Protein AF-A0A3B8RNA6-F1 (afdb_monomer_lite)

Sequence (727 aa):
EYRLWDSLRTNNYNFDFIGSEYSGYNFFPDYQNAGFPGATTSDLLSILQTGLNTKFEPSDRITDVAYLNYYPANITLILTGTNDLSVDTSTVCQLMDYIHDNYSASWMIIGKILKSDNSDSTVYKNYNTNLEAAVRKRINLGYKILIVDMYNISGFVYTAVGDLSDEIHPDSSGYAKMANVWYPALKLLLPDGTKAPSFISPSVTSGSVGRPYNYTAQAIPSPKTYSLSVNPTGMIINQNTGKISWTPDSVGSYPVTILAQNDIGSNSQSFTIDVTNLQTWPTNLISYWRFDESGDTSRNFLDSYELNSGFSETSLDSTSGRVHKAFSLDGSTNKINVLDQPEFDFVNSSFTVEAWIKPNSSTGDRTIIGKYGRTIDESYWWLGLNNTNQATFFTSFDSKTFSFRNDKQVTSPTSLTNGSWNHIVGVKDSINNIKIYVNGGSPVTLSLGTIVDTINSSRPLNIGHWYNKNLFNGSVDEVAIYNKALSQTEITDHYQRGNIHSKGYFDNFVLVKSKIFLQGPYDSLSNSMITVLDTTGLIPLTSPYSQDPRTVDSIPSDIVDWVLVELRSSLIGGDTIGYKSAFLKNDGTIVGDDGINNNLIVDVPPGSYYIVIRHRNHVAVMSSDTLILNDNSSVPVTYDFTTGSAQFYGGSSGSKQIETGVWGMMAGDANGNGQVQNNDSENYWKPDNGTAGYKNSDFNLNGQVQNNDNENYWKPNNGRGSQVPNI

Structure (mmCIF, N/CA/C/O backbone):
data_AF-A0A3B8RNA6-F1
#
_entry.id   AF-A0A3B8RNA6-F1
#
loop_
_atom_site.group_PDB
_atom_site.id
_atom_site.type_symbol
_atom_site.label_atom_id
_atom_site.label_alt_id
_atom_site.label_comp_id
_atom_site.label_asym_id
_atom_site.label_entity_id
_atom_site.label_seq_id
_atom_site.pdbx_PDB_ins_code
_atom_site.Cartn_x
_atom_site.Cartn_y
_atom_site.Cartn_z
_atom_site.occupancy
_atom_site.B_iso_or_equiv
_atom_site.auth_seq_id
_atom_site.auth_comp_id
_atom_site.auth_asym_id
_atom_site.auth_atom_id
_atom_site.pdbx_PDB_model_num
ATOM 1 N N . GLU A 1 1 ? 42.459 -21.224 -30.115 1.00 49.59 1 GLU A N 1
ATOM 2 C CA . GLU A 1 1 ? 41.340 -20.278 -30.287 1.00 49.59 1 GLU A CA 1
ATOM 3 C C . GLU A 1 1 ? 40.060 -21.084 -30.230 1.00 49.59 1 GLU A C 1
ATOM 5 O O . GLU A 1 1 ? 39.883 -21.964 -31.061 1.00 49.59 1 GLU A O 1
ATOM 10 N N . TYR A 1 2 ? 39.250 -20.915 -29.187 1.00 54.59 2 TYR A N 1
ATOM 11 C CA . TYR A 1 2 ? 38.037 -21.717 -29.045 1.00 54.59 2 TYR A CA 1
ATOM 12 C C . TYR A 1 2 ? 36.923 -21.083 -29.873 1.00 54.59 2 TYR A C 1
ATOM 14 O O . TYR A 1 2 ? 36.459 -19.985 -29.576 1.00 54.59 2 TYR A O 1
ATOM 22 N N . ARG A 1 3 ? 36.526 -21.770 -30.944 1.00 77.50 3 ARG A N 1
ATOM 23 C CA . ARG A 1 3 ? 35.292 -21.479 -31.678 1.00 77.50 3 ARG A CA 1
ATOM 24 C C . ARG A 1 3 ? 34.109 -22.009 -30.877 1.00 77.50 3 ARG A C 1
ATOM 26 O O . ARG A 1 3 ? 34.273 -22.925 -30.075 1.00 77.50 3 ARG A O 1
ATOM 33 N N . LEU A 1 4 ? 32.914 -21.469 -31.104 1.00 87.25 4 LEU A N 1
ATOM 34 C CA . LEU A 1 4 ? 31.732 -21.841 -30.320 1.00 87.25 4 LEU A CA 1
ATOM 35 C C . LEU A 1 4 ? 31.456 -23.352 -30.372 1.00 87.25 4 LEU A C 1
ATOM 37 O O . LEU A 1 4 ? 31.252 -23.975 -29.333 1.00 87.25 4 LEU A O 1
ATOM 41 N N . TRP A 1 5 ? 31.552 -23.940 -31.568 1.00 84.50 5 TRP A N 1
ATOM 42 C CA . TRP A 1 5 ? 31.442 -25.382 -31.792 1.00 84.50 5 TRP A CA 1
ATOM 43 C C . TRP A 1 5 ? 32.454 -26.191 -30.961 1.00 84.50 5 TRP A C 1
ATOM 45 O O . TRP A 1 5 ? 32.089 -27.154 -30.287 1.00 84.50 5 TRP A O 1
ATOM 55 N N . ASP A 1 6 ? 33.725 -25.770 -30.941 1.00 80.94 6 ASP A N 1
ATOM 56 C CA . ASP A 1 6 ? 34.764 -26.435 -30.149 1.00 80.94 6 ASP A CA 1
ATOM 57 C C . ASP A 1 6 ? 34.502 -26.312 -28.651 1.00 80.94 6 ASP A C 1
ATOM 59 O O . ASP A 1 6 ? 34.671 -27.293 -27.929 1.00 80.94 6 ASP A O 1
ATOM 63 N N . SER A 1 7 ? 34.060 -25.146 -28.173 1.00 84.69 7 SER A N 1
ATOM 64 C CA . SER A 1 7 ? 33.684 -24.952 -26.769 1.00 84.69 7 SER A CA 1
ATOM 65 C C . SER A 1 7 ? 32.556 -25.897 -26.359 1.00 84.69 7 SER A C 1
ATOM 67 O O . SER A 1 7 ? 32.639 -26.522 -25.305 1.00 84.69 7 SER A O 1
ATOM 69 N N . LEU A 1 8 ? 31.533 -26.063 -27.199 1.00 84.44 8 LEU A N 1
ATOM 70 C CA . LEU A 1 8 ? 30.419 -26.966 -26.912 1.00 84.44 8 LEU A CA 1
ATOM 71 C C . LEU A 1 8 ? 30.863 -28.436 -26.920 1.00 84.44 8 LEU A C 1
ATOM 73 O O . LEU A 1 8 ? 30.609 -29.170 -25.963 1.00 84.44 8 LEU A O 1
ATOM 77 N N . ARG A 1 9 ? 31.611 -28.851 -27.948 1.00 81.50 9 ARG A N 1
ATOM 78 C CA . ARG A 1 9 ? 32.109 -30.227 -28.078 1.00 81.50 9 ARG A CA 1
ATOM 79 C C . ARG A 1 9 ? 33.083 -30.608 -26.968 1.00 81.50 9 ARG A C 1
ATOM 81 O O . ARG A 1 9 ? 32.965 -31.684 -26.397 1.00 81.50 9 ARG A O 1
ATOM 88 N N . THR A 1 10 ? 34.063 -29.756 -26.667 1.00 79.38 10 THR A N 1
ATOM 89 C CA . THR A 1 10 ? 35.078 -30.037 -25.630 1.00 79.38 10 THR A CA 1
ATOM 90 C C . THR A 1 10 ? 34.484 -30.130 -24.228 1.00 79.38 10 THR A C 1
ATOM 92 O O . THR A 1 10 ? 35.083 -30.760 -23.361 1.00 79.38 10 THR A O 1
ATOM 95 N N . ASN A 1 11 ? 33.298 -29.556 -24.017 1.00 76.69 11 ASN A N 1
ATOM 96 C CA . ASN A 1 11 ? 32.546 -29.653 -22.770 1.00 76.69 11 ASN A CA 1
ATOM 97 C C . ASN A 1 11 ? 31.451 -30.739 -22.813 1.00 76.69 11 ASN A C 1
ATOM 99 O O . ASN A 1 11 ? 30.592 -30.762 -21.938 1.00 76.69 11 ASN A O 1
ATOM 103 N N . ASN A 1 12 ? 31.509 -31.663 -23.783 1.00 77.44 12 ASN A N 1
ATOM 104 C CA . ASN A 1 12 ? 30.630 -32.834 -23.911 1.00 77.44 12 ASN A CA 1
ATOM 105 C C . ASN A 1 12 ? 29.127 -32.513 -23.978 1.00 77.44 12 ASN A C 1
ATOM 107 O O . ASN A 1 12 ? 28.302 -33.334 -23.574 1.00 77.44 12 ASN A O 1
ATOM 111 N N . TYR A 1 13 ? 28.752 -31.345 -24.500 1.00 78.81 13 TYR A N 1
ATOM 112 C CA . TYR A 1 13 ? 27.349 -31.094 -24.814 1.00 78.81 13 TYR A CA 1
ATOM 113 C C . TYR A 1 13 ? 26.937 -31.906 -26.046 1.00 78.81 13 TYR A C 1
ATOM 115 O O . TYR A 1 13 ? 27.708 -32.039 -26.996 1.00 78.81 13 TYR A O 1
ATOM 123 N N . ASN A 1 14 ? 25.711 -32.430 -26.031 1.00 80.06 14 ASN A N 1
ATOM 124 C CA . ASN A 1 14 ? 25.060 -32.955 -27.226 1.00 80.06 14 ASN A CA 1
ATOM 125 C C . ASN A 1 14 ? 24.314 -31.799 -27.896 1.00 80.06 14 ASN A C 1
ATOM 127 O O . ASN A 1 14 ? 23.363 -31.273 -27.317 1.00 80.06 14 ASN A O 1
ATOM 131 N N . PHE A 1 15 ? 24.783 -31.367 -29.060 1.00 84.50 15 PHE A N 1
ATOM 132 C CA . PHE A 1 15 ? 24.248 -30.215 -29.778 1.00 84.50 15 PHE A CA 1
ATOM 133 C C . PHE A 1 15 ? 24.284 -30.474 -31.284 1.00 84.50 15 PHE A C 1
ATOM 135 O O . PHE A 1 15 ? 25.065 -31.302 -31.750 1.00 84.50 15 PHE A O 1
ATOM 142 N N . ASP A 1 16 ? 23.439 -29.746 -32.003 1.00 83.38 16 ASP A N 1
ATOM 143 C CA . ASP A 1 16 ? 23.302 -29.787 -33.455 1.00 83.38 16 ASP A CA 1
ATOM 144 C C . ASP A 1 16 ? 23.016 -28.355 -33.920 1.00 83.38 16 ASP A C 1
ATOM 146 O O . ASP A 1 16 ? 22.048 -27.737 -33.455 1.00 83.38 16 ASP A O 1
ATOM 150 N N . PHE A 1 17 ? 23.891 -27.774 -34.739 1.00 88.19 17 PHE A N 1
ATOM 151 C CA . PHE A 1 17 ? 23.567 -26.538 -35.434 1.00 88.19 17 PHE A CA 1
ATOM 152 C C . PHE A 1 17 ? 22.650 -26.876 -36.602 1.00 88.19 17 PHE A C 1
ATOM 154 O O . PHE A 1 17 ? 22.889 -27.796 -37.370 1.00 88.19 17 PHE A O 1
ATOM 161 N N . ILE A 1 18 ? 21.575 -26.110 -36.744 1.00 87.25 18 ILE A N 1
ATOM 162 C CA . ILE A 1 18 ? 20.552 -26.377 -37.750 1.00 87.25 18 ILE A CA 1
ATOM 163 C C . ILE A 1 18 ? 20.289 -25.130 -38.583 1.00 87.25 18 ILE A C 1
ATOM 165 O O . ILE A 1 18 ? 20.377 -23.998 -38.099 1.00 87.25 18 ILE A O 1
ATOM 169 N N . GLY A 1 19 ? 19.944 -25.348 -39.846 1.00 90.69 19 GLY A N 1
ATOM 170 C CA . GLY A 1 19 ? 19.563 -24.294 -40.771 1.00 90.69 19 GLY A CA 1
ATOM 171 C C . GLY A 1 19 ? 19.774 -24.687 -42.229 1.00 90.69 19 GLY A C 1
ATOM 172 O O . GLY A 1 19 ? 20.269 -25.771 -42.549 1.00 90.69 19 GLY A O 1
ATOM 173 N N . SER A 1 20 ? 19.349 -23.786 -43.105 1.00 88.38 20 SER A N 1
ATOM 174 C CA . SER A 1 20 ? 19.380 -23.913 -44.564 1.00 88.38 20 SER A CA 1
ATOM 175 C C . SER A 1 20 ? 20.726 -23.548 -45.182 1.00 88.38 20 SER A C 1
ATOM 177 O O . SER A 1 20 ? 21.017 -23.991 -46.290 1.00 88.38 20 SER A O 1
ATOM 179 N N . GLU A 1 21 ? 21.532 -22.739 -44.496 1.00 88.31 21 GLU A N 1
ATOM 180 C CA . GLU A 1 21 ? 22.816 -22.258 -44.995 1.00 88.31 21 GLU A CA 1
ATOM 181 C C . GLU A 1 21 ? 23.950 -23.180 -44.563 1.00 88.31 21 GLU A C 1
ATOM 183 O O . GLU A 1 21 ? 23.938 -23.749 -43.471 1.00 88.31 21 GLU A O 1
ATOM 188 N N . TYR A 1 22 ? 24.961 -23.297 -45.423 1.00 82.81 22 TYR A N 1
ATOM 189 C CA . TYR A 1 22 ? 26.099 -24.188 -45.224 1.00 82.81 22 TYR A CA 1
ATOM 190 C C . TYR A 1 22 ? 27.395 -23.434 -45.517 1.00 82.81 22 TYR A C 1
ATOM 192 O O . TYR A 1 22 ? 27.764 -23.221 -46.673 1.00 82.81 22 TYR A O 1
ATOM 200 N N . SER A 1 23 ? 28.113 -23.023 -44.474 1.00 77.19 23 SER A N 1
ATOM 201 C CA . SER A 1 23 ? 29.353 -22.256 -44.627 1.00 77.19 23 SER A CA 1
ATOM 202 C C . SER A 1 23 ? 30.349 -22.562 -43.507 1.00 77.19 23 SER A C 1
ATOM 204 O O . SER A 1 23 ? 29.981 -22.742 -42.353 1.00 77.19 23 SER A O 1
ATOM 206 N N . GLY A 1 24 ? 31.640 -22.655 -43.852 1.00 73.06 24 GLY A N 1
ATOM 207 C CA . GLY A 1 24 ? 32.697 -23.001 -42.889 1.00 73.06 24 GLY A CA 1
ATOM 208 C C . GLY A 1 24 ? 33.092 -24.486 -42.830 1.00 73.06 24 GLY A C 1
ATOM 209 O O . GLY A 1 24 ? 33.782 -24.884 -41.898 1.00 73.06 24 GLY A O 1
ATOM 210 N N . TYR A 1 25 ? 32.747 -25.295 -43.839 1.00 69.69 25 TYR A N 1
ATOM 211 C CA . TYR A 1 25 ? 33.055 -26.739 -43.906 1.00 69.69 25 TYR A CA 1
ATOM 212 C C . TYR A 1 25 ? 34.546 -27.108 -43.735 1.00 69.69 25 TYR A C 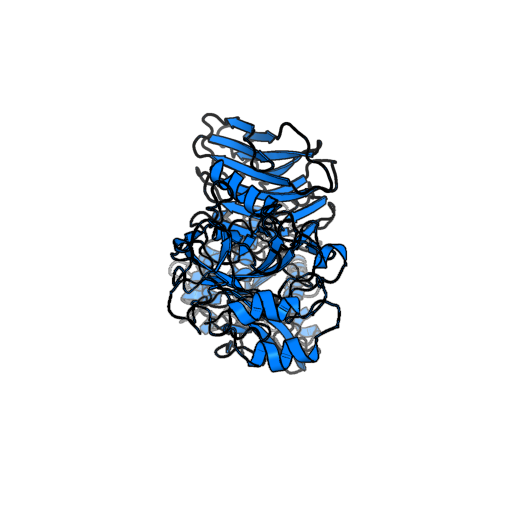1
ATOM 214 O O . TYR A 1 25 ? 34.870 -28.216 -43.317 1.00 69.69 25 TYR A O 1
ATOM 222 N N . ASN A 1 26 ? 35.471 -26.184 -44.025 1.00 69.88 26 ASN A N 1
ATOM 223 C CA . ASN A 1 26 ? 36.914 -26.375 -43.811 1.00 69.88 26 ASN A CA 1
ATOM 224 C C . ASN A 1 26 ? 37.348 -26.217 -42.340 1.00 69.88 26 ASN A C 1
ATOM 226 O O . ASN A 1 26 ? 38.520 -26.412 -42.019 1.00 69.88 26 ASN A O 1
ATOM 230 N N . PHE A 1 27 ? 36.440 -25.809 -41.451 1.00 68.50 27 PHE A N 1
ATOM 231 C CA . PHE A 1 27 ? 36.760 -25.323 -40.110 1.00 68.50 27 PHE A CA 1
ATOM 232 C C . PHE A 1 27 ? 36.118 -26.127 -38.977 1.00 68.50 27 PHE A C 1
ATOM 234 O O . PHE A 1 27 ? 36.707 -26.174 -37.897 1.00 68.50 27 PHE A O 1
ATOM 241 N N . PHE A 1 28 ? 34.951 -26.733 -39.197 1.00 72.44 28 PHE A N 1
ATOM 242 C CA . PHE A 1 28 ? 34.262 -27.611 -38.247 1.00 72.44 28 PHE A CA 1
ATOM 243 C C . PHE A 1 28 ? 33.226 -28.483 -38.989 1.00 72.44 28 PHE A C 1
ATOM 245 O O . PHE A 1 28 ? 32.773 -28.103 -40.069 1.00 72.44 28 PHE A O 1
ATOM 252 N N . PRO A 1 29 ? 32.887 -29.672 -38.456 1.00 70.00 29 PRO A N 1
ATOM 253 C CA . PRO A 1 29 ? 32.100 -30.678 -39.175 1.00 70.00 29 PRO A CA 1
ATOM 254 C C . PRO A 1 29 ? 30.599 -30.375 -39.240 1.00 70.00 29 PRO A C 1
ATOM 256 O O . PRO A 1 29 ? 29.938 -30.874 -40.143 1.00 70.00 29 PRO A O 1
ATOM 259 N N . ASP A 1 30 ? 30.082 -29.567 -38.317 1.00 75.00 30 ASP A N 1
ATOM 260 C CA . ASP A 1 30 ? 28.687 -29.130 -38.288 1.00 75.00 30 ASP A CA 1
ATOM 261 C C . ASP A 1 30 ? 28.619 -27.633 -38.618 1.00 75.00 30 ASP A C 1
ATOM 263 O O . ASP A 1 30 ? 28.883 -26.775 -37.774 1.00 75.00 30 ASP A O 1
ATOM 267 N N . TYR A 1 31 ? 28.377 -27.351 -39.899 1.00 78.75 31 TYR A N 1
ATOM 268 C CA . TYR A 1 31 ? 28.478 -26.030 -40.523 1.00 78.75 31 TYR A CA 1
ATOM 269 C C . TYR A 1 31 ? 27.132 -25.488 -41.018 1.00 78.75 31 TYR A C 1
ATOM 271 O O . TYR A 1 31 ? 27.093 -24.572 -41.849 1.00 78.75 31 TYR A O 1
ATOM 279 N N . GLN A 1 32 ? 26.034 -26.053 -40.514 1.00 84.69 32 GLN A N 1
ATOM 280 C CA . GLN A 1 32 ? 24.690 -25.571 -40.807 1.00 84.69 32 GLN A CA 1
ATOM 281 C C . GLN A 1 32 ? 24.403 -24.294 -40.022 1.00 84.69 32 GLN A C 1
ATOM 283 O O . GLN A 1 32 ? 24.839 -24.131 -38.883 1.00 84.69 32 GLN A O 1
ATOM 288 N N . ASN A 1 33 ? 23.691 -23.355 -40.633 1.00 91.12 33 ASN A N 1
ATOM 289 C CA . ASN A 1 33 ? 23.290 -22.117 -39.980 1.00 91.12 33 ASN A CA 1
ATOM 290 C C . ASN A 1 33 ? 22.116 -21.444 -40.706 1.00 91.12 33 ASN A C 1
ATOM 292 O O . ASN A 1 33 ? 21.662 -21.890 -41.757 1.00 91.12 33 ASN A O 1
ATOM 296 N N . ALA A 1 34 ? 21.633 -20.350 -40.126 1.00 93.69 34 ALA A N 1
ATOM 297 C CA . ALA A 1 34 ? 20.638 -19.456 -40.715 1.00 93.69 34 ALA A CA 1
ATOM 298 C C . ALA A 1 34 ? 21.230 -18.047 -40.926 1.00 93.69 34 ALA A C 1
ATOM 300 O O . ALA A 1 34 ? 20.597 -17.034 -40.629 1.00 93.69 34 ALA A O 1
ATOM 301 N N . GLY A 1 35 ? 22.499 -17.974 -41.338 1.00 92.25 35 GLY A N 1
ATOM 302 C CA . GLY A 1 35 ? 23.199 -16.720 -41.591 1.00 92.25 35 GLY A CA 1
ATOM 303 C C . GLY A 1 35 ? 22.993 -16.258 -43.028 1.00 92.25 35 GLY A C 1
ATOM 304 O O . GLY A 1 35 ? 23.570 -16.836 -43.939 1.00 92.25 35 GLY A O 1
ATOM 305 N N . PHE A 1 36 ? 22.230 -15.183 -43.229 1.00 93.19 36 PHE A N 1
ATOM 306 C CA . PHE A 1 36 ? 21.914 -14.643 -44.556 1.00 93.19 36 PHE A CA 1
ATOM 307 C C . PHE A 1 36 ? 22.662 -13.316 -44.795 1.00 93.19 36 PHE A C 1
ATOM 309 O O . PHE A 1 36 ? 22.214 -12.267 -44.319 1.00 93.19 36 PHE A O 1
ATOM 316 N N . PRO A 1 37 ? 23.808 -13.308 -45.512 1.00 90.31 37 PRO A N 1
ATOM 317 C CA . PRO A 1 37 ? 24.614 -12.101 -45.687 1.00 90.31 37 PRO A CA 1
ATOM 318 C C . PRO A 1 37 ? 23.812 -10.957 -46.309 1.00 90.31 37 PRO A C 1
ATOM 320 O O . PRO A 1 37 ? 23.174 -11.123 -47.349 1.00 90.31 37 PRO A O 1
ATOM 323 N N . GLY A 1 38 ? 23.855 -9.777 -45.690 1.00 89.94 38 GLY A N 1
ATOM 324 C CA . GLY A 1 38 ? 23.161 -8.575 -46.161 1.00 89.94 38 GLY A CA 1
ATOM 325 C C . GLY A 1 38 ? 21.634 -8.579 -46.004 1.00 89.94 38 GLY A C 1
ATOM 326 O O . GLY A 1 38 ? 21.003 -7.664 -46.520 1.00 89.94 38 GLY A O 1
ATOM 327 N N . ALA A 1 39 ? 21.029 -9.586 -45.365 1.00 94.75 39 ALA A N 1
ATOM 328 C CA . ALA A 1 39 ? 19.604 -9.560 -45.030 1.00 94.75 39 ALA A CA 1
ATOM 329 C C . ALA A 1 39 ? 19.333 -8.548 -43.906 1.00 94.75 39 ALA A C 1
ATOM 331 O O . ALA A 1 39 ? 20.109 -8.449 -42.949 1.00 94.75 39 ALA A O 1
ATOM 332 N N . THR A 1 40 ? 18.243 -7.795 -44.021 1.00 96.44 40 THR A N 1
ATOM 333 C CA . THR A 1 40 ? 17.750 -6.918 -42.951 1.00 96.44 40 THR A CA 1
ATOM 334 C C . THR A 1 40 ? 16.961 -7.715 -41.917 1.00 96.44 40 THR A C 1
ATOM 336 O O . THR A 1 40 ? 16.520 -8.836 -42.181 1.00 96.44 40 THR A O 1
ATOM 339 N N . THR A 1 41 ? 16.692 -7.125 -40.752 1.00 96.38 41 THR A N 1
ATOM 340 C CA . THR A 1 41 ? 15.788 -7.740 -39.766 1.00 96.38 41 THR A CA 1
ATOM 341 C C . THR A 1 41 ? 14.400 -8.029 -40.350 1.00 96.38 41 THR A C 1
ATOM 343 O O . THR A 1 41 ? 13.778 -9.023 -39.980 1.00 96.38 41 THR A O 1
ATOM 346 N N . SER A 1 42 ? 13.919 -7.203 -41.289 1.00 96.44 42 SER A N 1
ATOM 347 C CA . SER A 1 42 ? 12.624 -7.429 -41.945 1.00 96.44 42 SER A CA 1
ATOM 348 C C . SER A 1 42 ? 12.649 -8.636 -42.878 1.00 96.44 42 SER A C 1
ATOM 350 O O . SER A 1 42 ? 11.669 -9.376 -42.936 1.00 96.44 42 SER A O 1
ATOM 352 N N . ASP A 1 43 ? 13.761 -8.863 -43.578 1.00 97.31 43 ASP A N 1
ATOM 353 C CA . ASP A 1 43 ? 13.929 -10.058 -44.407 1.00 97.31 43 ASP A CA 1
ATOM 354 C C . ASP A 1 43 ? 13.952 -11.316 -43.534 1.00 97.31 43 ASP A C 1
ATOM 356 O O . ASP A 1 43 ? 13.287 -12.301 -43.849 1.00 97.31 43 ASP A O 1
ATOM 360 N N . LEU A 1 44 ? 14.647 -11.271 -42.390 1.00 97.12 44 LEU A N 1
ATOM 361 C CA . LEU A 1 44 ? 14.662 -12.379 -41.429 1.00 97.12 44 LEU A CA 1
ATOM 362 C C . LEU A 1 44 ? 13.272 -12.657 -40.843 1.00 97.12 44 LEU A C 1
ATOM 364 O O . LEU A 1 44 ? 12.895 -13.818 -40.690 1.00 97.12 44 LEU A O 1
ATOM 368 N N . LEU A 1 45 ? 12.495 -11.611 -40.544 1.00 97.62 45 LEU A N 1
ATOM 369 C CA . LEU A 1 45 ? 11.106 -11.755 -40.108 1.00 97.62 45 LEU A CA 1
ATOM 370 C C . LEU A 1 45 ? 10.254 -12.439 -41.188 1.00 97.62 45 LEU A C 1
ATOM 372 O O . LEU A 1 45 ? 9.505 -13.362 -40.871 1.00 97.62 45 LEU A O 1
ATOM 376 N N . SER A 1 46 ? 10.417 -12.050 -42.456 1.00 97.38 46 SER A N 1
ATOM 377 C CA . SER A 1 46 ? 9.727 -12.685 -43.586 1.00 97.38 46 SER A CA 1
ATOM 378 C C . SER A 1 46 ? 10.097 -14.165 -43.728 1.00 97.38 46 SER A C 1
ATOM 380 O O . SER A 1 46 ? 9.208 -15.012 -43.861 1.00 97.38 46 SER A O 1
ATOM 382 N N . ILE A 1 47 ? 11.384 -14.507 -43.598 1.00 96.62 47 ILE A N 1
ATOM 383 C CA . ILE A 1 47 ? 11.865 -15.897 -43.616 1.00 96.62 47 ILE A CA 1
ATOM 384 C C . ILE A 1 47 ? 11.234 -16.688 -42.462 1.00 96.62 47 ILE A C 1
ATOM 386 O O . ILE A 1 47 ? 10.677 -17.763 -42.682 1.00 96.62 47 ILE A O 1
ATOM 390 N N . LEU A 1 48 ? 11.243 -16.150 -41.239 1.00 96.62 48 LEU A N 1
ATOM 391 C CA . LEU A 1 48 ? 10.638 -16.799 -40.071 1.00 96.62 48 LEU A CA 1
ATOM 392 C C . LEU A 1 48 ? 9.131 -17.025 -40.232 1.00 96.62 48 LEU A C 1
ATOM 394 O O . LEU A 1 48 ? 8.623 -18.063 -39.807 1.00 96.62 48 LEU A O 1
ATOM 398 N N . GLN A 1 49 ? 8.422 -16.076 -40.841 1.00 97.12 49 GLN A N 1
ATOM 399 C CA . GLN A 1 49 ? 6.971 -16.130 -41.014 1.00 97.12 49 GLN A CA 1
ATOM 400 C C . GLN A 1 49 ? 6.533 -17.018 -42.178 1.00 97.12 49 GLN A C 1
ATOM 402 O O . GLN A 1 49 ? 5.541 -17.736 -42.070 1.00 97.12 49 GLN A O 1
ATOM 407 N N . THR A 1 50 ? 7.259 -16.971 -43.293 1.00 95.12 50 THR A N 1
ATOM 408 C CA . THR A 1 50 ? 6.771 -17.484 -44.583 1.00 95.12 50 THR A CA 1
ATOM 409 C C . THR A 1 50 ? 7.748 -18.402 -45.310 1.00 95.12 50 THR A C 1
ATOM 411 O O . THR A 1 50 ? 7.364 -19.024 -46.298 1.00 95.12 50 THR A O 1
ATOM 414 N N . GLY A 1 51 ? 9.002 -18.470 -44.861 1.00 93.62 51 GLY A N 1
ATOM 415 C CA . GLY A 1 51 ? 10.077 -19.171 -45.558 1.00 93.62 51 GLY A CA 1
ATOM 416 C C . GLY A 1 51 ? 10.645 -18.419 -46.768 1.00 93.62 51 GLY A C 1
ATOM 417 O O . GLY A 1 51 ? 11.506 -18.964 -47.458 1.00 93.62 51 GLY A O 1
ATOM 418 N N . LEU A 1 52 ? 10.195 -17.185 -47.035 1.00 95.62 52 LEU A N 1
ATOM 419 C CA . LEU A 1 52 ? 10.651 -16.350 -48.151 1.00 95.62 52 LEU A CA 1
ATOM 420 C C . LEU A 1 52 ? 11.680 -15.310 -47.713 1.00 95.62 52 LEU A C 1
ATOM 422 O O . LEU A 1 52 ? 11.442 -14.533 -46.793 1.00 95.62 52 LEU A O 1
ATOM 426 N N . ASN A 1 53 ? 12.783 -15.234 -48.448 1.00 92.81 53 ASN A N 1
ATOM 427 C CA . ASN A 1 53 ? 13.751 -14.157 -48.352 1.00 92.81 53 ASN A CA 1
ATOM 428 C C . ASN A 1 53 ? 13.396 -13.043 -49.349 1.00 92.81 53 ASN A C 1
ATOM 430 O O . ASN A 1 53 ? 13.555 -13.189 -50.563 1.00 92.81 53 ASN A O 1
ATOM 434 N N . THR A 1 54 ? 12.917 -11.921 -48.818 1.00 93.56 54 THR A N 1
ATOM 435 C CA . THR A 1 54 ? 12.456 -10.748 -49.580 1.00 93.56 54 THR A CA 1
ATOM 436 C C . THR A 1 54 ? 13.572 -9.808 -50.015 1.00 93.56 54 THR A C 1
ATOM 438 O O . THR A 1 54 ? 13.313 -8.843 -50.726 1.00 93.56 54 THR A O 1
ATOM 441 N N . LYS A 1 55 ? 14.821 -10.097 -49.641 1.00 89.56 55 LYS A N 1
ATOM 442 C CA . LYS A 1 55 ? 15.981 -9.289 -50.027 1.00 89.56 55 LYS A CA 1
ATOM 443 C C . LYS A 1 55 ? 16.171 -9.221 -51.549 1.00 89.56 55 LYS A C 1
ATOM 445 O O . LYS A 1 55 ? 16.710 -8.243 -52.067 1.00 89.56 55 LYS A O 1
ATOM 450 N N . PHE A 1 56 ? 15.799 -10.285 -52.258 1.00 79.44 56 PHE A N 1
ATOM 451 C CA . PHE A 1 56 ? 15.966 -10.413 -53.704 1.00 79.44 56 PHE A CA 1
ATOM 452 C C . PHE A 1 56 ? 14.635 -10.219 -54.431 1.00 79.44 56 PHE A C 1
ATOM 454 O O . PHE A 1 56 ? 13.578 -10.531 -53.894 1.00 79.44 56 PHE A O 1
ATOM 461 N N . GLU A 1 57 ? 14.702 -9.736 -55.673 1.00 78.00 57 GLU A N 1
ATOM 462 C CA . GLU A 1 57 ? 13.552 -9.654 -56.573 1.00 78.00 57 GLU A CA 1
ATOM 463 C C . GLU A 1 57 ? 13.842 -10.456 -57.856 1.00 78.00 57 GLU A C 1
ATOM 465 O O . GLU A 1 57 ? 14.765 -10.094 -58.596 1.00 78.00 57 GLU A O 1
ATOM 470 N N . PRO A 1 58 ? 13.095 -11.545 -58.140 1.00 82.75 58 PRO A N 1
ATOM 471 C CA . PRO A 1 58 ? 11.988 -12.082 -57.336 1.00 82.75 58 PRO A CA 1
ATOM 472 C C . PRO A 1 58 ? 12.461 -12.655 -55.988 1.00 82.75 58 PRO A C 1
ATOM 474 O O . PRO A 1 58 ? 13.604 -13.102 -55.879 1.00 82.75 58 PRO A O 1
ATOM 477 N N . SER A 1 59 ? 11.580 -12.660 -54.980 1.00 87.88 59 SER A N 1
ATOM 478 C CA . SER A 1 59 ? 11.890 -13.206 -53.650 1.00 87.88 59 SER A CA 1
ATOM 479 C C . SER A 1 59 ? 12.331 -14.667 -53.723 1.00 87.88 59 SER A C 1
ATOM 481 O O . SER A 1 59 ? 11.733 -15.473 -54.441 1.00 87.88 59 SER A O 1
ATOM 483 N N . ASP A 1 60 ? 13.355 -15.009 -52.944 1.00 88.69 60 ASP A N 1
ATOM 484 C CA . ASP A 1 60 ? 13.936 -16.349 -52.920 1.00 88.69 60 ASP A CA 1
ATOM 485 C C . ASP A 1 60 ? 13.234 -17.224 -51.874 1.00 88.69 60 ASP A C 1
ATOM 487 O O . ASP A 1 60 ? 12.980 -16.787 -50.749 1.00 88.69 60 ASP A O 1
ATOM 491 N N . ARG A 1 61 ? 12.878 -18.460 -52.233 1.00 92.69 61 ARG A N 1
ATOM 492 C CA . ARG A 1 61 ? 12.155 -19.372 -51.336 1.00 92.69 61 ARG A CA 1
ATOM 493 C C . ARG A 1 61 ? 13.144 -20.286 -50.637 1.00 92.69 61 ARG A C 1
ATOM 495 O O . ARG A 1 61 ? 13.630 -21.242 -51.228 1.00 92.69 61 ARG A O 1
ATOM 502 N N . ILE A 1 62 ? 13.385 -20.004 -49.361 1.00 93.56 62 ILE A N 1
ATOM 503 C CA . ILE A 1 62 ? 14.316 -20.764 -48.525 1.00 93.56 62 ILE A CA 1
ATOM 504 C C . ILE A 1 62 ? 13.655 -22.043 -48.001 1.00 93.56 62 ILE A C 1
ATOM 506 O O . ILE A 1 62 ? 14.276 -23.101 -47.963 1.00 93.56 62 ILE A O 1
ATOM 510 N N . THR A 1 63 ? 12.382 -21.957 -47.607 1.00 92.94 63 THR A N 1
ATOM 511 C CA . THR A 1 63 ? 11.575 -23.095 -47.135 1.00 92.94 63 THR A CA 1
ATOM 512 C C . THR A 1 63 ? 10.123 -22.946 -47.601 1.00 92.94 63 THR A C 1
ATOM 514 O O . THR A 1 63 ? 9.666 -21.839 -47.887 1.00 92.94 63 THR A O 1
ATOM 517 N N . ASP A 1 64 ? 9.385 -24.056 -47.687 1.00 91.25 64 ASP A N 1
ATOM 518 C CA . ASP A 1 64 ? 7.978 -24.058 -48.131 1.00 91.25 64 ASP A CA 1
ATOM 519 C C . ASP A 1 64 ? 6.979 -23.649 -47.029 1.00 91.25 64 ASP A C 1
ATOM 521 O O . ASP A 1 64 ? 5.791 -23.464 -47.293 1.00 91.25 64 ASP A O 1
ATOM 525 N N . VAL A 1 65 ? 7.457 -23.512 -45.791 1.00 92.19 65 VAL A N 1
ATOM 526 C CA . VAL A 1 65 ? 6.691 -23.143 -44.591 1.00 92.19 65 VAL A CA 1
ATOM 527 C C . VAL A 1 65 ? 7.491 -22.143 -43.748 1.00 92.19 65 VAL A C 1
ATOM 529 O O . VAL A 1 65 ? 8.625 -21.825 -44.083 1.00 92.19 65 VAL A O 1
ATOM 532 N N . ALA A 1 66 ? 6.930 -21.662 -42.634 1.00 93.25 66 ALA A N 1
ATOM 533 C CA . ALA A 1 66 ? 7.672 -20.873 -41.646 1.00 93.25 66 ALA A CA 1
ATOM 534 C C . ALA A 1 66 ? 8.997 -21.559 -41.251 1.00 93.25 66 ALA A C 1
ATOM 536 O O . ALA A 1 66 ? 9.007 -22.750 -40.932 1.00 93.25 66 ALA A O 1
ATOM 537 N N . TYR A 1 67 ? 10.105 -20.813 -41.243 1.00 95.88 67 TYR A N 1
ATOM 538 C CA . TYR A 1 67 ? 11.455 -21.388 -41.180 1.00 95.88 67 TYR A CA 1
ATOM 539 C C . TYR A 1 67 ? 11.684 -22.337 -39.994 1.00 95.88 67 TYR A C 1
ATOM 541 O O . TYR A 1 67 ? 12.212 -23.431 -40.174 1.00 95.88 67 TYR A O 1
ATOM 549 N N . LEU A 1 68 ? 11.231 -21.966 -38.789 1.00 95.25 68 LEU A N 1
ATOM 550 C CA . LEU A 1 68 ? 11.402 -22.785 -37.578 1.00 95.25 68 LEU A CA 1
ATOM 551 C C . LEU A 1 68 ? 10.468 -24.006 -37.513 1.00 95.25 68 LEU A C 1
ATOM 553 O O . LEU A 1 68 ? 10.699 -24.895 -36.699 1.00 95.25 68 LEU A O 1
ATOM 557 N N . ASN A 1 69 ? 9.457 -24.107 -38.383 1.00 93.25 69 ASN A N 1
ATOM 558 C CA . ASN A 1 69 ? 8.722 -25.363 -38.571 1.00 93.25 69 ASN A CA 1
ATOM 559 C C . ASN A 1 69 ? 9.530 -26.368 -39.402 1.00 93.25 69 ASN A C 1
ATOM 561 O O . ASN A 1 69 ? 9.371 -27.573 -39.223 1.00 93.25 69 ASN A O 1
ATOM 565 N N . TYR A 1 70 ? 10.376 -25.879 -40.313 1.00 92.75 70 TYR A N 1
ATOM 566 C CA . TYR A 1 70 ? 11.249 -26.720 -41.131 1.00 92.75 70 TYR A CA 1
ATOM 567 C C . TYR A 1 70 ? 12.558 -27.060 -40.396 1.00 92.75 70 TYR A C 1
ATOM 569 O O . TYR A 1 70 ? 13.005 -28.204 -40.426 1.00 92.75 70 TYR A O 1
ATOM 577 N N . TYR A 1 71 ? 13.136 -26.084 -39.688 1.00 91.31 71 TYR A N 1
ATOM 578 C CA . TYR A 1 71 ? 14.352 -26.206 -38.875 1.00 91.31 71 TYR A CA 1
ATOM 579 C C . TYR A 1 71 ? 14.054 -25.886 -37.395 1.00 91.31 71 TYR A C 1
ATOM 581 O O . TYR A 1 71 ? 14.309 -24.768 -36.941 1.00 91.31 71 TYR A O 1
ATOM 589 N N . PRO A 1 72 ? 13.489 -26.835 -36.625 1.00 91.12 72 PRO A N 1
ATOM 590 C CA . PRO A 1 72 ? 13.050 -26.587 -35.252 1.00 91.12 72 PRO A CA 1
ATOM 591 C C . PRO A 1 72 ? 14.223 -26.441 -34.278 1.00 91.12 72 PRO A C 1
ATOM 593 O O . PRO A 1 72 ? 14.922 -27.408 -33.982 1.00 91.12 72 PRO A O 1
ATOM 596 N N . ALA A 1 73 ? 14.407 -25.239 -33.729 1.00 91.56 73 ALA A N 1
ATOM 597 C CA . ALA A 1 73 ? 15.482 -24.932 -32.785 1.00 91.56 73 ALA A CA 1
ATOM 598 C C . ALA A 1 73 ? 15.001 -24.948 -31.324 1.00 91.56 73 ALA A C 1
ATOM 600 O O . ALA A 1 73 ? 13.929 -24.437 -31.004 1.00 91.56 73 ALA A O 1
ATOM 601 N N . ASN A 1 74 ? 15.823 -25.477 -30.408 1.00 90.12 74 ASN A N 1
ATOM 602 C CA . ASN A 1 74 ? 15.608 -25.308 -28.961 1.00 90.12 74 ASN A CA 1
ATOM 603 C C . ASN A 1 74 ? 16.170 -23.980 -28.434 1.00 90.12 74 ASN A C 1
ATOM 605 O O . ASN A 1 74 ? 15.685 -23.450 -27.433 1.00 90.12 74 ASN A O 1
ATOM 609 N N . ILE A 1 75 ? 17.221 -23.473 -29.081 1.00 94.06 75 ILE A N 1
ATOM 610 C CA . ILE A 1 75 ? 17.878 -22.206 -28.768 1.00 94.06 75 ILE A CA 1
ATOM 611 C C . ILE A 1 75 ? 18.188 -21.519 -30.097 1.00 94.06 75 ILE A C 1
ATOM 613 O O . ILE A 1 75 ? 18.849 -22.104 -30.951 1.00 94.06 75 ILE A O 1
ATOM 617 N N . THR A 1 76 ? 17.746 -20.274 -30.262 1.00 95.81 76 THR A N 1
ATOM 618 C CA . THR A 1 76 ? 18.050 -19.449 -31.438 1.00 95.81 76 THR A CA 1
ATOM 619 C C . THR A 1 76 ? 19.024 -18.341 -31.045 1.00 95.81 76 THR A C 1
ATOM 621 O O . THR A 1 76 ? 18.711 -17.511 -30.190 1.00 95.81 76 THR A O 1
ATOM 624 N N . LEU A 1 77 ? 20.207 -18.317 -31.660 1.00 96.62 77 LEU A N 1
ATOM 625 C CA . LEU A 1 77 ? 21.167 -17.218 -31.526 1.00 96.62 77 LEU A CA 1
ATOM 626 C C . LEU A 1 77 ? 20.833 -16.152 -32.573 1.00 96.62 77 LEU A C 1
ATOM 628 O O . LEU A 1 77 ? 20.904 -16.428 -33.768 1.00 96.62 77 LEU A O 1
ATOM 632 N N . ILE A 1 78 ? 20.455 -14.951 -32.141 1.00 97.06 78 ILE A N 1
ATOM 633 C CA . ILE A 1 78 ? 19.963 -13.894 -33.031 1.00 97.06 78 ILE A CA 1
ATOM 634 C C . ILE A 1 78 ? 20.922 -12.708 -32.970 1.00 97.06 78 ILE A C 1
ATOM 636 O O . ILE A 1 78 ? 21.087 -12.084 -31.923 1.00 97.06 78 ILE A O 1
ATOM 640 N N . LEU A 1 79 ? 21.529 -12.380 -34.109 1.00 95.88 79 LEU A N 1
ATOM 641 C CA . LEU A 1 79 ? 22.363 -11.195 -34.302 1.00 95.88 79 LEU A CA 1
ATOM 642 C C . LEU A 1 79 ? 21.929 -10.508 -35.603 1.00 95.88 79 LEU A C 1
ATOM 644 O O . LEU A 1 79 ? 22.269 -10.967 -36.688 1.00 95.88 79 LEU A O 1
ATOM 648 N N . THR A 1 80 ? 21.138 -9.440 -35.485 1.00 94.62 80 THR A N 1
ATOM 649 C CA . THR A 1 80 ? 20.544 -8.702 -36.615 1.00 94.62 80 THR A CA 1
ATOM 650 C C . THR A 1 80 ? 20.430 -7.208 -36.307 1.00 94.62 80 THR A C 1
ATOM 652 O O . THR A 1 80 ? 20.493 -6.800 -35.144 1.00 94.62 80 THR A O 1
ATOM 655 N N . GLY A 1 81 ? 20.246 -6.394 -37.349 1.00 90.88 81 GLY A N 1
ATOM 656 C CA . GLY A 1 81 ? 20.059 -4.943 -37.259 1.00 90.88 81 GLY A CA 1
ATOM 657 C C . GLY A 1 81 ? 21.180 -4.118 -37.886 1.00 90.88 81 GLY A C 1
ATOM 658 O O . GLY A 1 81 ? 21.052 -2.907 -38.001 1.00 90.88 81 GLY A O 1
ATOM 659 N N . THR A 1 82 ? 22.285 -4.742 -38.309 1.00 89.12 82 THR A N 1
ATOM 660 C CA . THR A 1 82 ? 23.400 -4.017 -38.946 1.00 89.12 82 THR A CA 1
ATOM 661 C C . THR A 1 82 ? 23.062 -3.554 -40.370 1.00 89.12 82 THR A C 1
ATOM 663 O O . THR A 1 82 ? 23.512 -2.489 -40.777 1.00 89.12 82 THR A O 1
ATOM 666 N N . ASN A 1 83 ? 22.255 -4.312 -41.124 1.00 89.06 83 ASN A N 1
ATOM 667 C CA . ASN A 1 83 ? 21.906 -3.985 -42.520 1.00 89.06 83 ASN A CA 1
ATOM 668 C C . ASN A 1 83 ? 20.725 -3.005 -42.640 1.00 89.06 83 ASN A C 1
ATOM 670 O O . ASN A 1 83 ? 20.553 -2.358 -43.668 1.00 89.06 83 ASN A O 1
ATOM 674 N N . ASP A 1 84 ? 19.933 -2.881 -41.581 1.00 88.62 84 ASP A N 1
ATOM 675 C CA . ASP A 1 84 ? 18.820 -1.947 -41.396 1.00 88.62 84 ASP A CA 1
ATOM 676 C C . ASP A 1 84 ? 19.120 -0.939 -40.272 1.00 88.62 84 ASP A C 1
ATOM 678 O O . ASP A 1 84 ? 18.221 -0.485 -39.562 1.00 88.62 84 ASP A O 1
ATOM 682 N N . LEU A 1 85 ? 20.408 -0.598 -40.107 1.00 86.06 85 LEU A N 1
ATOM 683 C CA . LEU A 1 85 ? 20.920 0.200 -38.996 1.00 86.06 85 LEU A CA 1
ATOM 684 C C . LEU A 1 85 ? 20.180 1.532 -38.858 1.00 86.06 85 LEU A C 1
ATOM 686 O O . LEU A 1 85 ? 20.348 2.473 -39.635 1.00 86.06 85 LEU A O 1
ATOM 690 N N . SER A 1 86 ? 19.399 1.616 -37.793 1.00 87.50 86 SER A N 1
ATOM 691 C CA . SER A 1 86 ? 18.684 2.805 -37.352 1.00 87.50 86 SER A CA 1
ATOM 692 C C . SER A 1 86 ? 18.610 2.789 -35.826 1.00 87.50 86 SER A C 1
ATOM 694 O O . SER A 1 86 ? 19.145 1.888 -35.195 1.00 87.50 86 SER A O 1
ATOM 696 N N . VAL A 1 87 ? 17.963 3.772 -35.200 1.00 81.00 87 VAL A N 1
ATOM 697 C CA . VAL A 1 87 ? 17.657 3.688 -33.757 1.00 81.00 87 VAL A CA 1
ATOM 698 C C . VAL A 1 87 ? 16.377 2.894 -33.471 1.00 81.00 87 VAL A C 1
ATOM 700 O O . VAL A 1 87 ? 16.080 2.629 -32.306 1.00 81.00 87 VAL A O 1
ATOM 703 N N . ASP A 1 88 ? 15.610 2.539 -34.506 1.00 86.31 88 ASP A N 1
ATOM 704 C CA . ASP A 1 88 ? 14.357 1.804 -34.374 1.00 86.31 88 ASP A CA 1
ATOM 705 C C . ASP A 1 88 ? 14.624 0.311 -34.142 1.00 86.31 88 ASP A C 1
ATOM 707 O O . ASP A 1 88 ? 15.496 -0.297 -34.756 1.00 86.31 88 ASP A O 1
ATOM 711 N N . THR A 1 89 ? 13.854 -0.277 -33.232 1.00 92.56 89 THR A N 1
ATOM 712 C CA . THR A 1 89 ? 13.917 -1.698 -32.868 1.00 92.56 89 THR A CA 1
ATOM 713 C C . THR A 1 89 ? 12.581 -2.408 -33.083 1.00 92.56 89 THR A C 1
ATOM 715 O O . THR A 1 89 ? 12.422 -3.557 -32.677 1.00 92.56 89 THR A O 1
ATOM 718 N N . SER A 1 90 ? 11.612 -1.756 -33.727 1.00 91.44 90 SER A N 1
ATOM 719 C CA . SER A 1 90 ? 10.269 -2.281 -33.987 1.00 91.44 90 SER A CA 1
ATOM 720 C C . SER A 1 90 ? 10.282 -3.622 -34.732 1.00 91.44 90 SER A C 1
ATOM 722 O O . SER A 1 90 ? 9.582 -4.554 -34.340 1.00 91.44 90 SER A O 1
ATOM 724 N N . THR A 1 91 ? 11.137 -3.779 -35.740 1.00 95.06 91 THR A N 1
ATOM 725 C CA . THR A 1 91 ? 11.202 -5.017 -36.529 1.00 95.06 91 THR A CA 1
ATOM 726 C C . THR A 1 91 ? 11.823 -6.177 -35.748 1.00 95.06 91 THR A C 1
ATOM 728 O O . THR A 1 91 ? 11.304 -7.291 -35.772 1.00 95.06 91 THR A O 1
ATOM 731 N N . VAL A 1 92 ? 12.903 -5.938 -34.991 1.00 96.12 92 VAL A N 1
ATOM 732 C CA . VAL A 1 92 ? 13.502 -6.984 -34.133 1.00 96.12 92 VAL A CA 1
ATOM 733 C C . VAL A 1 92 ? 12.579 -7.331 -32.961 1.00 96.12 92 VAL A C 1
ATOM 735 O O . VAL A 1 92 ? 12.517 -8.480 -32.534 1.00 96.12 92 VAL A O 1
ATOM 738 N N . CYS A 1 93 ? 11.793 -6.361 -32.491 1.00 94.56 93 CYS A N 1
ATOM 739 C CA . CYS A 1 93 ? 10.682 -6.567 -31.570 1.00 94.56 93 CYS A CA 1
ATOM 740 C C . CYS A 1 93 ? 9.648 -7.548 -32.141 1.00 94.56 93 CYS A C 1
ATOM 742 O O . CYS A 1 93 ? 9.381 -8.566 -31.510 1.00 94.56 93 CYS A O 1
ATOM 744 N N . GLN A 1 94 ? 9.138 -7.289 -33.349 1.00 97.00 94 GLN A N 1
ATOM 745 C CA . GLN A 1 94 ? 8.191 -8.172 -34.042 1.00 97.00 94 GLN A CA 1
ATOM 746 C C . GLN A 1 94 ? 8.763 -9.574 -34.271 1.00 97.00 94 GLN A C 1
ATOM 748 O O . GLN A 1 94 ? 8.043 -10.560 -34.145 1.00 97.00 94 GLN A O 1
ATOM 753 N N . LEU A 1 95 ? 10.060 -9.673 -34.567 1.00 97.56 95 LEU A N 1
ATOM 754 C CA . LEU A 1 95 ? 10.760 -10.948 -34.696 1.00 97.56 95 LEU A CA 1
ATOM 755 C C . LEU A 1 95 ? 10.756 -11.737 -33.383 1.00 97.56 95 LEU A C 1
ATOM 757 O O . LEU A 1 95 ? 10.403 -12.916 -33.385 1.00 97.56 95 LEU A O 1
ATOM 761 N N . MET A 1 96 ? 11.101 -11.099 -32.261 1.00 96.69 96 MET A N 1
ATOM 762 C CA . MET A 1 96 ? 11.061 -11.744 -30.943 1.00 96.69 96 MET A CA 1
ATOM 763 C C . MET A 1 96 ? 9.640 -12.137 -30.528 1.00 96.69 96 MET A C 1
ATOM 765 O O . MET A 1 96 ? 9.453 -13.225 -29.985 1.00 96.69 96 MET A O 1
ATOM 769 N N . ASP A 1 97 ? 8.655 -11.277 -30.796 1.00 95.88 97 ASP A N 1
ATOM 770 C CA . ASP A 1 97 ? 7.240 -11.531 -30.495 1.00 95.88 97 ASP A CA 1
ATOM 771 C C . ASP A 1 97 ? 6.730 -12.725 -31.305 1.00 95.88 97 ASP A C 1
ATOM 773 O O . ASP A 1 97 ? 6.180 -13.670 -30.747 1.00 95.88 97 ASP A O 1
ATOM 777 N N . TYR A 1 98 ? 7.041 -12.769 -32.602 1.00 97.44 98 TYR A N 1
ATOM 778 C CA . TYR A 1 98 ? 6.683 -13.895 -33.455 1.00 97.44 98 TYR A CA 1
ATOM 779 C C . TYR A 1 98 ? 7.295 -15.216 -32.967 1.00 97.44 98 TYR A C 1
ATOM 781 O O . TYR A 1 98 ? 6.599 -16.236 -32.939 1.00 97.44 98 TYR A O 1
ATOM 789 N N . ILE A 1 99 ? 8.572 -15.215 -32.557 1.00 96.25 99 ILE A N 1
ATOM 790 C CA . ILE A 1 99 ? 9.210 -16.419 -32.007 1.00 96.25 99 ILE A CA 1
ATOM 791 C C . ILE A 1 99 ? 8.546 -16.833 -30.689 1.00 96.25 99 ILE A C 1
ATOM 793 O O . ILE A 1 99 ? 8.273 -18.016 -30.494 1.00 96.25 99 ILE A O 1
ATOM 797 N N . HIS A 1 100 ? 8.257 -15.884 -29.798 1.00 91.81 100 HIS A N 1
ATOM 798 C CA . HIS A 1 100 ? 7.584 -16.159 -28.531 1.00 91.81 100 HIS A CA 1
ATOM 799 C C . HIS A 1 100 ? 6.192 -16.771 -28.732 1.00 91.81 100 HIS A C 1
ATOM 801 O O . HIS A 1 100 ? 5.896 -17.814 -28.146 1.00 91.81 100 HIS A O 1
ATOM 807 N N . ASP A 1 101 ? 5.376 -16.161 -29.589 1.00 91.56 101 ASP A N 1
ATOM 808 C CA . ASP A 1 101 ? 3.975 -16.535 -29.790 1.00 91.56 101 ASP A CA 1
ATOM 809 C C . ASP A 1 101 ? 3.828 -17.912 -30.447 1.00 91.56 101 ASP A C 1
ATOM 811 O O . ASP A 1 101 ? 2.911 -18.667 -30.121 1.00 91.56 101 ASP A O 1
ATOM 815 N N . ASN A 1 102 ? 4.747 -18.268 -31.350 1.00 92.75 102 ASN A N 1
ATOM 816 C CA . ASN A 1 102 ? 4.642 -19.490 -32.154 1.00 92.75 102 ASN A CA 1
ATOM 817 C C . ASN A 1 102 ? 5.570 -20.617 -31.676 1.00 92.75 102 ASN A C 1
ATOM 819 O O . ASN A 1 102 ? 5.287 -21.789 -31.917 1.00 92.75 102 ASN A O 1
ATOM 823 N N . TYR A 1 103 ? 6.651 -20.289 -30.961 1.00 91.88 103 TYR A N 1
ATOM 824 C CA . TYR A 1 103 ? 7.696 -21.233 -30.547 1.00 91.88 103 TYR A CA 1
ATOM 825 C C . TYR A 1 103 ? 8.106 -21.023 -29.079 1.00 91.88 103 TYR A C 1
ATOM 827 O O . TYR A 1 103 ? 9.281 -21.118 -28.733 1.00 91.88 103 TYR A O 1
ATOM 835 N N . SER A 1 104 ? 7.132 -20.792 -28.190 1.00 78.44 104 SER A N 1
ATOM 836 C CA . SER A 1 104 ? 7.311 -20.486 -26.751 1.00 78.44 104 SER A CA 1
ATOM 837 C C . SER A 1 104 ? 8.179 -21.471 -25.939 1.00 78.44 104 SER A C 1
ATOM 839 O O . SER A 1 104 ? 8.630 -21.170 -24.826 1.00 78.44 104 SER A O 1
ATOM 841 N N . ALA A 1 105 ? 8.436 -22.672 -26.465 1.00 75.00 105 ALA A N 1
ATOM 842 C CA . ALA A 1 105 ? 9.374 -23.622 -25.875 1.00 75.00 105 ALA A CA 1
ATOM 843 C C . ALA A 1 105 ? 10.849 -23.227 -26.094 1.00 75.00 105 ALA A C 1
ATOM 845 O O . ALA A 1 105 ? 11.662 -23.499 -25.206 1.00 75.00 105 ALA A O 1
ATOM 846 N N . SER A 1 106 ? 11.169 -22.576 -27.219 1.00 85.50 106 SER A N 1
ATOM 847 C CA . SER A 1 106 ? 12.522 -22.196 -27.635 1.00 85.50 106 SER A CA 1
ATOM 848 C C . SER A 1 106 ? 13.053 -21.006 -26.842 1.00 85.50 106 SER A C 1
ATOM 850 O O . SER A 1 106 ? 12.338 -20.042 -26.569 1.00 85.50 106 SER A O 1
ATOM 852 N N . TRP A 1 107 ? 14.340 -21.049 -26.514 1.00 92.12 107 TRP A N 1
ATOM 853 C CA . TRP A 1 107 ? 15.073 -19.889 -26.022 1.00 92.12 107 TRP A CA 1
ATOM 854 C C . TRP A 1 107 ? 15.580 -19.026 -27.176 1.00 92.12 107 TRP A C 1
ATOM 856 O O . TRP A 1 107 ? 15.919 -19.530 -28.246 1.00 92.12 107 TRP A O 1
ATOM 866 N N . MET A 1 108 ? 15.688 -17.725 -26.936 1.00 96.62 108 MET A N 1
ATOM 867 C CA . MET A 1 108 ? 16.409 -16.786 -27.789 1.00 96.62 108 MET A CA 1
ATOM 868 C C . MET A 1 108 ? 17.628 -16.260 -27.033 1.00 96.62 108 MET A C 1
ATOM 870 O O . MET A 1 108 ? 17.536 -15.936 -25.849 1.00 96.62 108 MET A O 1
ATOM 874 N N . ILE A 1 109 ? 18.767 -16.128 -27.706 1.00 96.94 109 ILE A N 1
ATOM 875 C CA . ILE A 1 109 ? 19.888 -15.333 -27.203 1.00 96.94 109 ILE A CA 1
ATOM 876 C C . ILE A 1 109 ? 20.116 -14.194 -28.191 1.00 96.94 109 ILE A C 1
ATOM 878 O O . ILE A 1 109 ? 20.537 -14.423 -29.323 1.00 96.94 109 ILE A O 1
ATOM 882 N N . ILE A 1 110 ? 19.806 -12.972 -27.766 1.00 97.69 110 ILE A N 1
ATOM 883 C CA . ILE A 1 110 ? 19.893 -11.770 -28.594 1.00 97.69 110 ILE A CA 1
ATOM 884 C C . ILE A 1 110 ? 21.267 -11.133 -28.411 1.00 97.69 110 ILE A C 1
ATOM 886 O O . ILE A 1 110 ? 21.662 -10.789 -27.297 1.00 97.69 110 ILE A O 1
ATOM 890 N N . GLY A 1 111 ? 22.004 -10.961 -29.501 1.00 96.88 111 GLY A N 1
ATOM 891 C CA . GLY A 1 111 ? 23.258 -10.224 -29.515 1.00 96.88 111 GLY A CA 1
ATOM 892 C C . GLY A 1 111 ? 23.028 -8.754 -29.831 1.00 96.88 111 GLY A C 1
ATOM 893 O O . GLY A 1 111 ? 22.379 -8.423 -30.822 1.00 96.88 111 GLY A O 1
ATOM 894 N N . LYS A 1 112 ? 23.611 -7.863 -29.023 1.00 94.88 112 LYS A N 1
ATOM 895 C CA . LYS A 1 112 ? 23.866 -6.479 -29.458 1.00 94.88 112 LYS A CA 1
ATOM 896 C C . LYS A 1 112 ? 24.677 -6.496 -30.761 1.00 94.88 112 LYS A C 1
ATOM 898 O O . LYS A 1 112 ? 25.475 -7.401 -30.949 1.00 94.88 112 LYS A O 1
ATOM 903 N N . ILE A 1 113 ? 24.513 -5.529 -31.656 1.00 92.56 113 ILE A N 1
ATOM 904 C CA . ILE A 1 113 ? 25.322 -5.454 -32.885 1.00 92.56 113 ILE A CA 1
ATOM 905 C C . ILE A 1 113 ? 26.730 -4.927 -32.589 1.00 92.56 113 ILE A C 1
ATOM 907 O O . ILE A 1 113 ? 26.915 -4.150 -31.651 1.00 92.56 113 ILE A O 1
ATOM 911 N N . LEU A 1 114 ? 27.717 -5.344 -33.386 1.00 89.62 114 LEU A N 1
ATOM 912 C CA . LEU A 1 114 ? 29.106 -4.882 -33.284 1.00 89.62 114 LEU A CA 1
ATOM 913 C C . LEU A 1 114 ? 29.254 -3.423 -33.756 1.00 89.62 114 LEU A C 1
ATOM 915 O O . LEU A 1 114 ? 28.387 -2.890 -34.445 1.00 89.62 114 LEU A O 1
ATOM 919 N N . LYS A 1 115 ? 30.378 -2.791 -33.398 1.00 83.56 115 LYS A N 1
ATOM 920 C CA . LYS A 1 115 ? 30.825 -1.507 -33.970 1.00 83.56 115 LYS A CA 1
ATOM 921 C C . LYS A 1 115 ? 31.436 -1.736 -35.357 1.00 83.56 115 LYS A C 1
ATOM 923 O O . LYS A 1 115 ? 32.095 -2.757 -35.551 1.00 83.56 115 LYS A O 1
ATOM 928 N N . SER A 1 116 ? 31.313 -0.769 -36.264 1.00 74.44 116 SER A N 1
ATOM 929 C CA . SER A 1 116 ? 32.239 -0.644 -37.400 1.00 74.44 116 SER A CA 1
ATOM 930 C C . SER A 1 116 ? 33.498 0.120 -36.961 1.00 74.44 116 SER A C 1
ATOM 932 O O . SER A 1 116 ? 33.419 0.925 -36.033 1.00 74.44 116 SER A O 1
ATOM 934 N N . ASP A 1 117 ? 34.656 -0.160 -37.575 1.00 64.06 117 ASP A N 1
ATOM 935 C CA . ASP A 1 117 ? 35.826 0.743 -37.698 1.00 64.06 117 ASP A CA 1
ATOM 936 C C . ASP A 1 117 ? 36.315 1.550 -36.464 1.00 64.06 117 ASP A C 1
ATOM 938 O O . ASP A 1 117 ? 36.925 2.611 -36.589 1.00 64.06 117 ASP A O 1
ATOM 942 N N . ASN A 1 118 ? 36.096 1.037 -35.248 1.00 61.19 118 ASN A N 1
ATOM 943 C CA . ASN A 1 118 ? 36.405 1.686 -33.963 1.00 61.19 118 ASN A CA 1
ATOM 944 C C . ASN A 1 118 ? 35.629 2.997 -33.708 1.00 61.19 118 ASN A C 1
ATOM 946 O O . ASN A 1 118 ? 35.895 3.691 -32.720 1.00 61.19 118 ASN A O 1
ATOM 950 N N . SER A 1 119 ? 34.651 3.334 -34.554 1.00 58.53 119 SER A N 1
ATOM 951 C CA . SER A 1 119 ? 33.784 4.486 -34.354 1.00 58.53 119 SER A CA 1
ATOM 952 C C . SER A 1 119 ? 32.679 4.131 -33.343 1.00 58.53 119 SER A C 1
ATOM 954 O O . SER A 1 119 ? 31.835 3.268 -33.574 1.00 58.53 119 SER A O 1
ATOM 956 N N . ASP A 1 120 ? 32.652 4.796 -32.176 1.00 64.31 120 ASP A N 1
ATOM 957 C CA . ASP A 1 120 ? 31.512 4.744 -31.228 1.00 64.31 120 ASP A CA 1
ATOM 958 C C . ASP A 1 120 ? 30.357 5.595 -31.789 1.00 64.31 120 ASP A C 1
ATOM 960 O O . ASP A 1 120 ? 29.879 6.534 -31.148 1.00 64.31 120 ASP A O 1
ATOM 964 N N . SER A 1 121 ? 29.971 5.332 -33.043 1.00 76.06 121 SER A N 1
ATOM 965 C CA . SER A 1 121 ? 28.942 6.092 -33.736 1.00 76.06 121 SER A CA 1
ATOM 966 C C . SER A 1 121 ? 27.634 6.004 -32.956 1.00 76.06 121 SER A C 1
ATOM 968 O O . SER A 1 121 ? 27.194 4.935 -32.517 1.00 76.06 121 SER A O 1
ATOM 970 N N . THR A 1 122 ? 27.011 7.166 -32.758 1.00 79.00 122 THR A N 1
ATOM 971 C CA . THR A 1 122 ? 25.839 7.329 -31.896 1.00 79.00 122 THR A CA 1
ATOM 972 C C . THR A 1 122 ? 24.684 6.415 -32.311 1.00 79.00 122 THR A C 1
ATOM 974 O O . THR A 1 122 ? 23.939 5.965 -31.444 1.00 79.00 122 THR A O 1
ATOM 977 N N . VAL A 1 123 ? 24.569 6.064 -33.599 1.00 86.19 123 VAL A N 1
ATOM 978 C CA . VAL A 1 123 ? 23.508 5.174 -34.093 1.00 86.19 123 VAL A CA 1
ATOM 979 C C . VAL A 1 123 ? 23.646 3.739 -33.571 1.00 86.19 123 VAL A C 1
ATOM 981 O O . VAL A 1 123 ? 22.666 3.213 -33.055 1.00 86.19 123 VAL A O 1
ATOM 984 N N . TYR A 1 124 ? 24.842 3.132 -33.580 1.00 87.69 124 TYR A N 1
ATOM 985 C CA . TYR A 1 124 ? 25.050 1.770 -33.059 1.00 87.69 124 TYR A CA 1
ATOM 986 C C . TYR A 1 124 ? 24.785 1.707 -31.556 1.00 87.69 124 TYR A C 1
ATOM 988 O O . TYR A 1 124 ? 24.145 0.784 -31.054 1.00 87.69 124 TYR A O 1
ATOM 996 N N . LYS A 1 125 ? 25.254 2.724 -30.829 1.00 84.31 125 LYS A N 1
ATOM 997 C CA . LYS A 1 125 ? 25.061 2.850 -29.384 1.00 84.31 125 LYS A CA 1
ATOM 998 C C . LYS A 1 125 ? 23.591 3.009 -29.014 1.00 84.31 125 LYS A C 1
ATOM 1000 O O . LYS A 1 125 ? 23.125 2.351 -28.082 1.00 84.31 125 LYS A O 1
ATOM 1005 N N . ASN A 1 126 ? 22.869 3.863 -29.735 1.00 83.62 126 ASN A N 1
ATOM 1006 C CA . ASN A 1 126 ? 21.449 4.102 -29.502 1.00 83.62 126 ASN A CA 1
ATOM 1007 C C . ASN A 1 126 ? 20.616 2.885 -29.901 1.00 83.62 126 ASN A C 1
ATOM 1009 O O . ASN A 1 126 ? 19.790 2.459 -29.102 1.00 83.62 126 ASN A O 1
ATOM 1013 N N . TYR A 1 127 ? 20.897 2.259 -31.048 1.00 88.31 127 TYR A N 1
ATOM 1014 C CA . TYR A 1 127 ? 20.265 0.998 -31.433 1.00 88.31 127 TYR A CA 1
ATOM 1015 C C . TYR A 1 127 ? 20.469 -0.078 -30.367 1.00 88.31 127 TYR A C 1
ATOM 1017 O O . TYR A 1 127 ? 19.500 -0.633 -29.871 1.00 88.31 127 TYR A O 1
ATOM 1025 N N . ASN A 1 128 ? 21.710 -0.328 -29.934 1.00 91.44 128 ASN A N 1
ATOM 1026 C CA . ASN A 1 128 ? 22.002 -1.345 -28.920 1.00 91.44 128 ASN A CA 1
ATOM 1027 C C . ASN A 1 128 ? 21.392 -1.032 -27.549 1.00 91.44 128 ASN A C 1
ATOM 1029 O O . ASN A 1 128 ? 21.035 -1.953 -26.816 1.00 91.44 128 ASN A O 1
ATOM 1033 N N . THR A 1 129 ? 21.265 0.252 -27.200 1.00 83.25 129 THR A N 1
ATOM 1034 C CA . THR A 1 129 ? 20.555 0.689 -25.988 1.00 83.25 129 THR A CA 1
ATOM 1035 C C . THR A 1 129 ? 19.059 0.397 -26.107 1.00 83.25 129 THR A C 1
ATOM 1037 O O . THR A 1 129 ? 18.477 -0.185 -25.193 1.00 83.25 129 THR A O 1
ATOM 1040 N N . ASN A 1 130 ? 18.451 0.742 -27.244 1.00 80.94 130 ASN A N 1
ATOM 1041 C CA . ASN A 1 130 ? 17.035 0.505 -27.513 1.00 80.94 130 ASN A CA 1
ATOM 1042 C C . ASN A 1 130 ? 16.729 -0.994 -27.621 1.00 80.94 130 ASN A C 1
ATOM 1044 O O . ASN A 1 130 ? 15.716 -1.452 -27.102 1.00 80.94 130 ASN A O 1
ATOM 1048 N N . LEU A 1 131 ? 17.632 -1.775 -28.218 1.00 90.00 131 LEU A N 1
ATOM 1049 C CA . LEU A 1 131 ? 17.521 -3.224 -28.346 1.00 90.00 131 LEU A CA 1
ATOM 1050 C C . LEU A 1 131 ? 17.560 -3.879 -26.970 1.00 90.00 131 LEU A C 1
ATOM 1052 O O . LEU A 1 131 ? 16.719 -4.715 -26.661 1.00 90.00 131 LEU A O 1
ATOM 1056 N N . GLU A 1 132 ? 18.498 -3.476 -26.112 1.00 80.94 132 GLU A N 1
ATOM 1057 C CA . GLU A 1 132 ? 18.551 -3.975 -24.742 1.00 80.94 132 GLU A CA 1
ATOM 1058 C C . GLU A 1 132 ? 17.282 -3.625 -23.956 1.00 80.94 132 GLU A C 1
ATOM 1060 O O . GLU A 1 132 ? 16.754 -4.490 -23.258 1.00 80.94 132 GLU A O 1
ATOM 1065 N N . ALA A 1 133 ? 16.749 -2.410 -24.103 1.00 62.94 133 ALA A N 1
ATOM 1066 C CA . ALA A 1 133 ? 15.480 -2.029 -23.483 1.00 62.94 133 ALA A CA 1
ATOM 1067 C C . ALA A 1 133 ? 14.311 -2.893 -23.995 1.00 62.94 133 ALA A C 1
ATOM 1069 O O . ALA A 1 133 ? 13.548 -3.447 -23.201 1.00 62.94 133 ALA A O 1
ATOM 1070 N N . ALA A 1 134 ? 14.214 -3.082 -25.313 1.00 73.75 134 ALA A N 1
ATOM 1071 C CA . ALA A 1 134 ? 13.204 -3.913 -25.960 1.00 73.75 134 ALA A CA 1
ATOM 1072 C C . ALA A 1 134 ? 13.278 -5.391 -25.541 1.00 73.75 134 ALA A C 1
ATOM 1074 O O . ALA A 1 134 ? 12.242 -6.030 -25.333 1.00 73.75 134 ALA A O 1
ATOM 1075 N N . VAL A 1 135 ? 14.487 -5.938 -25.404 1.00 74.88 135 VAL A N 1
ATOM 1076 C CA . VAL A 1 135 ? 14.717 -7.307 -24.927 1.00 74.88 135 VAL A CA 1
ATOM 1077 C C . VAL A 1 135 ? 14.348 -7.426 -23.451 1.00 74.88 135 VAL A C 1
ATOM 1079 O O . VAL A 1 135 ? 13.621 -8.343 -23.077 1.00 74.88 135 VAL A O 1
ATOM 1082 N N . ARG A 1 136 ? 14.777 -6.481 -22.606 1.00 65.25 136 ARG A N 1
ATOM 1083 C CA . ARG A 1 136 ? 14.450 -6.490 -21.172 1.00 65.25 136 ARG A CA 1
ATOM 1084 C C . ARG A 1 136 ? 12.947 -6.400 -20.933 1.00 65.25 136 ARG A C 1
ATOM 1086 O O . ARG A 1 136 ? 12.436 -7.179 -20.137 1.00 65.25 136 ARG A O 1
ATOM 1093 N N . LYS A 1 137 ? 12.225 -5.554 -21.681 1.00 64.19 137 LYS A N 1
ATOM 1094 C CA . LYS A 1 137 ? 10.753 -5.494 -21.643 1.00 64.19 137 LYS A CA 1
ATOM 1095 C C . LYS A 1 137 ? 10.125 -6.877 -21.846 1.00 64.19 137 LYS A C 1
ATOM 1097 O O . LYS A 1 137 ? 9.249 -7.266 -21.086 1.00 64.19 137 LYS A O 1
ATOM 1102 N N . ARG A 1 138 ? 10.607 -7.638 -22.828 1.00 83.75 138 ARG A N 1
ATOM 1103 C CA . ARG A 1 138 ? 10.121 -8.994 -23.131 1.00 83.75 138 ARG A CA 1
ATOM 1104 C C . ARG A 1 138 ? 10.498 -10.022 -22.075 1.00 83.75 138 ARG A C 1
ATOM 1106 O O . ARG A 1 138 ? 9.661 -10.842 -21.711 1.00 83.75 138 ARG A O 1
ATOM 1113 N N . ILE A 1 139 ? 11.716 -9.954 -21.537 1.00 64.69 139 ILE A N 1
ATOM 1114 C CA . ILE A 1 139 ? 12.130 -10.797 -20.404 1.00 64.69 139 ILE A CA 1
ATOM 1115 C C . ILE A 1 139 ? 11.163 -10.605 -19.225 1.00 64.69 139 ILE A C 1
ATOM 1117 O O . ILE A 1 139 ? 10.703 -11.589 -18.652 1.00 64.69 139 ILE A O 1
ATOM 1121 N N . ASN A 1 140 ? 10.774 -9.361 -18.927 1.00 54.12 140 ASN A N 1
ATOM 1122 C CA . ASN A 1 140 ? 9.819 -9.055 -17.853 1.00 54.12 140 ASN A CA 1
ATOM 1123 C C . ASN A 1 140 ? 8.394 -9.548 -18.147 1.00 54.12 140 ASN A C 1
ATOM 1125 O O . ASN A 1 140 ? 7.650 -9.860 -17.225 1.00 54.12 140 ASN A O 1
ATOM 1129 N N . LEU A 1 141 ? 8.029 -9.674 -19.425 1.00 58.41 141 LEU A N 1
ATOM 1130 C CA . LEU A 1 141 ? 6.785 -10.316 -19.867 1.00 58.41 141 LEU A CA 1
ATOM 1131 C C . LEU A 1 141 ? 6.871 -11.857 -19.859 1.00 58.41 141 LEU A C 1
ATOM 1133 O O . LEU A 1 141 ? 5.938 -12.529 -20.292 1.00 58.41 141 LEU A O 1
ATOM 1137 N N . GLY A 1 142 ? 7.976 -12.433 -19.372 1.00 60.91 142 GLY A N 1
ATOM 1138 C CA . GLY A 1 142 ? 8.176 -13.878 -19.251 1.00 60.91 142 GLY A CA 1
ATOM 1139 C C . GLY A 1 142 ? 8.744 -14.551 -20.501 1.00 60.91 142 GLY A C 1
ATOM 1140 O O . GLY A 1 142 ? 8.686 -15.777 -20.614 1.00 60.91 142 GLY A O 1
ATOM 1141 N N . TYR A 1 143 ? 9.290 -13.790 -21.454 1.00 81.38 143 TYR A N 1
ATOM 1142 C CA . TYR A 1 143 ? 9.880 -14.366 -22.660 1.00 81.38 143 TYR A CA 1
ATOM 1143 C C . TYR A 1 143 ? 11.197 -15.074 -22.308 1.00 81.38 143 TYR A C 1
ATOM 1145 O O . TYR A 1 143 ? 11.999 -14.578 -21.516 1.00 81.38 143 TYR A O 1
ATOM 1153 N N . LYS A 1 144 ? 11.459 -16.220 -22.947 1.00 85.81 144 LYS A N 1
ATOM 1154 C CA . LYS A 1 144 ? 12.702 -16.994 -22.797 1.00 85.81 144 LYS A CA 1
ATOM 1155 C C . LYS A 1 144 ? 13.847 -16.361 -23.583 1.00 85.81 144 LYS A C 1
ATOM 1157 O O . LYS A 1 144 ? 14.209 -16.836 -24.660 1.00 85.81 144 LYS A O 1
ATOM 1162 N N . ILE A 1 145 ? 14.392 -15.263 -23.066 1.00 89.31 145 ILE A N 1
ATOM 1163 C CA . ILE A 1 145 ? 15.442 -14.497 -23.740 1.00 89.31 145 ILE A CA 1
ATOM 1164 C C . ILE A 1 145 ? 16.649 -14.300 -22.824 1.00 89.31 145 ILE A C 1
ATOM 1166 O O . ILE A 1 145 ? 16.514 -13.881 -21.678 1.00 89.31 145 ILE A O 1
ATOM 1170 N N . LEU A 1 146 ? 17.843 -14.545 -23.359 1.00 87.12 146 LEU A N 1
ATOM 1171 C CA . LEU A 1 146 ? 19.096 -14.003 -22.842 1.00 87.12 146 LEU A CA 1
ATOM 1172 C C . LEU A 1 146 ? 19.591 -12.901 -23.783 1.00 87.12 146 LEU A C 1
ATOM 1174 O O . LEU A 1 146 ? 19.346 -12.948 -24.986 1.00 87.12 146 LEU A O 1
ATOM 1178 N N . ILE A 1 147 ? 20.310 -11.915 -23.253 1.00 91.00 147 ILE A N 1
ATOM 1179 C CA . ILE A 1 147 ? 20.981 -10.890 -24.059 1.00 91.00 147 ILE A CA 1
ATOM 1180 C C . ILE A 1 147 ? 22.484 -10.949 -23.824 1.00 91.00 147 ILE A C 1
ATOM 1182 O O . ILE A 1 147 ? 22.933 -11.137 -22.693 1.00 91.00 147 ILE A O 1
ATOM 1186 N N . VAL A 1 148 ? 23.260 -10.776 -24.890 1.00 92.50 148 VAL A N 1
ATOM 1187 C CA . VAL A 1 148 ? 24.721 -10.765 -24.837 1.00 92.50 148 VAL A CA 1
ATOM 1188 C C . VAL A 1 148 ? 25.298 -9.488 -25.435 1.00 92.50 148 VAL A C 1
ATOM 1190 O O . VAL A 1 148 ? 24.807 -8.953 -26.432 1.00 92.50 148 VAL A O 1
ATOM 1193 N N . ASP A 1 149 ? 26.364 -8.988 -24.813 1.00 90.56 149 ASP A N 1
ATOM 1194 C CA . ASP A 1 149 ? 27.025 -7.756 -25.232 1.00 90.56 149 ASP A CA 1
ATOM 1195 C C . ASP A 1 149 ? 28.131 -8.037 -26.260 1.00 90.56 149 ASP A C 1
ATOM 1197 O O . ASP A 1 149 ? 29.307 -8.145 -25.914 1.00 90.56 149 ASP A O 1
ATOM 1201 N N . MET A 1 150 ? 27.758 -8.139 -27.540 1.00 92.94 150 MET A N 1
ATOM 1202 C CA . MET A 1 150 ? 28.743 -8.168 -28.636 1.00 92.94 150 MET A CA 1
ATOM 1203 C C . MET A 1 150 ? 29.268 -6.771 -28.999 1.00 92.94 150 MET A C 1
ATOM 1205 O O . MET A 1 150 ? 30.145 -6.652 -29.847 1.00 92.94 150 MET A O 1
ATOM 1209 N N . TYR A 1 151 ? 28.760 -5.704 -28.377 1.00 90.12 151 TYR A N 1
ATOM 1210 C CA . TYR A 1 151 ? 29.215 -4.335 -28.630 1.00 90.12 151 TYR A CA 1
ATOM 1211 C C . TYR A 1 151 ? 30.508 -4.013 -27.864 1.00 90.12 151 TYR A C 1
ATOM 1213 O O . TYR A 1 151 ? 31.358 -3.251 -28.337 1.00 90.12 151 TYR A O 1
ATOM 1221 N N . ASN A 1 152 ? 30.685 -4.608 -26.680 1.00 87.69 152 ASN A N 1
ATOM 1222 C CA . ASN A 1 152 ? 31.843 -4.405 -25.803 1.00 87.69 152 ASN A CA 1
ATOM 1223 C C . ASN A 1 152 ? 32.597 -5.709 -25.513 1.00 87.69 152 ASN A C 1
ATOM 1225 O O . ASN A 1 152 ? 32.822 -6.079 -24.360 1.00 87.69 152 ASN A O 1
ATOM 1229 N N . ILE A 1 153 ? 33.018 -6.402 -26.568 1.00 89.75 153 ILE A N 1
ATOM 1230 C CA . ILE A 1 153 ? 33.795 -7.635 -26.438 1.00 89.75 153 ILE A CA 1
ATOM 1231 C C . ILE A 1 153 ? 35.188 -7.321 -25.871 1.00 89.75 153 ILE A C 1
ATOM 1233 O O . ILE A 1 153 ? 35.933 -6.502 -26.415 1.00 89.75 153 ILE A O 1
ATOM 1237 N N . SER A 1 154 ? 35.546 -7.984 -24.769 1.00 85.19 154 SER A N 1
ATOM 1238 C CA . SER A 1 154 ? 36.841 -7.793 -24.110 1.00 85.19 154 SER A CA 1
ATOM 1239 C C . SER A 1 154 ? 38.002 -8.129 -25.050 1.00 85.19 154 SER A C 1
ATOM 1241 O O . SER A 1 154 ? 38.057 -9.217 -25.626 1.00 85.19 154 SER A O 1
ATOM 1243 N N . GLY A 1 155 ? 38.936 -7.185 -25.198 1.00 87.38 155 GLY A N 1
ATOM 1244 C CA . GLY A 1 155 ? 40.130 -7.349 -26.027 1.00 87.38 155 GLY A CA 1
ATOM 1245 C C . GLY A 1 155 ? 39.875 -7.362 -27.538 1.00 87.38 155 GLY A C 1
ATOM 1246 O O . GLY A 1 155 ? 40.767 -7.777 -28.277 1.00 87.38 155 GLY A O 1
ATOM 1247 N N . PHE A 1 156 ? 38.692 -6.949 -28.001 1.00 90.38 156 PHE A N 1
ATOM 1248 C CA . PHE A 1 156 ? 38.378 -6.839 -29.428 1.00 90.38 156 PHE A CA 1
ATOM 1249 C C . PHE A 1 156 ? 38.977 -5.558 -30.033 1.00 90.38 156 PHE A C 1
ATOM 1251 O O . PHE A 1 156 ? 38.826 -4.468 -29.479 1.00 90.38 156 PHE A O 1
ATOM 1258 N N . VAL A 1 157 ? 39.659 -5.688 -31.168 1.00 89.44 157 VAL A N 1
ATOM 1259 C CA . VAL A 1 157 ? 40.410 -4.644 -31.871 1.00 89.44 157 VAL A CA 1
ATOM 1260 C C . VAL A 1 157 ? 39.710 -4.333 -33.194 1.00 89.44 157 VAL A C 1
ATOM 1262 O O . VAL A 1 157 ? 39.834 -5.070 -34.166 1.00 89.44 157 VAL A O 1
ATOM 1265 N N . TYR A 1 158 ? 38.978 -3.219 -33.238 1.00 86.50 158 TYR A N 1
ATOM 1266 C CA . TYR A 1 158 ? 38.125 -2.830 -34.368 1.00 86.50 158 TYR A CA 1
ATOM 1267 C C . TYR A 1 158 ? 38.905 -2.184 -35.531 1.00 86.50 158 TYR A C 1
ATOM 1269 O O . TYR A 1 158 ? 38.660 -1.035 -35.889 1.00 86.50 158 TYR A O 1
ATOM 1277 N N . THR A 1 159 ? 39.877 -2.894 -36.106 1.00 82.88 159 THR A N 1
ATOM 1278 C CA . THR A 1 159 ? 40.664 -2.435 -37.268 1.00 82.88 159 THR A CA 1
ATOM 1279 C C . THR A 1 159 ? 40.941 -3.585 -38.239 1.00 82.88 159 THR A C 1
ATOM 1281 O O . THR A 1 159 ? 40.963 -4.741 -37.820 1.00 82.88 159 THR A O 1
ATOM 1284 N N . ALA A 1 160 ? 41.212 -3.277 -39.517 1.00 77.75 160 ALA A N 1
ATOM 1285 C CA . ALA A 1 160 ? 41.547 -4.273 -40.552 1.00 77.75 160 ALA A CA 1
ATOM 1286 C C . ALA A 1 160 ? 42.845 -5.070 -40.293 1.00 77.75 160 ALA A C 1
ATOM 1288 O O . ALA A 1 160 ? 43.084 -6.108 -40.901 1.00 77.75 160 ALA A O 1
ATOM 1289 N N . VAL A 1 161 ? 43.722 -4.558 -39.422 1.00 83.00 161 VAL A N 1
ATOM 1290 C CA . VAL A 1 161 ? 44.951 -5.240 -38.966 1.00 83.00 161 VAL A CA 1
ATOM 1291 C C . VAL A 1 161 ? 44.784 -5.870 -37.575 1.00 83.00 161 VAL A C 1
ATOM 1293 O O . VAL A 1 161 ? 45.752 -6.374 -37.008 1.00 83.00 161 VAL A O 1
ATOM 1296 N N . GLY A 1 162 ? 43.582 -5.758 -37.002 1.00 87.94 162 GLY A N 1
ATOM 1297 C CA . GLY A 1 162 ? 43.183 -6.262 -35.694 1.00 87.94 162 GLY A CA 1
ATOM 1298 C C . GLY A 1 162 ? 42.287 -7.488 -35.830 1.00 87.94 162 GLY A C 1
ATOM 1299 O O . GLY A 1 162 ? 42.741 -8.520 -36.299 1.00 87.94 162 GLY A O 1
ATOM 1300 N N . ASP A 1 163 ? 41.033 -7.374 -35.389 1.00 91.94 163 ASP A N 1
ATOM 1301 C CA . ASP A 1 163 ? 40.039 -8.457 -35.403 1.00 91.94 163 ASP A CA 1
ATOM 1302 C C . ASP A 1 163 ? 38.990 -8.313 -36.522 1.00 91.94 163 ASP A C 1
ATOM 1304 O O . ASP A 1 163 ? 37.981 -9.021 -36.508 1.00 91.94 163 ASP A O 1
ATOM 1308 N N . LEU A 1 164 ? 39.176 -7.379 -37.462 1.00 90.12 164 LEU A N 1
ATOM 1309 C CA . LEU A 1 164 ? 38.297 -7.186 -38.620 1.00 90.12 164 LEU A CA 1
ATOM 1310 C C . LEU A 1 164 ? 39.058 -7.504 -39.913 1.00 90.12 164 LEU A C 1
ATOM 1312 O O . LEU A 1 164 ? 40.218 -7.134 -40.045 1.00 90.12 164 LEU A O 1
ATOM 1316 N N . SER A 1 165 ? 38.412 -8.145 -40.887 1.00 88.75 165 SER A N 1
ATOM 1317 C CA . SER A 1 165 ? 39.008 -8.472 -42.191 1.00 88.75 165 SER A CA 1
ATOM 1318 C C . SER A 1 165 ? 38.938 -7.329 -43.207 1.00 88.75 165 SER A C 1
ATOM 1320 O O . SER A 1 165 ? 39.760 -7.259 -44.116 1.00 88.75 165 SER A O 1
ATOM 1322 N N . ASP A 1 166 ? 37.946 -6.450 -43.079 1.00 86.06 166 ASP A N 1
ATOM 1323 C CA . ASP A 1 166 ? 37.645 -5.367 -44.026 1.00 86.06 166 ASP A CA 1
ATOM 1324 C C . ASP A 1 166 ? 37.059 -4.131 -43.316 1.00 86.06 166 ASP A C 1
ATOM 1326 O O . ASP A 1 166 ? 36.205 -3.436 -43.856 1.00 86.06 166 ASP A O 1
ATOM 1330 N N . GLU A 1 167 ? 37.501 -3.884 -42.076 1.00 80.88 167 GLU A N 1
ATOM 1331 C CA . GLU A 1 167 ? 37.026 -2.800 -41.185 1.00 80.88 167 GLU A CA 1
ATOM 1332 C C . GLU A 1 167 ? 35.558 -2.920 -40.731 1.00 80.88 167 GLU A C 1
ATOM 1334 O O . GLU A 1 167 ? 35.104 -2.130 -39.896 1.00 80.88 167 GLU A O 1
ATOM 1339 N N . ILE A 1 168 ? 34.835 -3.939 -41.210 1.00 80.94 168 ILE A N 1
ATOM 1340 C CA . ILE A 1 168 ? 33.413 -4.162 -40.927 1.00 80.94 168 ILE A CA 1
ATOM 1341 C C . ILE A 1 168 ? 33.174 -5.582 -40.401 1.00 80.94 168 ILE A C 1
ATOM 1343 O O . ILE A 1 168 ? 32.532 -5.762 -39.366 1.00 80.94 168 ILE A O 1
ATOM 1347 N N . HIS A 1 169 ? 33.695 -6.597 -41.083 1.00 89.06 169 HIS A N 1
ATOM 1348 C CA . HIS A 1 169 ? 33.465 -8.000 -40.760 1.00 89.06 169 HIS A CA 1
ATOM 1349 C C . HIS A 1 169 ? 34.579 -8.551 -39.870 1.00 89.06 169 HIS A C 1
ATOM 1351 O O . HIS A 1 169 ? 35.751 -8.307 -40.156 1.00 89.06 169 HIS A O 1
ATOM 1357 N N . PRO A 1 170 ? 34.251 -9.319 -38.815 1.00 91.62 170 PRO A N 1
ATOM 1358 C CA . PRO A 1 170 ? 35.253 -10.006 -38.014 1.00 91.62 170 PRO A CA 1
ATOM 1359 C C . PRO A 1 170 ? 36.102 -10.973 -38.841 1.00 91.62 170 PRO A C 1
ATOM 1361 O O . PRO A 1 170 ? 35.597 -11.659 -39.730 1.00 91.62 170 PRO A O 1
ATOM 1364 N N . ASP A 1 171 ? 37.386 -11.067 -38.513 1.00 89.94 171 ASP A N 1
ATOM 1365 C CA . ASP A 1 171 ? 38.261 -12.126 -39.010 1.00 89.94 171 ASP A CA 1
ATOM 1366 C C . ASP A 1 171 ? 38.187 -13.377 -38.105 1.00 89.94 171 ASP A C 1
ATOM 1368 O O . ASP A 1 171 ? 37.341 -13.484 -37.210 1.00 89.94 171 ASP A O 1
ATOM 1372 N N . SER A 1 172 ? 39.068 -14.362 -38.308 1.00 88.06 172 SER A N 1
ATOM 1373 C CA . SER A 1 172 ? 39.075 -15.573 -37.475 1.00 88.06 172 SER A CA 1
ATOM 1374 C C . SER A 1 172 ? 39.319 -15.301 -35.984 1.00 88.06 172 SER A C 1
ATOM 1376 O O . SER A 1 172 ? 38.742 -16.003 -35.149 1.00 88.06 172 SER A O 1
ATOM 1378 N N . SER A 1 173 ? 40.140 -14.300 -35.647 1.00 90.75 173 SER A N 1
ATOM 1379 C CA . SER A 1 173 ? 40.401 -13.889 -34.262 1.00 90.75 173 SER A CA 1
ATOM 1380 C C . SER A 1 173 ? 39.172 -13.195 -33.669 1.00 90.75 173 SER A C 1
ATOM 1382 O O . SER A 1 173 ? 38.720 -13.551 -32.574 1.00 90.75 173 SER A O 1
ATOM 1384 N N . GLY A 1 174 ? 38.557 -12.281 -34.422 1.00 92.06 174 GLY A N 1
ATOM 1385 C CA . GLY A 1 174 ? 37.324 -11.601 -34.033 1.00 92.06 174 GLY A CA 1
ATOM 1386 C C . GLY A 1 174 ? 36.173 -12.570 -33.767 1.00 92.06 174 GLY A C 1
ATOM 1387 O O . GLY A 1 174 ? 35.560 -12.529 -32.694 1.00 92.06 174 GLY A O 1
ATOM 1388 N N . TYR A 1 175 ? 35.926 -13.521 -34.673 1.00 91.31 175 TYR A N 1
ATOM 1389 C CA . TYR A 1 175 ? 34.899 -14.549 -34.471 1.00 91.31 175 TYR A CA 1
ATOM 1390 C C . TYR A 1 175 ? 35.177 -15.444 -33.253 1.00 91.31 175 TYR A C 1
ATOM 1392 O O . TYR A 1 175 ?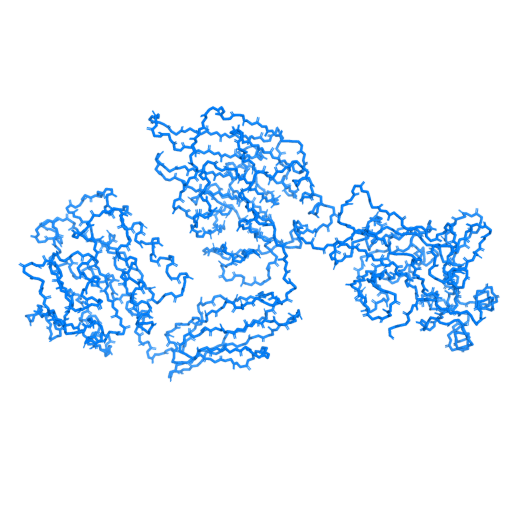 34.240 -15.825 -32.547 1.00 91.31 175 TYR A O 1
ATOM 1400 N N . ALA A 1 176 ? 36.442 -15.752 -32.944 1.00 89.38 176 ALA A N 1
ATOM 1401 C CA . ALA A 1 176 ? 36.788 -16.495 -31.730 1.00 89.38 176 ALA A CA 1
ATOM 1402 C C . ALA A 1 176 ? 36.464 -15.698 -30.451 1.00 89.38 176 ALA A C 1
ATOM 1404 O O . ALA A 1 176 ? 35.988 -16.262 -29.464 1.00 89.38 176 ALA A O 1
ATOM 1405 N N . LYS A 1 177 ? 36.651 -14.373 -30.459 1.00 92.19 177 LYS A N 1
ATOM 1406 C CA . LYS A 1 177 ? 36.265 -13.507 -29.332 1.00 92.19 177 LYS A CA 1
ATOM 1407 C C . LYS A 1 177 ? 34.747 -13.411 -29.181 1.00 92.19 177 LYS A C 1
ATOM 1409 O O . LYS A 1 177 ? 34.257 -13.491 -28.058 1.00 92.19 177 LYS A O 1
ATOM 1414 N N . MET A 1 178 ? 33.998 -13.339 -30.282 1.00 93.88 178 MET A N 1
ATOM 1415 C CA . MET A 1 178 ? 32.529 -13.419 -30.254 1.00 93.88 178 MET A CA 1
ATOM 1416 C C . MET A 1 178 ? 32.033 -14.749 -29.674 1.00 93.88 178 MET A C 1
ATOM 1418 O O . MET A 1 178 ? 31.096 -14.769 -28.875 1.00 93.88 178 MET A O 1
ATOM 1422 N N . ALA A 1 179 ? 32.686 -15.867 -30.006 1.00 92.31 179 ALA A N 1
ATOM 1423 C CA . ALA A 1 179 ? 32.348 -17.171 -29.436 1.00 92.31 179 ALA A CA 1
ATOM 1424 C C . ALA A 1 179 ? 32.469 -17.195 -27.899 1.00 92.31 179 ALA A C 1
ATOM 1426 O O . ALA A 1 179 ? 31.631 -17.803 -27.231 1.00 92.31 179 ALA A O 1
ATOM 1427 N N . ASN A 1 180 ? 33.446 -16.481 -27.328 1.00 89.19 180 ASN A N 1
ATOM 1428 C CA . ASN A 1 180 ? 33.610 -16.349 -25.874 1.00 89.19 180 ASN A CA 1
ATOM 1429 C C . ASN A 1 180 ? 32.502 -15.529 -25.197 1.00 89.19 180 ASN A C 1
ATOM 1431 O O . ASN A 1 180 ? 32.354 -15.606 -23.979 1.00 89.19 180 ASN A O 1
ATOM 1435 N N . VAL A 1 181 ? 31.719 -14.768 -25.963 1.00 92.44 181 VAL A N 1
ATOM 1436 C CA . VAL A 1 181 ? 30.542 -14.050 -25.462 1.00 92.44 181 VAL A CA 1
ATOM 1437 C C . VAL A 1 181 ? 29.291 -14.929 -25.559 1.00 92.44 181 VAL A C 1
ATOM 1439 O O . VAL A 1 181 ? 28.504 -14.982 -24.615 1.00 92.44 181 VAL A O 1
ATOM 1442 N N . TRP A 1 182 ? 29.123 -15.674 -26.656 1.00 94.06 182 TRP A N 1
ATOM 1443 C CA . TRP A 1 182 ? 27.999 -16.605 -26.819 1.00 94.06 182 TRP A CA 1
ATOM 1444 C C . TRP A 1 182 ? 28.038 -17.776 -25.829 1.00 94.06 182 TRP A C 1
ATOM 1446 O O . TRP A 1 182 ? 27.008 -18.151 -25.267 1.00 94.06 182 TRP A O 1
ATOM 1456 N N . TYR A 1 183 ? 29.216 -18.363 -25.606 1.00 89.38 183 TYR A N 1
ATOM 1457 C CA . TYR A 1 183 ? 29.349 -19.614 -24.857 1.00 89.38 183 TYR A CA 1
ATOM 1458 C C . TYR A 1 183 ? 28.856 -19.539 -23.395 1.00 89.38 183 TYR A C 1
ATOM 1460 O O . TYR A 1 183 ? 28.084 -20.415 -22.996 1.00 89.38 183 TYR A O 1
ATOM 1468 N N . PRO A 1 184 ? 29.206 -18.517 -22.586 1.00 84.12 184 PRO A N 1
ATOM 1469 C CA . PRO A 1 184 ? 28.687 -18.397 -21.223 1.00 84.12 184 PRO A CA 1
ATOM 1470 C C . PRO A 1 184 ? 27.161 -18.279 -21.154 1.00 84.12 184 PRO A C 1
ATOM 1472 O O . PRO A 1 184 ? 26.559 -18.857 -20.254 1.00 84.12 184 PRO A O 1
ATOM 1475 N N . ALA A 1 185 ? 26.534 -17.577 -22.104 1.00 85.19 185 ALA A N 1
ATOM 1476 C CA . ALA A 1 185 ? 25.079 -17.452 -22.157 1.00 85.19 185 ALA A CA 1
ATOM 1477 C C . ALA A 1 185 ? 24.414 -18.791 -22.500 1.00 85.19 185 ALA A C 1
ATOM 1479 O O . ALA A 1 185 ? 23.478 -19.205 -21.823 1.00 85.19 185 ALA A O 1
ATOM 1480 N N . LEU A 1 186 ? 24.950 -19.515 -23.487 1.00 88.88 186 LEU A N 1
ATOM 1481 C CA . LEU A 1 186 ? 24.484 -20.864 -23.819 1.00 88.88 186 LEU A CA 1
ATOM 1482 C C . LEU A 1 186 ? 24.610 -21.822 -22.635 1.00 88.88 186 LEU A C 1
ATOM 1484 O O . LEU A 1 186 ? 23.679 -22.571 -22.358 1.00 88.88 186 LEU A O 1
ATOM 1488 N N . LYS A 1 187 ? 25.713 -21.763 -21.883 1.00 82.12 187 LYS A N 1
ATOM 1489 C CA . LYS A 1 187 ? 25.932 -22.616 -20.706 1.00 82.12 187 LYS A CA 1
ATOM 1490 C C . LYS A 1 187 ? 24.836 -22.482 -19.639 1.00 82.12 187 LYS A C 1
ATOM 1492 O O . LYS A 1 187 ? 24.597 -23.440 -18.916 1.00 82.12 187 LYS A O 1
ATOM 1497 N N . LEU A 1 188 ? 24.166 -21.332 -19.537 1.00 75.12 188 LEU A N 1
ATOM 1498 C CA . LEU A 1 188 ? 23.036 -21.155 -18.613 1.00 75.12 188 LEU A CA 1
ATOM 1499 C C . LEU A 1 188 ? 21.794 -21.955 -19.031 1.00 75.12 188 LEU A C 1
ATOM 1501 O O . LEU A 1 188 ? 20.956 -22.269 -18.188 1.00 75.12 188 LEU A O 1
ATOM 1505 N N . LEU A 1 189 ? 21.667 -22.250 -20.326 1.00 80.44 189 LEU A N 1
ATOM 1506 C CA . LEU A 1 189 ? 20.509 -22.913 -20.924 1.00 80.44 189 LEU A CA 1
ATOM 1507 C C . LEU A 1 189 ? 20.745 -24.402 -21.168 1.00 80.44 189 LEU A C 1
ATOM 1509 O O . LEU A 1 189 ? 19.799 -25.188 -21.178 1.00 80.44 189 LEU A O 1
ATOM 1513 N N . LEU A 1 190 ? 22.000 -24.785 -21.389 1.00 78.88 190 LEU A N 1
ATOM 1514 C CA . LEU A 1 190 ? 22.373 -26.168 -21.628 1.00 78.88 190 LEU A CA 1
ATOM 1515 C C . LEU A 1 190 ? 22.242 -26.986 -20.330 1.00 78.88 190 LEU A C 1
ATOM 1517 O O . LEU A 1 190 ? 22.541 -26.470 -19.250 1.00 78.88 190 LEU A O 1
ATOM 1521 N N . PRO A 1 191 ? 21.810 -28.259 -20.403 1.00 63.44 191 PRO A N 1
ATOM 1522 C CA . PRO A 1 191 ? 21.696 -29.112 -19.227 1.00 63.44 191 PRO A CA 1
ATOM 1523 C C . PRO A 1 191 ? 23.037 -29.220 -18.484 1.00 63.44 191 PRO A C 1
ATOM 1525 O O . PRO A 1 191 ? 23.993 -29.801 -18.996 1.00 63.44 191 PRO A O 1
ATOM 1528 N N . ASP A 1 192 ? 23.107 -28.692 -17.259 1.00 54.53 192 ASP A N 1
ATOM 1529 C CA . ASP A 1 192 ? 24.173 -29.037 -16.317 1.00 54.53 192 ASP A CA 1
ATOM 1530 C C . ASP A 1 192 ? 23.766 -30.350 -15.642 1.00 54.53 192 ASP A C 1
ATOM 1532 O O . ASP A 1 192 ? 23.005 -30.364 -14.673 1.00 54.53 192 ASP A O 1
ATOM 1536 N N . GLY A 1 193 ? 24.238 -31.473 -16.192 1.00 57.50 193 GLY A N 1
ATOM 1537 C CA . GLY A 1 193 ? 23.929 -32.832 -15.729 1.00 57.50 193 GLY A CA 1
ATOM 1538 C C . GLY A 1 193 ? 24.414 -33.169 -14.311 1.00 57.50 193 GLY A C 1
ATOM 1539 O O . GLY A 1 193 ? 24.511 -34.343 -13.969 1.00 57.50 193 GLY A O 1
ATOM 1540 N N . THR A 1 194 ? 24.756 -32.171 -13.492 1.00 62.16 194 THR A N 1
ATOM 1541 C CA . THR A 1 194 ? 25.269 -32.345 -12.130 1.00 62.16 194 THR A CA 1
ATOM 1542 C C . THR A 1 194 ? 24.423 -31.672 -11.045 1.00 62.16 194 THR A C 1
ATOM 1544 O O . THR A 1 194 ? 24.731 -31.845 -9.865 1.00 62.16 194 THR A O 1
ATOM 1547 N N . LYS A 1 195 ? 23.364 -30.915 -11.386 1.00 70.50 195 LYS A N 1
ATOM 1548 C CA . LYS A 1 195 ? 22.608 -30.110 -10.403 1.00 70.50 195 LYS A CA 1
ATOM 1549 C C . LYS A 1 195 ? 21.088 -30.173 -10.568 1.00 70.50 195 LYS A C 1
ATOM 1551 O O . LYS A 1 195 ? 20.559 -30.117 -11.677 1.00 70.50 195 LYS A O 1
ATOM 1556 N N . ALA A 1 196 ? 20.386 -30.235 -9.436 1.00 78.94 196 ALA A N 1
ATOM 1557 C CA . ALA A 1 196 ? 18.941 -30.016 -9.362 1.00 78.94 196 ALA A CA 1
ATOM 1558 C C . ALA A 1 196 ? 18.594 -28.531 -9.622 1.00 78.94 196 ALA A C 1
ATOM 1560 O O . ALA A 1 196 ? 19.465 -27.676 -9.429 1.00 78.94 196 ALA A O 1
ATOM 1561 N N . PRO A 1 197 ? 17.355 -28.199 -10.036 1.00 83.38 197 PRO A N 1
ATOM 1562 C CA . PRO A 1 197 ? 16.965 -26.817 -10.290 1.00 83.38 197 PRO A CA 1
ATOM 1563 C C . PRO A 1 197 ? 16.949 -25.977 -9.010 1.00 83.38 197 PRO A C 1
ATOM 1565 O O . PRO A 1 197 ? 16.566 -26.459 -7.950 1.00 83.38 197 PRO A O 1
ATOM 1568 N N . SER A 1 198 ? 17.291 -24.700 -9.115 1.00 80.44 198 SER A N 1
ATOM 1569 C CA . SER A 1 198 ? 17.162 -23.704 -8.049 1.00 80.44 198 SER A CA 1
ATOM 1570 C C . SER A 1 198 ? 16.319 -22.541 -8.542 1.00 80.44 198 SER A C 1
ATOM 1572 O O . SER A 1 198 ? 16.597 -22.001 -9.613 1.00 80.44 198 SER A O 1
ATOM 1574 N N . PHE A 1 199 ? 15.291 -22.162 -7.779 1.00 74.62 199 PHE A N 1
ATOM 1575 C CA . PHE A 1 199 ? 14.414 -21.048 -8.136 1.00 74.62 199 PHE A CA 1
ATOM 1576 C C . PHE A 1 199 ? 15.192 -19.730 -8.202 1.00 74.62 199 PHE A C 1
ATOM 1578 O O . PHE A 1 199 ? 16.021 -19.437 -7.344 1.00 74.62 199 PHE A O 1
ATOM 1585 N N . ILE A 1 200 ? 14.897 -18.946 -9.232 1.00 63.12 200 ILE A N 1
ATOM 1586 C CA . ILE A 1 200 ? 15.396 -17.583 -9.451 1.00 63.12 200 ILE A CA 1
ATOM 1587 C C . ILE A 1 200 ? 14.254 -16.566 -9.526 1.00 63.12 200 ILE A C 1
ATOM 1589 O O . ILE A 1 200 ? 14.502 -15.369 -9.425 1.00 63.12 200 ILE A O 1
ATOM 1593 N N . SER A 1 201 ? 13.010 -17.030 -9.690 1.00 59.38 201 SER A N 1
ATOM 1594 C CA . SER A 1 201 ? 11.823 -16.182 -9.615 1.00 59.38 201 SER A CA 1
ATOM 1595 C C . SER A 1 201 ? 11.530 -15.779 -8.163 1.00 59.38 201 SER A C 1
ATOM 1597 O O . SER A 1 201 ? 11.470 -16.660 -7.299 1.00 59.38 201 SER A O 1
ATOM 1599 N N . PRO A 1 202 ? 11.287 -14.492 -7.877 1.00 57.03 202 PRO A N 1
ATOM 1600 C CA . PRO A 1 202 ? 10.837 -14.031 -6.565 1.00 57.03 202 PRO A CA 1
ATOM 1601 C C . PRO A 1 202 ? 9.384 -14.449 -6.307 1.00 57.03 202 PRO A C 1
ATOM 1603 O O . PRO A 1 202 ? 8.552 -14.345 -7.204 1.00 57.03 202 PRO A O 1
ATOM 1606 N N . SER A 1 203 ? 9.061 -14.902 -5.094 1.00 71.31 203 SER A N 1
ATOM 1607 C CA . SER A 1 203 ? 7.680 -15.218 -4.695 1.00 71.31 203 SER A CA 1
ATOM 1608 C C . SER A 1 203 ? 6.791 -13.968 -4.713 1.00 71.31 203 SER A C 1
ATOM 1610 O O . SER A 1 203 ? 7.211 -12.919 -4.231 1.00 71.31 203 SER A O 1
ATOM 1612 N N . VAL A 1 204 ? 5.550 -14.083 -5.197 1.00 67.62 204 VAL A N 1
ATOM 1613 C CA . VAL A 1 204 ? 4.542 -13.008 -5.109 1.00 67.62 204 VAL A CA 1
ATOM 1614 C C . VAL A 1 204 ? 3.600 -13.327 -3.948 1.00 67.62 204 VAL A C 1
ATOM 1616 O O . VAL A 1 204 ? 2.846 -14.293 -4.009 1.00 67.62 204 VAL A O 1
ATOM 1619 N N . THR A 1 205 ? 3.663 -12.559 -2.863 1.00 79.38 205 THR A N 1
ATOM 1620 C CA . THR A 1 205 ? 2.987 -12.882 -1.589 1.00 79.38 205 THR A CA 1
ATOM 1621 C C . THR A 1 205 ? 1.684 -12.123 -1.360 1.00 79.38 205 THR A C 1
ATOM 1623 O O . THR A 1 205 ? 1.140 -12.164 -0.263 1.00 79.38 205 THR A O 1
ATOM 1626 N N . SER A 1 206 ? 1.162 -11.435 -2.371 1.00 70.19 206 SER A N 1
ATOM 1627 C CA . SER A 1 206 ? -0.096 -10.691 -2.295 1.00 70.19 206 SER A CA 1
ATOM 1628 C C . SER A 1 206 ? -1.044 -11.079 -3.428 1.00 70.19 206 SER A C 1
ATOM 1630 O O . SER A 1 206 ? -0.625 -11.546 -4.490 1.00 70.19 206 SER A O 1
ATOM 1632 N N . GLY A 1 207 ? -2.342 -10.909 -3.189 1.00 73.12 207 GLY A N 1
ATOM 1633 C CA . GLY A 1 207 ? -3.382 -11.043 -4.202 1.00 73.12 207 GLY A CA 1
ATOM 1634 C C . GLY A 1 207 ? -4.633 -10.256 -3.828 1.00 73.12 207 GLY A C 1
ATOM 1635 O O . GLY A 1 207 ? -4.772 -9.764 -2.709 1.00 73.12 207 GLY A O 1
ATOM 1636 N N . SER A 1 208 ? -5.579 -10.152 -4.755 1.00 78.31 208 SER A N 1
ATOM 1637 C CA . SER A 1 208 ? -6.867 -9.507 -4.494 1.00 78.31 208 SER A CA 1
ATOM 1638 C C . SER A 1 208 ? -8.018 -10.374 -4.961 1.00 78.31 208 SER A C 1
ATOM 1640 O O . SER A 1 208 ? -7.950 -10.971 -6.039 1.00 78.31 208 SER A O 1
ATOM 1642 N N . VAL A 1 209 ? -9.090 -10.411 -4.166 1.00 76.94 209 VAL A N 1
ATOM 1643 C CA . VAL A 1 209 ? -10.326 -11.119 -4.518 1.00 76.94 209 VAL A CA 1
ATOM 1644 C C . VAL A 1 209 ? -10.792 -10.697 -5.913 1.00 76.94 209 VAL A C 1
ATOM 1646 O O . VAL A 1 209 ? -10.890 -9.509 -6.222 1.00 76.94 209 VAL A O 1
ATOM 1649 N N . GLY A 1 210 ? -11.064 -11.680 -6.770 1.00 67.25 210 GLY A N 1
ATOM 1650 C CA . GLY A 1 210 ? -11.543 -11.482 -8.135 1.00 67.25 210 GLY A CA 1
ATOM 1651 C C . GLY A 1 210 ? -10.469 -11.102 -9.160 1.00 67.25 210 GLY A C 1
ATOM 1652 O O . GLY A 1 210 ? -10.808 -10.961 -10.336 1.00 67.25 210 GLY A O 1
ATOM 1653 N N . ARG A 1 211 ? -9.190 -10.965 -8.774 1.00 62.66 211 ARG A N 1
ATOM 1654 C CA . ARG A 1 211 ? -8.085 -10.736 -9.722 1.00 62.66 211 ARG A CA 1
ATOM 1655 C C . ARG A 1 211 ? -7.295 -12.006 -10.023 1.00 62.66 211 ARG A C 1
ATOM 1657 O O . ARG A 1 211 ? -6.935 -12.730 -9.098 1.00 62.66 211 ARG A O 1
ATOM 1664 N N . PRO A 1 212 ? -6.960 -12.274 -11.298 1.00 68.00 212 PRO A N 1
ATOM 1665 C CA . PRO A 1 212 ? -6.009 -13.321 -11.631 1.00 68.00 212 PRO A CA 1
ATOM 1666 C C . PRO A 1 212 ? -4.670 -13.093 -10.923 1.00 68.00 212 PRO A C 1
ATOM 1668 O O . PRO A 1 212 ? -4.047 -12.046 -11.078 1.00 68.00 212 PRO A O 1
ATOM 1671 N N . TYR A 1 213 ? -4.226 -14.088 -10.165 1.00 75.50 213 TYR A N 1
ATOM 1672 C CA . TYR A 1 213 ? -2.922 -14.096 -9.523 1.00 75.50 213 TYR A CA 1
ATOM 1673 C C . TYR A 1 213 ? -1.841 -14.382 -10.570 1.00 75.50 213 TYR A C 1
ATOM 1675 O O . TYR A 1 213 ? -1.793 -15.465 -11.164 1.00 75.50 213 TYR A O 1
ATOM 1683 N N . ASN A 1 214 ? -0.987 -13.387 -10.814 1.00 65.00 214 ASN A N 1
ATOM 1684 C CA . ASN A 1 214 ? 0.028 -13.422 -11.860 1.00 65.00 214 ASN A CA 1
ATOM 1685 C C . ASN A 1 214 ? 1.387 -13.815 -11.279 1.00 65.00 214 ASN A C 1
ATOM 1687 O O . ASN A 1 214 ? 2.099 -12.991 -10.714 1.00 65.00 214 ASN A O 1
ATOM 1691 N N . TYR A 1 215 ? 1.769 -15.077 -11.458 1.00 68.62 215 TYR A N 1
ATOM 1692 C CA . TYR A 1 215 ? 3.080 -15.571 -11.051 1.00 68.62 215 TYR A CA 1
ATOM 1693 C C . TYR A 1 215 ? 3.552 -16.695 -11.982 1.00 68.62 215 TYR A C 1
ATOM 1695 O O . TYR A 1 215 ? 2.776 -17.571 -12.370 1.00 68.62 215 TYR A O 1
ATOM 1703 N N . THR A 1 216 ? 4.836 -16.681 -12.348 1.00 74.75 216 THR A N 1
ATOM 1704 C CA . THR A 1 216 ? 5.482 -17.751 -13.122 1.00 74.75 216 THR A CA 1
ATOM 1705 C C . THR A 1 216 ? 6.786 -18.150 -12.448 1.00 74.75 216 THR A C 1
ATOM 1707 O O . THR A 1 216 ? 7.723 -17.357 -12.382 1.00 74.75 216 THR A O 1
ATOM 1710 N N . ALA A 1 217 ? 6.845 -19.392 -11.974 1.00 70.50 217 ALA A N 1
ATOM 1711 C CA . ALA A 1 217 ? 8.045 -19.966 -11.393 1.00 70.50 217 ALA A CA 1
ATOM 1712 C C . ALA A 1 217 ? 9.149 -20.119 -12.445 1.00 70.50 217 ALA A C 1
ATOM 1714 O O . ALA A 1 217 ? 8.921 -20.641 -13.537 1.00 70.50 217 ALA A O 1
ATOM 1715 N N . GLN A 1 218 ? 10.365 -19.721 -12.083 1.00 70.00 218 GLN A N 1
ATOM 1716 C CA . GLN A 1 218 ? 11.566 -19.907 -12.888 1.00 70.00 218 GLN A CA 1
ATOM 1717 C C . GLN A 1 218 ? 12.674 -20.506 -12.031 1.00 70.00 218 GLN A C 1
ATOM 1719 O O . GLN A 1 218 ? 12.939 -20.026 -10.929 1.00 70.00 218 GLN A O 1
ATOM 1724 N N . ALA A 1 219 ? 13.353 -21.526 -12.552 1.00 65.88 219 ALA A N 1
ATOM 1725 C CA . ALA A 1 219 ? 14.489 -22.163 -11.906 1.00 65.88 219 ALA A CA 1
ATOM 1726 C C . ALA A 1 219 ? 15.600 -22.503 -12.910 1.00 65.88 219 ALA A C 1
ATOM 1728 O O . ALA A 1 219 ? 15.342 -22.697 -14.100 1.00 65.88 219 ALA A O 1
ATOM 1729 N N . ILE A 1 220 ? 16.836 -22.576 -12.412 1.00 61.44 220 ILE A N 1
ATOM 1730 C CA . ILE A 1 220 ? 18.033 -22.943 -13.180 1.00 61.44 220 ILE A CA 1
ATOM 1731 C C . ILE A 1 220 ? 18.834 -24.053 -12.472 1.00 61.44 220 ILE A C 1
ATOM 1733 O O . ILE A 1 220 ? 18.965 -24.003 -11.248 1.00 61.44 220 ILE A O 1
ATOM 1737 N N . PRO A 1 221 ? 19.407 -25.033 -13.199 1.00 63.78 221 PRO A N 1
ATOM 1738 C CA . PRO A 1 221 ? 19.188 -25.310 -14.626 1.00 63.78 221 PRO A CA 1
ATOM 1739 C C . PRO A 1 221 ? 17.711 -25.622 -14.924 1.00 63.78 221 PRO A C 1
ATOM 1741 O O . PRO A 1 221 ? 16.945 -25.913 -14.005 1.00 63.78 221 PRO A O 1
ATOM 1744 N N . SER A 1 222 ? 17.301 -25.501 -16.193 1.00 67.69 222 SER A N 1
ATOM 1745 C CA . SER A 1 222 ? 15.882 -25.569 -16.575 1.00 67.69 222 SER A CA 1
ATOM 1746 C C . SER A 1 222 ? 15.215 -26.850 -16.040 1.00 67.69 222 SER A C 1
ATOM 1748 O O . SER A 1 222 ? 15.736 -27.947 -16.270 1.00 67.69 222 SER A O 1
ATOM 1750 N N . PRO A 1 223 ? 14.087 -26.743 -15.310 1.00 78.38 223 PRO A N 1
ATOM 1751 C CA . PRO A 1 223 ? 13.364 -27.911 -14.833 1.00 78.38 223 PRO A CA 1
ATOM 1752 C C . PRO A 1 223 ? 12.738 -28.681 -15.985 1.00 78.38 223 PRO A C 1
ATOM 1754 O O . PRO A 1 223 ? 12.303 -28.108 -16.981 1.00 78.38 223 PRO A O 1
ATOM 1757 N N . LYS A 1 224 ? 12.612 -29.988 -15.786 1.00 83.56 224 LYS A N 1
ATOM 1758 C CA . LYS A 1 224 ? 11.780 -30.858 -16.611 1.00 83.56 224 LYS A CA 1
ATOM 1759 C C . LYS A 1 224 ? 10.299 -30.683 -16.280 1.00 83.56 224 LYS A C 1
ATOM 1761 O O . LYS A 1 224 ? 9.472 -30.747 -17.181 1.00 83.56 224 LYS A O 1
ATOM 1766 N N . THR A 1 225 ? 9.977 -30.466 -15.002 1.00 86.06 225 THR A N 1
ATOM 1767 C CA . THR A 1 225 ? 8.601 -30.276 -14.529 1.00 86.06 225 THR A CA 1
ATOM 1768 C C . THR A 1 225 ? 8.511 -29.275 -13.380 1.00 86.06 225 THR A C 1
ATOM 1770 O O . THR A 1 225 ? 9.374 -29.248 -12.498 1.00 86.06 225 THR A O 1
ATOM 1773 N N . TYR A 1 226 ? 7.406 -28.532 -13.350 1.00 86.19 226 TYR A N 1
ATOM 1774 C CA . TYR A 1 226 ? 6.905 -27.791 -12.196 1.00 86.19 226 TYR A CA 1
ATOM 1775 C C . TYR A 1 226 ? 5.638 -28.447 -11.632 1.00 86.19 226 TYR A C 1
ATOM 1777 O O . TYR A 1 226 ? 4.802 -28.946 -12.386 1.00 86.19 226 TYR A O 1
ATOM 1785 N N . SER A 1 227 ? 5.459 -28.412 -10.314 1.00 96.69 227 SER A N 1
ATOM 1786 C CA . SER A 1 227 ? 4.247 -28.908 -9.643 1.00 96.69 227 SER A CA 1
ATOM 1787 C C . SER A 1 227 ? 3.946 -28.129 -8.363 1.00 96.69 227 SER A C 1
ATOM 1789 O O . SER A 1 227 ? 4.847 -27.528 -7.785 1.00 96.69 227 SER A O 1
ATOM 1791 N N . LEU A 1 228 ? 2.698 -28.167 -7.894 1.00 97.06 228 LEU A N 1
ATOM 1792 C CA . LEU A 1 228 ? 2.293 -27.626 -6.591 1.00 97.06 228 LEU A CA 1
ATOM 1793 C C . LEU A 1 228 ? 2.190 -28.769 -5.576 1.00 97.06 228 LEU A C 1
ATOM 1795 O O . LEU A 1 228 ? 1.575 -29.791 -5.877 1.00 97.06 228 LEU A O 1
ATOM 1799 N N . SER A 1 229 ? 2.792 -28.614 -4.395 1.00 96.56 229 SER A N 1
ATOM 1800 C CA . SER A 1 229 ? 2.614 -29.547 -3.266 1.00 96.56 229 SER A CA 1
ATOM 1801 C C . SER A 1 229 ? 1.736 -28.982 -2.152 1.00 96.56 229 SER A C 1
ATOM 1803 O O . SER A 1 229 ? 1.128 -29.750 -1.410 1.00 96.56 229 SER A O 1
ATOM 1805 N N . VAL A 1 230 ? 1.653 -27.655 -2.046 1.00 97.31 230 VAL A N 1
ATOM 1806 C CA . VAL A 1 230 ? 0.720 -26.924 -1.183 1.00 97.31 230 VAL A CA 1
ATOM 1807 C C . VAL A 1 230 ? 0.143 -25.794 -2.025 1.00 97.31 230 VAL A C 1
ATOM 1809 O O . VAL A 1 230 ? 0.905 -25.077 -2.673 1.00 97.31 230 VAL A O 1
ATOM 1812 N N . ASN A 1 231 ? -1.178 -25.650 -2.065 1.00 96.62 231 ASN A N 1
ATOM 1813 C CA . ASN A 1 231 ? -1.839 -24.584 -2.812 1.00 96.62 231 ASN A CA 1
ATOM 1814 C C . ASN A 1 231 ? -3.291 -24.387 -2.346 1.00 96.62 231 ASN A C 1
ATOM 1816 O O . ASN A 1 231 ? -3.914 -25.340 -1.869 1.00 96.62 231 ASN A O 1
ATOM 1820 N N . PRO A 1 232 ? -3.865 -23.187 -2.532 1.00 95.69 232 PRO A N 1
ATOM 1821 C CA . PRO A 1 232 ? -5.292 -22.960 -2.353 1.00 95.69 232 PRO A CA 1
ATOM 1822 C C . PRO A 1 232 ? -6.129 -23.717 -3.391 1.00 95.69 232 PRO A C 1
ATOM 1824 O O . PRO A 1 232 ? -5.660 -24.058 -4.485 1.00 95.69 232 PRO A O 1
ATOM 1827 N N . THR A 1 233 ? -7.399 -23.950 -3.056 1.00 93.56 233 THR A N 1
ATOM 1828 C CA . THR A 1 233 ? -8.382 -24.555 -3.963 1.00 93.56 233 THR A CA 1
ATOM 1829 C C . THR A 1 233 ? -8.449 -23.778 -5.282 1.00 93.56 233 THR A C 1
ATOM 1831 O O . THR A 1 233 ? -8.490 -22.550 -5.297 1.00 93.56 233 THR A O 1
ATOM 1834 N N . GLY A 1 234 ? -8.442 -24.502 -6.405 1.00 90.75 234 GLY A N 1
ATOM 1835 C CA . GLY A 1 234 ? -8.546 -23.925 -7.750 1.00 90.75 234 GLY A CA 1
ATOM 1836 C C . GLY A 1 234 ? -7.240 -23.383 -8.341 1.00 90.75 234 GLY A C 1
ATOM 1837 O O . GLY A 1 234 ? -7.219 -23.053 -9.524 1.00 90.75 234 GLY A O 1
ATOM 1838 N N . MET A 1 235 ? -6.146 -23.316 -7.574 1.00 95.88 235 MET A N 1
ATOM 1839 C CA . MET A 1 235 ? -4.835 -22.946 -8.113 1.00 95.88 235 MET A CA 1
ATOM 1840 C C . MET A 1 235 ? -4.221 -24.101 -8.908 1.00 95.88 235 MET A C 1
ATOM 1842 O O . MET A 1 235 ? -4.155 -25.233 -8.431 1.00 95.88 235 MET A O 1
ATOM 1846 N N . ILE A 1 236 ? -3.724 -23.799 -10.107 1.00 90.56 236 ILE A N 1
ATOM 1847 C CA . ILE A 1 236 ? -3.010 -24.749 -10.970 1.00 90.56 236 ILE A CA 1
ATOM 1848 C C . ILE A 1 236 ? -1.669 -24.168 -11.422 1.00 90.56 236 ILE A C 1
ATOM 1850 O O . ILE A 1 236 ? -1.534 -22.953 -11.553 1.00 90.56 236 ILE A O 1
ATOM 1854 N N . ILE A 1 237 ? -0.689 -25.033 -11.700 1.00 88.38 237 ILE A N 1
ATOM 1855 C CA . ILE A 1 237 ? 0.587 -24.658 -12.325 1.00 88.38 237 ILE A CA 1
ATOM 1856 C C . ILE A 1 237 ? 0.770 -25.408 -13.640 1.00 88.38 237 ILE A C 1
ATOM 1858 O O . ILE A 1 237 ? 0.510 -26.608 -13.736 1.00 88.38 237 ILE A O 1
ATOM 1862 N N . ASN A 1 238 ? 1.238 -24.711 -14.669 1.00 81.44 238 ASN A N 1
ATOM 1863 C CA . ASN A 1 238 ? 1.644 -25.356 -15.904 1.00 81.44 238 ASN A CA 1
ATOM 1864 C C . ASN A 1 238 ? 2.978 -26.086 -15.695 1.00 81.44 238 ASN A C 1
ATOM 1866 O O . ASN A 1 238 ? 4.004 -25.459 -15.430 1.00 81.44 238 ASN A O 1
ATOM 1870 N N . GLN A 1 239 ? 2.967 -27.405 -15.878 1.00 75.69 239 GLN A N 1
ATOM 1871 C CA . GLN A 1 239 ? 4.123 -28.266 -15.623 1.00 75.69 239 GLN A CA 1
ATOM 1872 C C . GLN A 1 239 ? 5.376 -27.928 -16.444 1.00 75.69 239 GLN A C 1
ATOM 1874 O O . GLN A 1 239 ? 6.481 -28.171 -15.976 1.00 75.69 239 GLN A O 1
ATOM 1879 N N . ASN A 1 240 ? 5.232 -27.350 -17.639 1.00 64.81 240 ASN A N 1
ATOM 1880 C CA . ASN A 1 240 ? 6.362 -27.065 -18.529 1.00 64.81 240 ASN A CA 1
ATOM 1881 C C . ASN A 1 240 ? 6.860 -25.624 -18.391 1.00 64.81 240 ASN A C 1
ATOM 1883 O O . ASN A 1 240 ? 8.022 -25.339 -18.671 1.00 64.81 240 ASN A O 1
ATOM 1887 N N . THR A 1 241 ? 5.972 -24.700 -18.012 1.00 61.16 241 THR A N 1
ATOM 1888 C CA . THR A 1 241 ? 6.280 -23.264 -18.007 1.00 61.16 241 THR A CA 1
ATOM 1889 C C . THR A 1 241 ? 6.403 -22.663 -16.614 1.00 61.16 241 THR A C 1
ATOM 1891 O O . THR A 1 241 ? 6.925 -21.563 -16.498 1.00 61.16 241 THR A O 1
ATOM 1894 N N . GLY A 1 242 ? 5.915 -23.338 -15.569 1.00 68.50 242 GLY A N 1
ATOM 1895 C CA . GLY A 1 242 ? 5.895 -22.806 -14.204 1.00 68.50 242 GLY A CA 1
ATOM 1896 C C . GLY A 1 242 ? 4.834 -21.724 -13.970 1.00 68.50 242 GLY A C 1
ATOM 1897 O O . GLY A 1 242 ? 4.765 -21.170 -12.874 1.00 68.50 242 GLY A O 1
ATOM 1898 N N . LYS A 1 243 ? 3.993 -21.409 -14.968 1.00 70.44 243 LYS A N 1
ATOM 1899 C CA . LYS A 1 243 ? 2.941 -20.387 -14.855 1.00 70.44 243 LYS A CA 1
ATOM 1900 C C . LYS A 1 243 ? 1.820 -20.864 -13.937 1.00 70.44 243 LYS A C 1
ATOM 1902 O O . LYS A 1 243 ? 1.201 -21.891 -14.222 1.00 70.44 243 LYS A O 1
ATOM 1907 N N . ILE A 1 244 ? 1.536 -20.100 -12.887 1.00 78.25 244 ILE A N 1
ATOM 1908 C CA . ILE A 1 244 ? 0.375 -20.307 -12.024 1.00 78.25 244 ILE A CA 1
ATOM 1909 C C . ILE A 1 244 ? -0.861 -19.665 -12.663 1.00 78.25 244 ILE A C 1
ATOM 1911 O O . ILE A 1 244 ? -0.788 -18.631 -13.326 1.00 78.25 244 ILE A O 1
ATOM 1915 N N . SER A 1 245 ? -2.013 -20.307 -12.504 1.00 77.69 245 SER A N 1
ATOM 1916 C CA . SER A 1 245 ? -3.324 -19.735 -12.803 1.00 77.69 245 SER A CA 1
ATOM 1917 C C . SER A 1 245 ? -4.227 -19.938 -11.599 1.00 77.69 245 SER A C 1
ATOM 1919 O O . SER A 1 245 ? -4.474 -21.067 -11.176 1.00 77.69 245 SER A O 1
ATOM 1921 N N . TRP A 1 246 ? -4.673 -18.826 -11.023 1.00 91.69 246 TRP A N 1
ATOM 1922 C CA . TRP A 1 246 ? -5.553 -18.790 -9.864 1.00 91.69 246 TRP A CA 1
ATOM 1923 C C . TRP A 1 246 ? -6.262 -17.437 -9.807 1.00 91.69 246 TRP A C 1
ATOM 1925 O O . TRP A 1 246 ? -5.734 -16.438 -10.285 1.00 91.69 246 TRP A O 1
ATOM 1935 N N . THR A 1 247 ? -7.465 -17.393 -9.253 1.00 84.19 247 THR A N 1
ATOM 1936 C CA . THR A 1 247 ? -8.192 -16.154 -8.957 1.00 84.19 247 THR A CA 1
ATOM 1937 C C . THR A 1 247 ? -8.849 -16.373 -7.603 1.00 84.19 247 THR A C 1
ATOM 1939 O O . THR A 1 247 ? -9.755 -17.204 -7.531 1.00 84.19 247 THR A O 1
ATOM 1942 N N . PRO A 1 248 ? -8.371 -15.729 -6.527 1.00 86.25 248 PRO A N 1
ATOM 1943 C CA . PRO A 1 248 ? -8.981 -15.898 -5.221 1.00 86.25 248 PRO A CA 1
ATOM 1944 C C . PRO A 1 248 ? -10.400 -15.334 -5.213 1.00 86.25 248 PRO A C 1
ATOM 1946 O O . PRO A 1 248 ? -10.679 -14.294 -5.809 1.00 86.25 248 PRO A O 1
ATOM 1949 N N . ASP A 1 249 ? -11.287 -16.011 -4.502 1.00 88.69 249 ASP A N 1
ATOM 1950 C CA . ASP A 1 249 ? -12.696 -15.666 -4.319 1.00 88.69 249 ASP A CA 1
ATOM 1951 C C . ASP A 1 249 ? -13.000 -15.114 -2.917 1.00 88.69 249 ASP A C 1
ATOM 1953 O O . ASP A 1 249 ? -14.024 -14.461 -2.724 1.00 88.69 249 ASP A O 1
ATOM 1957 N N . SER A 1 250 ? -12.091 -15.304 -1.958 1.00 82.19 250 SER A N 1
ATOM 1958 C CA . SER A 1 250 ? -12.190 -14.755 -0.605 1.00 82.19 250 SER A CA 1
ATOM 1959 C C . SER A 1 250 ? -10.870 -14.192 -0.088 1.00 82.19 250 SER A C 1
ATOM 1961 O O . SER A 1 250 ? -9.783 -14.630 -0.472 1.00 82.19 250 SER A O 1
ATOM 1963 N N . VAL A 1 251 ? -10.967 -13.230 0.830 1.00 81.06 251 VAL A N 1
ATOM 1964 C CA . VAL A 1 251 ? -9.817 -12.735 1.598 1.00 81.06 251 VAL A CA 1
ATOM 1965 C C . VAL A 1 251 ? -9.236 -13.838 2.484 1.00 81.06 251 VAL A C 1
ATOM 1967 O O . VAL A 1 251 ? -9.954 -14.749 2.895 1.00 81.06 251 VAL A O 1
ATOM 1970 N N . GLY A 1 252 ? -7.944 -13.758 2.790 1.00 85.19 252 GLY A N 1
ATOM 1971 C CA . GLY A 1 252 ? -7.272 -14.712 3.673 1.00 85.19 252 GLY A CA 1
ATOM 1972 C C . GLY A 1 252 ? -5.809 -14.940 3.314 1.00 85.19 252 GLY A C 1
ATOM 1973 O O . GLY A 1 252 ? -5.312 -14.407 2.327 1.00 85.19 252 GLY A O 1
ATOM 1974 N N . SER A 1 253 ? -5.131 -15.758 4.116 1.00 86.19 253 SER A N 1
ATOM 1975 C CA . SER A 1 253 ? -3.736 -16.147 3.892 1.00 86.19 253 SER A CA 1
ATOM 1976 C C . SER A 1 253 ? -3.671 -17.560 3.321 1.00 86.19 253 SER A C 1
ATOM 1978 O O . SER A 1 253 ? -4.138 -18.518 3.941 1.00 86.19 253 SER A O 1
ATOM 1980 N N . TYR A 1 254 ? -3.071 -17.701 2.142 1.00 93.00 254 TYR A N 1
ATOM 1981 C CA . TYR A 1 254 ? -3.047 -18.948 1.382 1.00 93.00 254 TYR A CA 1
ATOM 1982 C C . TYR A 1 254 ? -1.607 -19.437 1.192 1.00 93.00 254 TYR A C 1
ATOM 1984 O O . TYR A 1 254 ? -0.851 -18.824 0.435 1.00 93.00 254 TYR A O 1
ATOM 1992 N N . PRO A 1 255 ? -1.189 -20.529 1.856 1.00 94.31 255 PRO A N 1
ATOM 1993 C CA . PRO A 1 255 ? 0.149 -21.074 1.669 1.00 94.31 255 PRO A CA 1
ATOM 1994 C C . PRO A 1 255 ? 0.288 -21.724 0.287 1.00 94.31 255 PRO A C 1
ATOM 1996 O O . PRO A 1 255 ? -0.609 -22.429 -0.184 1.00 94.31 255 PRO A O 1
ATOM 1999 N N . VAL A 1 256 ? 1.441 -21.513 -0.345 1.00 94.75 256 VAL A N 1
ATOM 2000 C CA . VAL A 1 256 ? 1.817 -22.091 -1.636 1.00 94.75 256 VAL A CA 1
ATOM 2001 C C . VAL A 1 256 ? 3.221 -22.681 -1.548 1.00 94.75 256 VAL A C 1
ATOM 2003 O O . VAL A 1 256 ? 4.155 -22.038 -1.071 1.00 94.75 256 VAL A O 1
ATOM 2006 N N . THR A 1 257 ? 3.385 -23.901 -2.055 1.00 97.00 257 THR A N 1
ATOM 2007 C CA . THR A 1 257 ? 4.683 -24.550 -2.245 1.00 97.00 257 THR A CA 1
ATOM 2008 C C . THR A 1 257 ? 4.779 -25.100 -3.660 1.00 97.00 257 THR A C 1
ATOM 2010 O O . THR A 1 257 ? 3.995 -25.961 -4.066 1.00 97.00 257 THR A O 1
ATOM 2013 N N . ILE A 1 258 ? 5.778 -24.620 -4.396 1.00 94.62 258 ILE A N 1
ATOM 2014 C CA . ILE A 1 258 ? 6.082 -25.015 -5.771 1.00 94.62 258 ILE A CA 1
ATOM 2015 C C . ILE A 1 258 ? 7.308 -25.919 -5.757 1.00 94.62 258 ILE A C 1
ATOM 2017 O O . ILE A 1 258 ? 8.300 -25.584 -5.116 1.00 94.62 258 ILE A O 1
ATOM 2021 N N . LEU A 1 259 ? 7.276 -27.029 -6.492 1.00 96.88 259 LEU A N 1
ATOM 2022 C CA . LEU A 1 259 ? 8.443 -27.861 -6.780 1.00 96.88 259 LEU A CA 1
ATOM 2023 C C . LEU A 1 259 ? 8.899 -27.662 -8.223 1.00 96.88 259 LEU A C 1
ATOM 2025 O O . LEU A 1 259 ? 8.081 -27.648 -9.141 1.00 96.88 259 LEU A O 1
ATOM 2029 N N . ALA A 1 260 ? 10.212 -27.578 -8.408 1.00 88.62 260 ALA A N 1
ATOM 2030 C CA . ALA A 1 260 ? 10.885 -27.643 -9.697 1.00 88.62 260 ALA A CA 1
ATOM 2031 C C . ALA A 1 260 ? 11.781 -28.887 -9.716 1.00 88.62 260 ALA A C 1
ATOM 2033 O O . ALA A 1 260 ? 12.617 -29.051 -8.827 1.00 88.62 260 ALA A O 1
ATOM 2034 N N . GLN A 1 261 ? 11.615 -29.760 -10.710 1.00 92.62 261 GLN A N 1
ATOM 2035 C CA . GLN A 1 261 ? 12.314 -31.045 -10.793 1.00 92.62 261 GLN A CA 1
ATOM 2036 C C . GLN A 1 261 ? 12.990 -31.241 -12.151 1.00 92.62 261 GLN A C 1
ATOM 2038 O O . GLN A 1 261 ? 12.430 -30.905 -13.193 1.00 92.62 261 GLN A O 1
ATOM 2043 N N . ASN A 1 262 ? 14.186 -31.826 -12.142 1.00 83.75 262 ASN A N 1
ATOM 2044 C CA . ASN A 1 262 ? 14.849 -32.400 -13.313 1.00 83.75 262 ASN A CA 1
ATOM 2045 C C . ASN A 1 262 ? 15.315 -33.840 -13.008 1.00 83.75 262 ASN A C 1
ATOM 2047 O O . ASN A 1 262 ? 14.969 -34.402 -11.969 1.00 83.75 262 ASN A O 1
ATOM 2051 N N . ASP A 1 263 ? 16.093 -34.445 -13.909 1.00 80.06 263 ASP A N 1
ATOM 2052 C CA . ASP A 1 263 ? 16.559 -35.832 -13.758 1.00 80.06 263 ASP A CA 1
ATOM 2053 C C . ASP A 1 263 ? 17.590 -36.028 -12.619 1.00 80.06 263 ASP A C 1
ATOM 2055 O O . ASP A 1 263 ? 17.880 -37.162 -12.248 1.00 80.06 263 ASP A O 1
ATOM 2059 N N . ILE A 1 264 ? 18.125 -34.944 -12.038 1.00 84.12 264 ILE A N 1
ATOM 2060 C CA . ILE A 1 264 ? 19.074 -34.977 -10.911 1.00 84.12 264 ILE A CA 1
ATOM 2061 C C . ILE A 1 264 ? 18.353 -34.865 -9.566 1.00 84.12 264 ILE A C 1
ATOM 2063 O O . ILE A 1 264 ? 18.745 -35.504 -8.591 1.00 84.12 264 ILE A O 1
ATOM 2067 N N . GLY A 1 265 ? 17.303 -34.050 -9.489 1.00 86.38 265 GLY A N 1
ATOM 2068 C CA . GLY A 1 265 ? 16.545 -33.867 -8.260 1.00 86.38 265 GLY A CA 1
ATOM 2069 C C . GLY A 1 265 ? 15.520 -32.748 -8.349 1.00 86.38 265 GLY A C 1
ATOM 2070 O O . GLY A 1 265 ? 15.258 -32.189 -9.415 1.00 86.38 265 GLY A O 1
ATOM 2071 N N . SER A 1 266 ? 14.942 -32.421 -7.199 1.00 91.88 266 SER A N 1
ATOM 2072 C CA . SER A 1 266 ? 13.941 -31.369 -7.053 1.00 91.88 266 SER A CA 1
ATOM 2073 C C . SER A 1 266 ? 14.343 -30.353 -5.996 1.00 91.88 266 SER A C 1
ATOM 2075 O O . SER A 1 266 ? 15.001 -30.697 -5.016 1.00 91.88 266 SER A O 1
ATOM 2077 N N . ASN A 1 267 ? 13.865 -29.128 -6.155 1.00 92.25 267 ASN A N 1
ATOM 2078 C CA . ASN A 1 267 ? 13.917 -28.089 -5.134 1.00 92.25 267 ASN A CA 1
ATOM 2079 C C . ASN A 1 267 ? 12.529 -27.453 -4.990 1.00 92.25 267 ASN A C 1
ATOM 2081 O O . ASN A 1 267 ? 11.689 -27.609 -5.880 1.00 92.25 267 ASN A O 1
ATOM 2085 N N . SER A 1 268 ? 12.282 -26.756 -3.882 1.00 93.00 268 SER A N 1
ATOM 2086 C CA . SER A 1 268 ? 10.984 -26.151 -3.573 1.00 93.00 268 SER A CA 1
ATOM 2087 C C . SER A 1 268 ? 11.087 -24.669 -3.223 1.00 93.00 268 SER A C 1
ATOM 2089 O O . SER A 1 268 ? 12.028 -24.262 -2.545 1.00 93.00 268 SER A O 1
ATOM 2091 N N . GLN A 1 269 ? 10.076 -23.891 -3.603 1.00 88.56 269 GLN A N 1
ATOM 2092 C CA . GLN A 1 269 ? 9.859 -22.517 -3.149 1.00 88.56 269 GLN A CA 1
ATOM 2093 C C . GLN A 1 269 ? 8.523 -22.445 -2.401 1.00 88.56 269 GLN A C 1
ATOM 2095 O O . GLN A 1 269 ? 7.488 -22.793 -2.968 1.00 88.56 269 GLN A O 1
ATOM 2100 N N . SER A 1 270 ? 8.556 -22.006 -1.139 1.00 91.12 270 SER A N 1
ATOM 2101 C CA . SER A 1 270 ? 7.374 -21.867 -0.277 1.00 91.12 270 SER A CA 1
ATOM 2102 C C . SER A 1 270 ? 7.143 -20.412 0.106 1.00 91.12 270 SER A C 1
ATOM 2104 O O . SER A 1 270 ? 8.094 -19.707 0.442 1.00 91.12 270 SER A O 1
ATOM 2106 N N . PHE A 1 271 ? 5.889 -19.974 0.076 1.00 84.19 271 PHE A N 1
ATOM 2107 C CA . PHE A 1 271 ? 5.465 -18.633 0.474 1.00 84.19 271 PHE A CA 1
ATOM 2108 C C . PHE A 1 271 ? 3.967 -18.611 0.816 1.00 84.19 271 PHE A C 1
ATOM 2110 O O . PHE A 1 271 ? 3.249 -19.567 0.531 1.00 84.19 271 PHE A O 1
ATOM 2117 N N . THR A 1 272 ? 3.492 -17.526 1.425 1.00 84.44 272 THR A N 1
ATOM 2118 C CA . THR A 1 272 ? 2.067 -17.301 1.711 1.00 84.44 272 THR A CA 1
ATOM 2119 C C . THR A 1 272 ? 1.571 -16.140 0.862 1.00 84.44 272 THR A C 1
ATOM 2121 O O . THR A 1 272 ? 2.278 -15.145 0.729 1.00 84.44 272 THR A O 1
ATOM 2124 N N . ILE A 1 273 ? 0.386 -16.280 0.268 1.00 81.25 273 ILE A N 1
ATOM 2125 C CA . ILE A 1 273 ? -0.306 -15.201 -0.436 1.00 81.25 273 ILE A CA 1
ATOM 2126 C C . ILE A 1 273 ? -1.350 -14.608 0.504 1.00 81.25 273 ILE A C 1
ATOM 2128 O O . ILE A 1 273 ? -2.313 -15.293 0.850 1.00 81.25 273 ILE A O 1
ATOM 2132 N N . ASP A 1 274 ? -1.182 -13.348 0.878 1.00 77.69 274 ASP A N 1
ATOM 2133 C CA . ASP A 1 274 ? -2.190 -12.585 1.606 1.00 77.69 274 ASP A CA 1
ATOM 2134 C C . ASP A 1 274 ? -3.152 -11.938 0.603 1.00 77.69 274 ASP A C 1
ATOM 2136 O O . ASP A 1 274 ? -2.782 -11.056 -0.176 1.00 77.69 274 ASP A O 1
ATOM 2140 N N . VAL A 1 275 ? -4.394 -12.423 0.582 1.00 80.12 275 VAL A N 1
ATOM 2141 C CA . VAL A 1 275 ? -5.456 -11.916 -0.288 1.00 80.12 275 VAL A CA 1
ATOM 2142 C C . VAL A 1 275 ? -6.321 -10.928 0.470 1.00 80.12 275 VAL A C 1
ATOM 2144 O O . VAL A 1 275 ? -6.922 -11.259 1.495 1.00 80.12 275 VAL A O 1
ATOM 2147 N N . THR A 1 276 ? -6.465 -9.742 -0.104 1.00 76.81 276 THR A N 1
ATOM 2148 C CA . THR A 1 276 ? -7.332 -8.675 0.398 1.00 76.81 276 THR A CA 1
ATOM 2149 C C . THR A 1 276 ? -8.493 -8.404 -0.562 1.00 76.81 276 THR A C 1
ATOM 2151 O O . THR A 1 276 ? -8.556 -8.932 -1.677 1.00 76.81 276 THR A O 1
ATOM 2154 N N . ASN A 1 277 ? -9.476 -7.617 -0.117 1.00 73.19 277 ASN A N 1
ATOM 2155 C CA . ASN A 1 277 ? -10.535 -7.146 -1.006 1.00 73.19 277 ASN A CA 1
ATOM 2156 C C . ASN A 1 277 ? -9.939 -6.278 -2.117 1.00 73.19 277 ASN A C 1
ATOM 2158 O O . ASN A 1 277 ? -8.956 -5.573 -1.896 1.00 73.19 277 ASN A O 1
ATOM 2162 N N . LEU A 1 278 ? -10.571 -6.293 -3.292 1.00 65.25 278 LEU A N 1
ATOM 2163 C CA . LEU A 1 278 ? -10.172 -5.428 -4.395 1.00 65.25 278 LEU A CA 1
ATOM 2164 C C . LEU A 1 278 ? -10.302 -3.955 -3.979 1.00 65.25 278 LEU A C 1
ATOM 2166 O O . LEU A 1 278 ? -11.407 -3.418 -3.885 1.00 65.25 278 LEU A O 1
ATOM 2170 N N . GLN A 1 279 ? -9.167 -3.305 -3.744 1.00 68.19 279 GLN A N 1
ATOM 2171 C CA . GLN A 1 279 ? -9.106 -1.877 -3.473 1.00 68.19 279 GLN A CA 1
ATOM 2172 C C . GLN A 1 279 ? -9.394 -1.102 -4.764 1.00 68.19 279 GLN A C 1
ATOM 2174 O O . GLN A 1 279 ? -8.814 -1.371 -5.818 1.00 68.19 279 GLN A O 1
ATOM 2179 N N . THR A 1 280 ? -10.323 -0.149 -4.702 1.00 68.31 280 THR A N 1
ATOM 2180 C CA . THR A 1 280 ? -10.596 0.759 -5.819 1.00 68.31 280 THR A CA 1
ATOM 2181 C C . THR A 1 280 ? -9.622 1.921 -5.762 1.00 68.31 280 THR A C 1
ATOM 2183 O O . THR A 1 280 ? -9.731 2.792 -4.900 1.00 68.31 280 THR A O 1
ATOM 2186 N N . TRP A 1 281 ? -8.674 1.935 -6.687 1.00 77.19 281 TRP A N 1
ATOM 2187 C CA . TRP A 1 281 ? -7.697 3.009 -6.807 1.00 77.19 281 TRP A CA 1
ATOM 2188 C C . TRP A 1 281 ? -8.253 4.179 -7.633 1.00 77.19 281 TRP A C 1
ATOM 2190 O O . TRP A 1 281 ? -9.073 3.956 -8.533 1.00 77.19 281 TRP A O 1
ATOM 2200 N N . PRO A 1 282 ? -7.805 5.423 -7.387 1.00 82.25 282 PRO A N 1
ATOM 2201 C CA . PRO A 1 282 ? -8.119 6.540 -8.270 1.00 82.25 282 PRO A CA 1
ATOM 2202 C C . PRO A 1 282 ? -7.646 6.258 -9.700 1.00 82.25 282 PRO A C 1
ATOM 2204 O O . PRO A 1 282 ? -6.534 5.783 -9.910 1.00 82.25 282 PRO A O 1
ATOM 2207 N N . THR A 1 283 ? -8.448 6.616 -10.705 1.00 81.44 283 THR A N 1
ATOM 2208 C CA . THR A 1 283 ? -8.127 6.369 -12.128 1.00 81.44 283 THR A CA 1
ATOM 2209 C C . THR A 1 283 ? -6.877 7.104 -12.623 1.00 81.44 283 THR A C 1
ATOM 2211 O O . THR A 1 283 ? -6.400 6.853 -13.725 1.00 81.44 283 THR A O 1
ATOM 2214 N N . ASN A 1 284 ? -6.398 8.070 -11.845 1.00 87.88 284 ASN A N 1
ATOM 2215 C CA . ASN A 1 284 ? -5.233 8.898 -12.120 1.00 87.88 284 ASN A CA 1
ATOM 2216 C C . ASN A 1 284 ? -3.972 8.462 -11.354 1.00 87.88 284 ASN A C 1
ATOM 2218 O O . ASN A 1 284 ? -2.945 9.134 -11.464 1.00 87.88 284 ASN A O 1
ATOM 2222 N N . LEU A 1 285 ? -4.048 7.391 -10.558 1.00 91.81 285 LEU A N 1
ATOM 2223 C CA . LEU A 1 285 ? -2.883 6.762 -9.943 1.00 91.81 285 LEU A CA 1
ATOM 2224 C C . LEU A 1 285 ? -2.106 5.980 -11.013 1.00 91.81 285 LEU A C 1
ATOM 2226 O O . LEU A 1 285 ? -2.705 5.257 -11.807 1.00 91.81 285 LEU A O 1
ATOM 2230 N N . ILE A 1 286 ? -0.785 6.153 -11.044 1.00 89.12 286 ILE A N 1
ATOM 2231 C CA . ILE A 1 286 ? 0.128 5.406 -11.924 1.00 89.12 286 ILE A CA 1
ATOM 2232 C C . ILE A 1 286 ? 0.841 4.304 -11.139 1.00 89.12 286 ILE A C 1
ATOM 2234 O O . ILE A 1 286 ? 0.947 3.176 -11.605 1.00 89.12 286 ILE A O 1
ATOM 2238 N N . SER A 1 287 ? 1.357 4.620 -9.954 1.00 90.81 287 SER A N 1
ATOM 2239 C CA . SER A 1 287 ? 2.079 3.654 -9.119 1.00 90.81 287 SER A CA 1
ATOM 2240 C C . SER A 1 287 ? 1.981 4.043 -7.654 1.00 90.81 287 SER A C 1
ATOM 2242 O O . SER A 1 287 ? 1.910 5.235 -7.342 1.00 90.81 287 SER A O 1
ATOM 2244 N N . TYR A 1 288 ? 2.022 3.050 -6.770 1.00 93.19 288 TYR A N 1
ATOM 2245 C CA . TYR A 1 288 ? 2.011 3.230 -5.324 1.00 93.19 288 TYR A CA 1
ATOM 2246 C C . TYR A 1 288 ? 2.810 2.130 -4.614 1.00 93.19 288 TYR A C 1
ATOM 2248 O O . TYR A 1 288 ? 2.343 1.005 -4.435 1.00 93.19 288 TYR A O 1
ATOM 2256 N N . TRP A 1 289 ? 4.021 2.465 -4.180 1.00 92.44 289 TRP A N 1
ATOM 2257 C CA . TRP A 1 289 ? 4.877 1.592 -3.383 1.00 92.44 289 TRP A CA 1
ATOM 2258 C C . TRP A 1 289 ? 4.697 1.908 -1.898 1.00 92.44 289 TRP A C 1
ATOM 2260 O O . TRP A 1 289 ? 5.247 2.888 -1.393 1.00 92.44 289 TRP A O 1
ATOM 2270 N N . ARG A 1 290 ? 3.925 1.061 -1.212 1.00 90.69 290 ARG A N 1
ATOM 2271 C CA . ARG A 1 290 ? 3.662 1.162 0.234 1.00 90.69 290 ARG A CA 1
ATOM 2272 C C . ARG A 1 290 ? 4.860 0.792 1.097 1.00 90.69 290 ARG A C 1
ATOM 2274 O O . ARG A 1 290 ? 4.964 1.255 2.211 1.00 90.69 290 ARG A O 1
ATOM 2281 N N . PHE A 1 291 ? 5.746 -0.071 0.597 1.00 89.69 291 PHE A N 1
ATOM 2282 C CA . PHE A 1 291 ? 6.892 -0.583 1.360 1.00 89.69 291 PHE A CA 1
ATOM 2283 C C . PHE A 1 291 ? 6.526 -1.323 2.666 1.00 89.69 291 PHE A C 1
ATOM 2285 O O . PHE A 1 291 ? 7.325 -1.403 3.603 1.00 89.69 291 PHE A O 1
ATOM 2292 N N . ASP A 1 292 ? 5.334 -1.931 2.680 1.00 84.50 292 ASP A N 1
ATOM 2293 C CA . ASP A 1 292 ? 4.774 -2.707 3.792 1.00 84.50 292 ASP A CA 1
ATOM 2294 C C . ASP A 1 292 ? 5.249 -4.182 3.825 1.00 84.50 292 ASP A C 1
ATOM 2296 O O . ASP A 1 292 ? 4.896 -4.947 4.733 1.00 84.50 292 ASP A O 1
ATOM 2300 N N . GLU A 1 293 ? 6.055 -4.626 2.852 1.00 73.44 293 GLU A N 1
ATOM 2301 C CA . GLU A 1 293 ? 6.438 -6.032 2.702 1.00 73.44 293 GLU A CA 1
ATOM 2302 C C . GLU A 1 293 ? 7.282 -6.569 3.881 1.00 73.44 293 GLU A C 1
ATOM 2304 O O . GLU A 1 293 ? 7.943 -5.847 4.632 1.00 73.44 293 GLU A O 1
ATOM 2309 N N . SER A 1 294 ? 7.247 -7.890 4.093 1.00 57.81 294 SER A N 1
ATOM 2310 C CA . SER A 1 294 ? 7.985 -8.571 5.167 1.00 57.81 294 SER A CA 1
ATOM 2311 C C . SER A 1 294 ? 8.950 -9.628 4.629 1.00 57.81 294 SER A C 1
ATOM 2313 O O . SER A 1 294 ? 8.610 -10.342 3.690 1.00 57.81 294 SER A O 1
ATOM 2315 N N . GLY A 1 295 ? 10.122 -9.761 5.260 1.00 51.66 295 GLY A N 1
ATOM 2316 C CA . GLY A 1 295 ? 11.101 -10.817 4.968 1.00 51.66 295 GLY A CA 1
ATOM 2317 C C . GLY A 1 295 ? 12.240 -10.389 4.039 1.00 51.66 295 GLY A C 1
ATOM 2318 O O . GLY A 1 295 ? 12.387 -9.209 3.735 1.00 51.66 295 GLY A O 1
ATOM 2319 N N . ASP A 1 296 ? 13.061 -11.365 3.627 1.00 44.72 296 ASP A N 1
ATOM 2320 C CA . ASP A 1 296 ? 14.073 -11.225 2.567 1.00 44.72 296 ASP A CA 1
ATOM 2321 C C . ASP A 1 296 ? 13.342 -10.904 1.256 1.00 44.72 296 ASP A C 1
ATOM 2323 O O . ASP A 1 296 ? 12.963 -11.792 0.483 1.00 44.72 296 ASP A O 1
ATOM 2327 N N . THR A 1 297 ? 13.036 -9.619 1.055 1.00 48.97 297 THR A N 1
ATOM 2328 C CA . THR A 1 297 ? 12.586 -9.111 -0.230 1.00 48.97 297 THR A CA 1
ATOM 2329 C C . THR A 1 297 ? 13.734 -9.393 -1.170 1.00 48.97 297 THR A C 1
ATOM 2331 O O . THR A 1 297 ? 14.777 -8.747 -1.123 1.00 48.97 297 THR A O 1
ATOM 2334 N N . SER A 1 298 ? 13.557 -10.427 -1.988 1.00 50.53 298 SER A N 1
ATOM 2335 C CA . SER A 1 298 ? 14.485 -10.903 -3.015 1.00 50.53 298 SER A CA 1
ATOM 2336 C C . SER A 1 298 ? 14.683 -9.857 -4.112 1.00 50.53 298 SER A C 1
ATOM 2338 O O . SER A 1 298 ? 14.474 -10.113 -5.295 1.00 50.53 298 SER A O 1
ATOM 2340 N N . ARG A 1 299 ? 15.094 -8.654 -3.708 1.00 61.59 299 ARG A N 1
ATOM 2341 C CA . ARG A 1 299 ? 15.327 -7.476 -4.512 1.00 61.59 299 ARG A CA 1
ATOM 2342 C C . ARG A 1 299 ? 14.093 -6.923 -5.217 1.00 61.59 299 ARG A C 1
ATOM 2344 O O . ARG A 1 299 ? 14.308 -6.190 -6.162 1.00 61.59 299 ARG A O 1
ATOM 2351 N N . ASN A 1 300 ? 12.857 -7.212 -4.802 1.00 70.38 300 ASN A N 1
ATOM 2352 C CA . ASN A 1 300 ? 11.644 -6.686 -5.452 1.00 70.38 300 ASN A CA 1
ATOM 2353 C C . ASN A 1 300 ? 10.766 -5.893 -4.480 1.00 70.38 300 ASN A C 1
ATOM 2355 O O . ASN A 1 300 ? 10.624 -6.286 -3.326 1.00 70.38 300 ASN A O 1
ATOM 2359 N N . PHE A 1 301 ? 10.180 -4.805 -4.977 1.00 78.25 301 PHE A N 1
ATOM 2360 C CA . PHE A 1 301 ? 9.382 -3.837 -4.225 1.00 78.25 301 PHE A CA 1
ATOM 2361 C C . PHE A 1 301 ? 8.058 -3.640 -4.950 1.00 78.25 301 PHE A C 1
ATOM 2363 O O . PHE A 1 301 ? 8.047 -3.171 -6.090 1.00 78.25 301 PHE A O 1
ATOM 2370 N N . LEU A 1 302 ? 6.958 -4.056 -4.336 1.00 76.75 302 LEU A N 1
ATOM 2371 C CA . LEU A 1 302 ? 5.677 -4.178 -5.011 1.00 76.75 302 LEU A CA 1
ATOM 2372 C C . LEU A 1 302 ? 5.048 -2.805 -5.222 1.00 76.75 302 LEU A C 1
ATOM 2374 O O . LEU A 1 302 ? 4.900 -2.002 -4.302 1.00 76.75 302 LEU A O 1
ATOM 2378 N N . ASP A 1 303 ? 4.647 -2.557 -6.463 1.00 80.50 303 ASP A N 1
ATOM 2379 C CA . ASP A 1 303 ? 3.652 -1.536 -6.747 1.00 80.50 303 ASP A CA 1
ATOM 2380 C C . ASP A 1 303 ? 2.282 -2.109 -6.367 1.00 80.50 303 ASP A C 1
ATOM 2382 O O . ASP A 1 303 ? 1.850 -3.112 -6.934 1.00 80.50 303 ASP A O 1
ATOM 2386 N N . SER A 1 304 ? 1.594 -1.491 -5.408 1.00 76.81 304 SER A N 1
ATOM 2387 C CA . SER A 1 304 ? 0.251 -1.894 -4.963 1.00 76.81 304 SER A CA 1
ATOM 2388 C C . SER A 1 304 ? -0.820 -1.647 -6.031 1.00 76.81 304 SER A C 1
ATOM 2390 O O . SER A 1 304 ? -1.909 -2.211 -5.955 1.00 76.81 304 SER A O 1
ATOM 2392 N N . TYR A 1 305 ? -0.503 -0.839 -7.049 1.00 68.19 305 TYR A N 1
ATOM 2393 C CA . TYR A 1 305 ? -1.293 -0.716 -8.274 1.00 68.19 305 TYR A CA 1
ATOM 2394 C C . TYR A 1 305 ? -0.984 -1.833 -9.301 1.00 68.19 305 TYR A C 1
ATOM 2396 O O . TYR A 1 305 ? -1.656 -1.938 -10.324 1.00 68.19 305 TYR A O 1
ATOM 2404 N N . GLU A 1 306 ? -0.022 -2.711 -8.983 1.00 63.66 306 GLU A N 1
ATOM 2405 C CA . GLU A 1 306 ? 0.371 -3.953 -9.672 1.00 63.66 306 GLU A CA 1
ATOM 2406 C C . GLU A 1 306 ? 0.980 -3.794 -11.076 1.00 63.66 306 GLU A C 1
ATOM 2408 O O . GLU A 1 306 ? 1.064 -4.771 -11.823 1.00 63.66 306 GLU A O 1
ATOM 2413 N N . LEU A 1 307 ? 1.438 -2.596 -11.454 1.00 60.84 307 LEU A N 1
ATOM 2414 C CA . LEU A 1 307 ? 1.965 -2.342 -12.802 1.00 60.84 307 LEU A CA 1
ATOM 2415 C C . LEU A 1 307 ? 3.480 -2.100 -12.833 1.00 60.84 307 LEU A C 1
ATOM 2417 O O . LEU A 1 307 ? 4.140 -2.473 -13.805 1.00 60.84 307 LEU A O 1
ATOM 2421 N N . ASN A 1 308 ? 4.048 -1.527 -11.769 1.00 69.88 308 ASN A N 1
ATOM 2422 C CA . ASN A 1 308 ? 5.390 -0.941 -11.799 1.00 69.88 308 ASN A CA 1
ATOM 2423 C C . ASN A 1 308 ? 6.291 -1.372 -10.636 1.00 69.88 308 ASN A C 1
ATOM 2425 O O . ASN A 1 308 ? 7.014 -0.557 -10.064 1.00 69.88 308 ASN A O 1
ATOM 2429 N N . SER A 1 309 ? 6.271 -2.647 -10.250 1.00 77.69 309 SER A N 1
ATOM 2430 C CA . SER A 1 309 ? 7.139 -3.126 -9.166 1.00 77.69 309 SER A CA 1
ATOM 2431 C C . SER A 1 309 ? 8.618 -2.790 -9.425 1.00 77.69 309 SER A C 1
ATOM 2433 O O . SER A 1 309 ? 9.141 -2.959 -10.530 1.00 77.69 309 SER A O 1
ATOM 2435 N N . GLY A 1 310 ? 9.286 -2.273 -8.397 1.00 73.31 310 GLY A N 1
ATOM 2436 C CA . GLY A 1 310 ? 10.699 -1.918 -8.424 1.00 73.31 310 GLY A CA 1
ATOM 2437 C C . GLY A 1 310 ? 11.599 -3.097 -8.081 1.00 73.31 310 GLY A C 1
ATOM 2438 O O . GLY A 1 310 ? 11.153 -4.099 -7.524 1.00 73.31 310 GLY A O 1
ATOM 2439 N N . PHE A 1 311 ? 12.890 -2.956 -8.371 1.00 73.25 311 PHE A N 1
ATOM 2440 C CA . PHE A 1 311 ? 13.913 -3.918 -7.998 1.00 73.25 311 PHE A CA 1
ATOM 2441 C C . PHE A 1 311 ? 15.206 -3.269 -7.484 1.00 73.25 311 PHE A C 1
ATOM 2443 O O . PHE A 1 311 ? 15.546 -2.149 -7.855 1.00 73.25 311 PHE A O 1
ATOM 2450 N N . SER A 1 312 ? 15.972 -3.982 -6.658 1.00 74.25 312 SER A N 1
ATOM 2451 C CA . SER A 1 312 ? 17.280 -3.546 -6.143 1.00 74.25 312 SER A CA 1
ATOM 2452 C C . SER A 1 312 ? 18.404 -4.500 -6.562 1.00 74.25 312 SER A C 1
ATOM 2454 O O . SER A 1 312 ? 18.198 -5.668 -6.859 1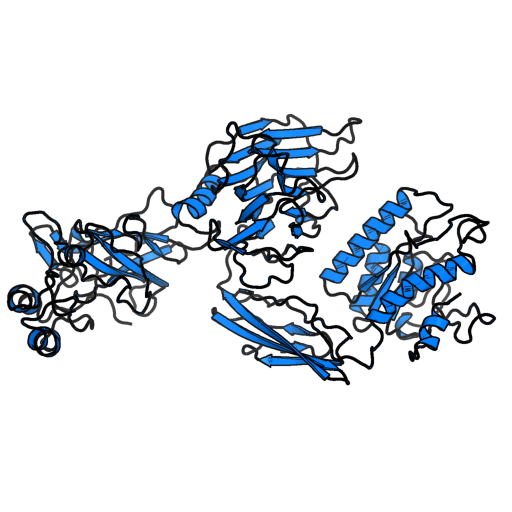.00 74.25 312 SER A O 1
ATOM 2456 N N . GLU A 1 313 ? 19.644 -4.030 -6.595 1.00 66.81 313 GLU A N 1
ATOM 2457 C CA . GLU A 1 313 ? 20.815 -4.910 -6.743 1.00 66.81 313 GLU A CA 1
ATOM 2458 C C . GLU A 1 313 ? 21.407 -5.319 -5.388 1.00 66.81 313 GLU A C 1
ATOM 2460 O O . GLU A 1 313 ? 22.320 -6.140 -5.333 1.00 66.81 313 GLU A O 1
ATOM 2465 N N . THR A 1 314 ? 20.903 -4.755 -4.294 1.00 71.81 314 THR A N 1
ATOM 2466 C CA . THR A 1 314 ? 21.299 -5.051 -2.915 1.00 71.81 314 THR A CA 1
ATOM 2467 C C . THR A 1 314 ? 20.069 -5.406 -2.084 1.00 71.81 314 THR A C 1
ATOM 2469 O O . THR A 1 314 ? 18.947 -5.029 -2.422 1.00 71.81 314 THR A O 1
ATOM 2472 N N . SER A 1 315 ? 20.267 -6.159 -1.004 1.00 76.31 315 SER A N 1
ATOM 2473 C CA . SER A 1 315 ? 19.205 -6.352 -0.011 1.00 76.31 315 SER A CA 1
ATOM 2474 C C . SER A 1 315 ? 18.964 -5.034 0.720 1.00 76.31 315 SER A C 1
ATOM 2476 O O . SER A 1 315 ? 19.934 -4.357 1.065 1.00 76.31 315 SER A O 1
ATOM 2478 N N . LEU A 1 316 ? 17.700 -4.675 0.947 1.00 83.38 316 LEU A N 1
ATOM 2479 C CA . LEU A 1 316 ? 17.326 -3.484 1.711 1.00 83.38 316 LEU A CA 1
ATOM 2480 C C . LEU A 1 316 ? 16.722 -3.893 3.052 1.00 83.38 316 LEU A C 1
ATOM 2482 O O . LEU A 1 316 ? 15.948 -4.845 3.117 1.00 83.38 316 LEU A O 1
ATOM 2486 N N . ASP A 1 317 ? 17.050 -3.151 4.107 1.00 85.56 317 ASP A N 1
ATOM 2487 C CA . ASP A 1 317 ? 16.515 -3.414 5.441 1.00 85.56 317 ASP A CA 1
ATOM 2488 C C . ASP A 1 317 ? 15.123 -2.791 5.593 1.00 85.56 317 ASP A C 1
ATOM 2490 O O . ASP A 1 317 ? 14.943 -1.586 5.378 1.00 85.56 317 ASP A O 1
ATOM 2494 N N . SER A 1 318 ? 14.145 -3.598 6.008 1.00 86.31 318 SER A N 1
ATOM 2495 C CA . SER A 1 318 ? 12.838 -3.099 6.442 1.00 86.31 318 SER A CA 1
ATOM 2496 C C . SER A 1 318 ? 12.936 -2.468 7.834 1.00 86.31 318 SER A C 1
ATOM 2498 O O . SER A 1 318 ? 13.621 -2.995 8.712 1.00 86.31 318 SER A O 1
ATOM 2500 N N . THR A 1 319 ? 12.200 -1.390 8.071 1.00 90.06 319 THR A N 1
ATOM 2501 C CA . THR A 1 319 ? 12.101 -0.691 9.360 1.00 90.06 319 THR A CA 1
ATOM 2502 C C . THR A 1 319 ? 10.650 -0.296 9.643 1.00 90.06 319 THR A C 1
ATOM 2504 O O . THR A 1 319 ? 9.783 -0.473 8.791 1.00 90.06 319 THR A O 1
ATOM 2507 N N . SER A 1 320 ? 10.362 0.240 10.831 1.00 90.75 320 SER A N 1
ATOM 2508 C CA . SER A 1 320 ? 9.053 0.838 11.118 1.00 90.75 320 SER A CA 1
ATOM 2509 C C . SER A 1 320 ? 8.836 2.087 10.261 1.00 90.75 320 SER A C 1
ATOM 2511 O O . SER A 1 320 ? 9.654 3.016 10.282 1.00 90.75 320 SER A O 1
ATOM 2513 N N . GLY A 1 321 ? 7.734 2.086 9.516 1.00 93.00 321 GLY A N 1
ATOM 2514 C CA . GLY A 1 321 ? 7.348 3.143 8.592 1.00 93.00 321 GLY A CA 1
ATOM 2515 C C . GLY A 1 321 ? 6.672 4.323 9.266 1.00 93.00 321 GLY A C 1
ATOM 2516 O O . GLY A 1 321 ? 6.574 4.406 10.496 1.00 93.00 321 GLY A O 1
ATOM 2517 N N . ARG A 1 322 ? 6.208 5.260 8.441 1.00 94.44 322 ARG A N 1
ATOM 2518 C CA . ARG A 1 322 ? 5.141 6.177 8.835 1.00 94.44 322 ARG A CA 1
ATOM 2519 C C . ARG A 1 322 ? 3.815 5.426 8.876 1.00 94.44 322 ARG A C 1
ATOM 2521 O O . ARG A 1 322 ? 3.048 5.621 9.815 1.00 94.44 322 ARG A O 1
ATOM 2528 N N . VAL A 1 323 ? 3.572 4.593 7.875 1.00 91.06 323 VAL A N 1
ATOM 2529 C CA . VAL A 1 323 ? 2.450 3.662 7.785 1.00 91.06 323 VAL A CA 1
ATOM 2530 C C . VAL A 1 323 ? 3.067 2.273 7.837 1.00 91.06 323 VAL A C 1
ATOM 2532 O O . VAL A 1 323 ? 3.987 2.005 7.096 1.00 91.06 323 VAL A O 1
ATOM 2535 N N . HIS A 1 324 ? 2.656 1.444 8.796 1.00 87.81 324 HIS A N 1
ATOM 2536 C CA . HIS A 1 324 ? 3.251 0.135 9.122 1.00 87.81 324 HIS A CA 1
ATOM 2537 C C . HIS A 1 324 ? 4.790 0.017 8.960 1.00 87.81 324 HIS A C 1
ATOM 2539 O O . HIS A 1 324 ? 5.510 0.164 9.958 1.00 87.81 324 HIS A O 1
ATOM 2545 N N . LYS A 1 325 ? 5.316 -0.287 7.763 1.00 90.25 325 LYS A N 1
ATOM 2546 C CA . LYS A 1 325 ? 6.755 -0.464 7.499 1.00 90.25 325 LYS A CA 1
ATOM 2547 C C . LYS A 1 325 ? 7.295 0.510 6.454 1.00 90.25 325 LYS A C 1
ATOM 2549 O O . LYS A 1 325 ? 6.583 1.278 5.850 1.00 90.25 325 LYS A O 1
ATOM 2554 N N . ALA A 1 326 ? 8.613 0.516 6.317 1.00 92.25 326 ALA A N 1
ATOM 2555 C CA . ALA A 1 326 ? 9.340 1.288 5.324 1.00 92.25 326 ALA A CA 1
ATOM 2556 C C . ALA A 1 326 ? 10.645 0.574 4.970 1.00 92.25 326 ALA A C 1
ATOM 2558 O O . ALA A 1 326 ? 11.097 -0.308 5.709 1.00 92.25 326 ALA A O 1
ATOM 2559 N N . PHE A 1 327 ? 11.330 1.029 3.920 1.00 90.62 327 PHE A N 1
ATOM 2560 C CA . PHE A 1 327 ? 12.704 0.600 3.639 1.00 90.62 327 PHE A CA 1
ATOM 2561 C C . PHE A 1 327 ? 13.734 1.657 4.020 1.00 90.62 327 PHE A C 1
ATOM 2563 O O . PHE A 1 327 ? 13.520 2.862 3.864 1.00 90.62 327 PHE A O 1
ATOM 2570 N N . SER A 1 328 ? 14.878 1.187 4.517 1.00 92.12 328 SER A N 1
ATOM 2571 C CA . SER A 1 328 ? 16.034 2.005 4.875 1.00 92.12 328 SER A CA 1
ATOM 2572 C C . SER A 1 328 ? 17.089 2.004 3.764 1.00 92.12 328 SER A C 1
ATOM 2574 O O . SER A 1 328 ? 17.522 0.957 3.277 1.00 92.12 328 SER A O 1
ATOM 2576 N N . LEU A 1 329 ? 17.539 3.197 3.385 1.00 92.94 329 LEU A N 1
ATOM 2577 C CA . LEU A 1 329 ? 18.588 3.439 2.401 1.00 92.94 329 LEU A CA 1
ATOM 2578 C C . LEU A 1 329 ? 19.834 3.998 3.099 1.00 92.94 329 LEU A C 1
ATOM 2580 O O . LEU A 1 329 ? 19.749 4.877 3.957 1.00 92.94 329 LEU A O 1
ATOM 2584 N N . ASP A 1 330 ? 21.004 3.483 2.726 1.00 91.75 330 ASP A N 1
ATOM 2585 C CA . ASP A 1 330 ? 22.287 3.736 3.396 1.00 91.75 330 ASP A CA 1
ATOM 2586 C C . ASP A 1 330 ? 23.018 4.994 2.886 1.00 91.75 330 ASP A C 1
ATOM 2588 O O . ASP A 1 330 ? 24.026 5.415 3.456 1.00 91.75 330 ASP A O 1
ATOM 2592 N N . GLY A 1 331 ? 22.531 5.608 1.804 1.00 91.88 331 GLY A N 1
ATOM 2593 C CA . GLY A 1 331 ? 23.192 6.717 1.117 1.00 91.88 331 GLY A CA 1
ATOM 2594 C C . GLY A 1 331 ? 24.461 6.337 0.357 1.00 91.88 331 GLY A C 1
ATOM 2595 O O . GLY A 1 331 ? 25.237 7.230 0.019 1.00 91.88 331 GLY A O 1
ATOM 2596 N N . SER A 1 332 ? 24.705 5.047 0.107 1.00 90.00 332 SER A N 1
ATOM 2597 C CA . SER A 1 332 ? 25.938 4.577 -0.531 1.00 90.00 332 SER A CA 1
ATOM 2598 C C . SER A 1 332 ? 25.705 3.528 -1.618 1.00 90.00 332 SER A C 1
ATOM 2600 O O . SER A 1 332 ? 26.130 3.730 -2.757 1.00 90.00 332 SER A O 1
ATOM 2602 N N . THR A 1 333 ? 24.978 2.452 -1.319 1.00 84.94 333 THR A N 1
ATOM 2603 C CA . THR A 1 333 ? 24.776 1.323 -2.239 1.00 84.94 333 THR A CA 1
ATOM 2604 C C . THR A 1 333 ? 23.310 0.988 -2.467 1.00 84.94 333 THR A C 1
ATOM 2606 O O . THR A 1 333 ? 22.963 0.571 -3.580 1.00 84.94 333 THR A O 1
ATOM 2609 N N . ASN A 1 334 ? 22.470 1.222 -1.458 1.00 88.69 334 ASN A N 1
ATOM 2610 C CA . ASN A 1 334 ? 21.056 0.884 -1.448 1.00 88.69 334 ASN A CA 1
ATOM 2611 C C . ASN A 1 334 ? 20.265 1.815 -2.363 1.00 88.69 334 ASN A C 1
ATOM 2613 O O . ASN A 1 334 ? 20.336 3.039 -2.246 1.00 88.69 334 ASN A O 1
ATOM 2617 N N . LYS A 1 335 ? 19.520 1.215 -3.291 1.00 86.75 335 LYS A N 1
ATOM 2618 C CA . LYS A 1 335 ? 18.741 1.919 -4.311 1.00 86.75 335 LYS A CA 1
ATOM 2619 C C . LYS A 1 335 ? 17.716 0.987 -4.943 1.00 86.75 335 LYS A C 1
ATOM 2621 O O . LYS A 1 335 ? 17.968 -0.208 -5.061 1.00 86.75 335 LYS A O 1
ATOM 2626 N N . ILE A 1 336 ? 16.611 1.548 -5.412 1.00 87.75 336 ILE A N 1
ATOM 2627 C CA . ILE A 1 336 ? 15.564 0.811 -6.117 1.00 87.75 336 ILE A CA 1
ATOM 2628 C C . ILE A 1 336 ? 15.434 1.396 -7.524 1.00 87.75 336 ILE A C 1
ATOM 2630 O O . ILE A 1 336 ? 15.358 2.610 -7.708 1.00 87.75 336 ILE A O 1
ATOM 2634 N N . ASN A 1 337 ? 15.398 0.527 -8.526 1.00 81.88 337 ASN A N 1
ATOM 2635 C CA . ASN A 1 337 ? 15.118 0.870 -9.910 1.00 81.88 337 ASN A CA 1
ATOM 2636 C C . ASN A 1 337 ? 13.737 0.341 -10.279 1.00 81.88 337 ASN A C 1
ATOM 2638 O O . ASN A 1 337 ? 13.411 -0.806 -10.003 1.00 81.88 337 ASN A O 1
ATOM 2642 N N . VAL A 1 338 ? 12.950 1.154 -10.959 1.00 76.06 338 VAL A N 1
ATOM 2643 C CA . VAL A 1 338 ? 11.688 0.754 -11.571 1.00 76.06 338 VAL A CA 1
ATOM 2644 C C . VAL A 1 338 ? 11.895 0.834 -13.075 1.00 76.06 338 VAL A C 1
ATOM 2646 O O . VAL A 1 338 ? 12.463 1.799 -13.592 1.00 76.06 338 VAL A O 1
ATOM 2649 N N . LEU A 1 339 ? 11.506 -0.218 -13.783 1.00 68.25 339 LEU A N 1
ATOM 2650 C CA . LEU A 1 339 ? 11.686 -0.286 -15.228 1.00 68.25 339 LEU A CA 1
ATOM 2651 C C . LEU A 1 339 ? 10.923 0.842 -15.920 1.00 68.25 339 LEU A C 1
ATOM 2653 O O . LEU A 1 339 ? 9.898 1.310 -15.436 1.00 68.25 339 LEU A O 1
ATOM 2657 N N . ASP A 1 340 ? 11.454 1.285 -17.054 1.00 69.81 340 ASP A N 1
ATOM 2658 C CA . ASP A 1 340 ? 10.806 2.324 -17.840 1.00 69.81 340 ASP A CA 1
ATOM 2659 C C . ASP A 1 340 ? 9.442 1.858 -18.371 1.00 69.81 340 ASP A C 1
ATOM 2661 O O . ASP A 1 340 ? 9.319 0.731 -18.860 1.00 69.81 340 ASP A O 1
ATOM 2665 N N . GLN A 1 341 ? 8.445 2.740 -18.290 1.00 66.31 341 GLN A N 1
ATOM 2666 C CA . GLN A 1 341 ? 7.092 2.523 -18.793 1.00 66.31 341 GLN A CA 1
ATOM 2667 C C . GLN A 1 341 ? 6.540 3.819 -19.405 1.00 66.31 341 GLN A C 1
ATOM 2669 O O . GLN A 1 341 ? 6.811 4.898 -18.871 1.00 66.31 341 GLN A O 1
ATOM 2674 N N . PRO A 1 342 ? 5.713 3.735 -20.469 1.00 71.19 342 PRO A N 1
ATOM 2675 C CA . PRO A 1 342 ? 5.147 4.915 -21.134 1.00 71.19 342 PRO A CA 1
ATOM 2676 C C . PRO A 1 342 ? 4.299 5.813 -20.223 1.00 71.19 342 PRO A C 1
ATOM 2678 O O . PRO A 1 342 ? 4.170 7.005 -20.466 1.00 71.19 342 PRO A O 1
ATOM 2681 N N . GLU A 1 343 ? 3.711 5.261 -19.164 1.00 79.38 343 GLU A N 1
ATOM 2682 C CA . GLU A 1 343 ? 2.919 6.015 -18.183 1.00 79.38 343 GLU A CA 1
ATOM 2683 C C . GLU A 1 343 ? 3.745 6.976 -17.313 1.00 79.38 343 GLU A C 1
ATOM 2685 O O . GLU A 1 343 ? 3.177 7.871 -16.688 1.00 79.38 343 GLU A O 1
ATOM 2690 N N . PHE A 1 344 ? 5.078 6.861 -17.330 1.00 83.69 344 PHE A N 1
ATOM 2691 C CA . PHE A 1 344 ? 5.994 7.832 -16.724 1.00 83.69 344 PHE A CA 1
ATOM 2692 C C . PHE A 1 344 ? 6.393 8.978 -17.668 1.00 83.69 344 PHE A C 1
ATOM 2694 O O . PHE A 1 344 ? 7.179 9.846 -17.268 1.00 83.69 344 PHE A O 1
ATOM 2701 N N . ASP A 1 345 ? 5.871 8.995 -18.900 1.00 80.62 345 ASP A N 1
ATOM 2702 C CA . ASP A 1 345 ? 6.069 10.083 -19.854 1.00 80.62 345 ASP A CA 1
ATOM 2703 C C . ASP A 1 345 ? 4.927 11.105 -19.750 1.00 80.62 345 ASP A C 1
ATOM 2705 O O . ASP A 1 345 ? 3.789 10.901 -20.182 1.00 80.62 345 ASP A O 1
ATOM 2709 N N . PHE A 1 346 ? 5.250 12.267 -19.192 1.00 84.50 346 PHE A N 1
ATOM 2710 C CA . PHE A 1 346 ? 4.326 13.372 -18.972 1.00 84.50 346 PHE A CA 1
ATOM 2711 C C . PHE A 1 346 ? 4.391 14.377 -20.130 1.00 84.50 346 PHE A C 1
ATOM 2713 O O . PHE A 1 346 ? 5.021 15.439 -20.062 1.00 84.50 346 PHE A O 1
ATOM 2720 N N . VAL A 1 347 ? 3.722 14.028 -21.229 1.00 77.69 347 VAL A N 1
ATOM 2721 C CA . VAL A 1 347 ? 3.619 14.849 -22.445 1.00 77.69 347 VAL A CA 1
ATOM 2722 C C . VAL A 1 347 ? 2.512 15.892 -22.284 1.00 77.69 347 VAL A C 1
ATOM 2724 O O . VAL A 1 347 ? 1.331 15.556 -22.315 1.00 77.69 347 VAL A O 1
ATOM 2727 N N . ASN A 1 348 ? 2.877 17.169 -22.109 1.00 74.00 348 ASN A N 1
ATOM 2728 C CA . ASN A 1 348 ? 1.931 18.284 -21.917 1.00 74.00 348 ASN A CA 1
ATOM 2729 C C . ASN A 1 348 ? 0.886 18.052 -20.806 1.00 74.00 348 ASN A C 1
ATOM 2731 O O . ASN A 1 348 ? -0.180 18.665 -20.803 1.00 74.00 348 ASN A O 1
ATOM 2735 N N . SER A 1 349 ? 1.194 17.182 -19.846 1.00 79.94 349 SER A N 1
ATOM 2736 C CA . SER A 1 349 ? 0.275 16.761 -18.795 1.00 79.94 349 SER A CA 1
ATOM 2737 C C . SER A 1 349 ? 0.714 17.279 -17.431 1.00 79.94 349 SER A C 1
ATOM 2739 O O . SER A 1 349 ? 1.866 17.672 -17.221 1.00 79.94 349 SER A O 1
ATOM 2741 N N . SER A 1 350 ? -0.234 17.337 -16.504 1.00 90.25 350 SER A N 1
ATOM 2742 C CA . SER A 1 350 ? 0.067 17.513 -15.088 1.00 90.25 350 SER A CA 1
ATOM 2743 C C . SER A 1 350 ? 0.480 16.187 -14.468 1.00 90.25 350 SER A C 1
ATOM 2745 O O . SER A 1 350 ? -0.057 15.151 -14.854 1.00 90.25 350 SER A O 1
ATOM 2747 N N . PHE A 1 351 ? 1.335 16.224 -13.455 1.00 93.94 351 PHE A N 1
ATOM 2748 C CA . PHE A 1 351 ? 1.623 15.044 -12.650 1.00 93.94 351 PHE A CA 1
ATOM 2749 C C . PHE A 1 351 ? 1.977 15.426 -11.220 1.00 93.94 351 PHE A C 1
ATOM 2751 O O . PHE A 1 351 ? 2.344 16.571 -10.934 1.00 93.94 351 PHE A O 1
ATOM 2758 N N . THR A 1 352 ? 1.852 14.449 -10.332 1.00 97.88 352 THR A N 1
ATOM 2759 C CA . THR A 1 352 ? 2.234 14.572 -8.928 1.00 97.88 352 THR A CA 1
ATOM 2760 C C . THR A 1 352 ? 3.077 13.377 -8.534 1.00 97.88 352 THR A C 1
ATOM 2762 O O . THR A 1 352 ? 2.803 12.257 -8.959 1.00 97.88 352 THR A O 1
ATOM 2765 N N . VAL A 1 353 ? 4.083 13.631 -7.710 1.00 98.31 353 VAL A N 1
ATOM 2766 C CA . VAL A 1 353 ? 4.877 12.618 -7.022 1.00 98.31 353 VAL A CA 1
ATOM 2767 C C . VAL A 1 353 ? 4.907 12.943 -5.540 1.00 98.31 353 VAL A C 1
ATOM 2769 O O . VAL A 1 353 ? 5.128 14.096 -5.164 1.00 98.31 353 VAL A O 1
ATOM 2772 N N . GLU A 1 354 ? 4.695 11.941 -4.700 1.00 98.69 354 GLU A N 1
ATOM 2773 C CA . GLU A 1 354 ? 4.730 12.088 -3.248 1.00 98.69 354 GLU A CA 1
ATOM 2774 C C . GLU A 1 354 ? 5.443 10.923 -2.571 1.00 98.69 354 GLU A C 1
ATOM 2776 O O . GLU A 1 354 ? 5.562 9.839 -3.141 1.00 98.69 354 GLU A O 1
ATOM 2781 N N . ALA A 1 355 ? 5.950 11.187 -1.368 1.00 98.62 355 ALA A N 1
ATOM 2782 C CA . ALA A 1 355 ? 6.552 10.185 -0.503 1.00 98.62 355 ALA A CA 1
ATOM 2783 C C . ALA A 1 355 ? 6.555 10.653 0.956 1.00 98.62 355 ALA A C 1
ATOM 2785 O O . ALA A 1 355 ? 6.707 11.850 1.247 1.00 98.62 355 ALA A O 1
ATOM 2786 N N . TRP A 1 356 ? 6.498 9.700 1.881 1.00 98.69 356 TRP A N 1
ATOM 2787 C CA . TRP A 1 356 ? 6.961 9.887 3.250 1.00 98.69 356 TRP A CA 1
ATOM 2788 C C . TRP A 1 356 ? 8.459 9.582 3.336 1.00 98.69 356 TRP A C 1
ATOM 2790 O O . TRP A 1 356 ? 8.948 8.582 2.813 1.00 98.69 356 TRP A O 1
ATOM 2800 N N . ILE A 1 357 ? 9.219 10.459 3.995 1.00 98.56 357 ILE A N 1
ATOM 2801 C CA . ILE A 1 357 ? 10.672 10.317 4.139 1.00 98.56 357 ILE A CA 1
ATOM 2802 C C . ILE A 1 357 ? 11.150 10.627 5.555 1.00 98.56 357 ILE A C 1
ATOM 2804 O O . ILE A 1 357 ? 10.647 11.532 6.220 1.00 98.56 357 ILE A O 1
ATOM 2808 N N . LYS A 1 358 ? 12.184 9.916 5.998 1.00 98.12 358 LYS A N 1
ATOM 2809 C CA . LYS A 1 358 ? 12.884 10.148 7.263 1.00 98.12 358 LYS A CA 1
ATOM 2810 C C . LYS A 1 358 ? 14.386 10.278 6.993 1.00 98.12 358 LYS A C 1
ATOM 2812 O O . LYS A 1 358 ? 15.090 9.268 7.012 1.00 98.12 358 LYS A O 1
ATOM 2817 N N . PRO A 1 359 ? 14.893 11.485 6.681 1.00 97.44 359 PRO A N 1
ATOM 2818 C CA . PRO A 1 359 ? 16.304 11.676 6.353 1.00 97.44 359 PRO A CA 1
ATOM 2819 C C . PRO A 1 359 ? 17.201 11.447 7.571 1.00 97.44 359 PRO A C 1
ATOM 2821 O O . PRO A 1 359 ? 16.876 11.878 8.674 1.00 97.44 359 PRO A O 1
ATOM 2824 N N . ASN A 1 360 ? 18.360 10.826 7.366 1.00 95.56 360 ASN A N 1
ATOM 2825 C CA . ASN A 1 360 ? 19.395 10.645 8.393 1.00 95.56 360 ASN A CA 1
ATOM 2826 C C . ASN A 1 360 ? 20.636 11.524 8.145 1.00 95.56 360 ASN A C 1
ATOM 2828 O O . ASN A 1 360 ? 21.469 11.677 9.036 1.00 95.56 360 ASN A O 1
ATOM 2832 N N . SER A 1 361 ? 20.764 12.110 6.949 1.00 86.44 361 SER A N 1
ATOM 2833 C CA . SER A 1 361 ? 21.891 12.957 6.541 1.00 86.44 361 SER A CA 1
ATOM 2834 C C . SER A 1 361 ? 21.421 14.279 5.936 1.00 86.44 361 SER A C 1
ATOM 2836 O O . SER A 1 361 ? 20.377 14.346 5.291 1.00 86.44 361 SER A O 1
ATOM 2838 N N . SER A 1 362 ? 22.249 15.313 6.093 1.00 83.50 362 SER A N 1
ATOM 2839 C CA . SER A 1 362 ? 22.038 16.652 5.529 1.00 83.50 362 SER A CA 1
ATOM 2840 C C . SER A 1 362 ? 23.025 17.012 4.409 1.00 83.50 362 SER A C 1
ATOM 2842 O O . SER A 1 362 ? 23.025 18.155 3.966 1.00 83.50 362 SER A O 1
ATOM 2844 N N . THR A 1 363 ? 23.892 16.098 3.954 1.00 83.31 363 THR A N 1
ATOM 2845 C CA . THR A 1 363 ? 24.963 16.415 2.987 1.00 83.31 363 THR A CA 1
ATOM 2846 C C . THR A 1 363 ? 24.617 16.079 1.532 1.00 83.31 363 THR A C 1
ATOM 2848 O O . THR A 1 363 ? 24.155 14.979 1.227 1.00 83.31 363 THR A O 1
ATOM 2851 N N . GLY A 1 364 ? 24.869 17.032 0.623 1.00 87.88 364 GLY A N 1
ATOM 2852 C CA . GLY A 1 364 ? 24.673 16.877 -0.828 1.00 87.88 364 GLY A CA 1
ATOM 2853 C C . GLY A 1 364 ? 23.209 16.862 -1.276 1.00 87.88 364 GLY A C 1
ATOM 2854 O O . GLY A 1 364 ? 22.302 16.921 -0.451 1.00 87.88 364 GLY A O 1
ATOM 2855 N N . ASP A 1 365 ? 22.977 16.788 -2.582 1.00 92.75 365 ASP A N 1
ATOM 2856 C CA . ASP A 1 365 ? 21.633 16.537 -3.106 1.00 92.75 365 ASP A CA 1
ATOM 2857 C C . ASP A 1 365 ? 21.313 15.045 -2.973 1.00 92.75 365 ASP A C 1
ATOM 2859 O O . ASP A 1 365 ? 22.191 14.194 -3.134 1.00 92.75 365 ASP A O 1
ATOM 2863 N N . ARG A 1 366 ? 20.063 14.721 -2.645 1.00 95.12 366 ARG A N 1
ATOM 2864 C CA . ARG A 1 366 ? 19.598 13.359 -2.369 1.00 95.12 366 ARG A CA 1
ATOM 2865 C C . ARG A 1 366 ? 18.242 13.146 -3.022 1.00 95.12 366 ARG A C 1
ATOM 2867 O O . ARG A 1 366 ? 17.293 13.864 -2.714 1.00 95.12 366 ARG A O 1
ATOM 2874 N N . THR A 1 367 ? 18.134 12.161 -3.898 1.00 96.06 367 THR A N 1
ATOM 2875 C CA . THR A 1 367 ? 16.898 11.882 -4.632 1.00 96.06 367 THR A CA 1
ATOM 2876 C C . THR A 1 367 ? 16.075 10.822 -3.918 1.00 96.06 367 THR A C 1
ATOM 2878 O O . THR A 1 367 ? 16.591 9.771 -3.550 1.00 96.06 367 THR A O 1
ATOM 2881 N N . ILE A 1 368 ? 14.784 11.101 -3.748 1.00 98.00 368 ILE A N 1
ATOM 2882 C CA . ILE A 1 368 ? 13.804 10.156 -3.203 1.00 98.00 368 ILE A CA 1
ATOM 2883 C C . ILE A 1 368 ? 13.160 9.387 -4.338 1.00 98.00 368 ILE A C 1
ATOM 2885 O O . ILE A 1 368 ? 13.109 8.166 -4.292 1.00 98.00 368 ILE A O 1
ATOM 2889 N N . ILE A 1 369 ? 12.733 10.097 -5.377 1.00 97.50 369 ILE A N 1
ATOM 2890 C CA . ILE A 1 369 ? 12.237 9.498 -6.605 1.00 97.50 369 ILE A CA 1
ATOM 2891 C C . ILE A 1 369 ? 12.551 10.404 -7.792 1.00 97.50 369 ILE A C 1
ATOM 2893 O O . ILE A 1 369 ? 12.517 11.629 -7.671 1.00 97.50 369 ILE A O 1
ATOM 2897 N N . GLY A 1 370 ? 12.874 9.833 -8.945 1.00 93.75 370 GLY A N 1
ATOM 2898 C CA . GLY A 1 370 ? 13.097 10.617 -10.151 1.00 93.75 370 GLY A CA 1
ATOM 2899 C C . GLY A 1 370 ? 13.317 9.781 -11.397 1.00 93.75 370 GLY A C 1
ATOM 2900 O O . GLY A 1 370 ? 13.609 8.591 -11.332 1.00 93.75 370 GLY A O 1
ATOM 2901 N N . LYS A 1 371 ? 13.202 10.429 -12.550 1.00 87.25 371 LYS A N 1
ATOM 2902 C CA . LYS A 1 371 ? 13.445 9.845 -13.868 1.00 87.25 371 LYS A CA 1
ATOM 2903 C C . LYS A 1 371 ? 14.565 10.621 -14.539 1.00 87.25 371 LYS A C 1
ATOM 2905 O O . LYS A 1 371 ? 14.451 11.834 -14.691 1.00 87.25 371 LYS A O 1
ATOM 2910 N N . TYR A 1 372 ? 15.648 9.933 -14.894 1.00 81.12 372 TYR A N 1
ATOM 2911 C CA . TYR A 1 372 ? 16.877 10.535 -15.421 1.00 81.12 372 TYR A CA 1
ATOM 2912 C C . TYR A 1 372 ? 16.815 10.810 -16.934 1.00 81.12 372 TYR A C 1
ATOM 2914 O O . TYR A 1 372 ? 16.185 10.054 -17.664 1.00 81.12 372 TYR A O 1
ATOM 2922 N N . GLY A 1 373 ? 17.543 11.827 -17.413 1.00 71.94 373 GLY A N 1
ATOM 2923 C CA . GLY A 1 373 ? 17.749 12.124 -18.839 1.00 71.94 373 GLY A CA 1
ATOM 2924 C C . GLY A 1 373 ? 19.229 12.387 -19.151 1.00 71.94 373 GLY A C 1
ATOM 2925 O O . GLY A 1 373 ? 19.836 13.330 -18.633 1.00 71.94 373 GLY A O 1
ATOM 2926 N N . ARG A 1 374 ? 19.841 11.549 -19.991 1.00 63.44 374 ARG A N 1
ATOM 2927 C CA . ARG A 1 374 ? 21.281 11.512 -20.297 1.00 63.44 374 ARG A CA 1
ATOM 2928 C C . ARG A 1 374 ? 21.702 12.545 -21.334 1.00 63.44 374 ARG A C 1
ATOM 2930 O O . ARG A 1 374 ? 22.759 13.154 -21.174 1.00 63.44 374 ARG A O 1
ATOM 2937 N N . THR A 1 375 ? 20.921 12.727 -22.391 1.00 63.16 375 THR A N 1
ATOM 2938 C CA . THR A 1 375 ? 21.243 13.657 -23.484 1.00 63.16 375 THR A CA 1
ATOM 2939 C C . THR A 1 375 ? 20.541 14.993 -23.282 1.00 63.16 375 THR A C 1
ATOM 2941 O O . THR A 1 375 ? 19.628 15.104 -22.470 1.00 63.16 375 THR A O 1
ATOM 2944 N N . ILE A 1 376 ? 21.001 16.031 -23.982 1.00 61.97 376 ILE A N 1
ATOM 2945 C CA . ILE A 1 376 ? 20.356 17.354 -23.947 1.00 61.97 376 ILE A CA 1
ATOM 2946 C C . ILE A 1 376 ? 18.910 17.321 -24.463 1.00 61.97 376 ILE A C 1
ATOM 2948 O O . ILE A 1 376 ? 18.139 18.194 -24.087 1.00 61.97 376 ILE A O 1
ATOM 2952 N N . ASP A 1 377 ? 18.568 16.289 -25.240 1.00 62.97 377 ASP A N 1
ATOM 2953 C CA . ASP A 1 377 ? 17.241 16.051 -25.814 1.00 62.97 377 ASP A CA 1
ATOM 2954 C C . ASP A 1 377 ? 16.331 15.202 -24.897 1.00 62.97 377 ASP A C 1
ATOM 2956 O O . ASP A 1 377 ? 15.180 14.944 -25.232 1.00 62.97 377 ASP A O 1
ATOM 2960 N N . GLU A 1 378 ? 16.843 14.715 -23.757 1.00 68.50 378 GLU A N 1
ATOM 2961 C CA . GLU A 1 378 ? 16.072 13.938 -22.777 1.00 68.50 378 GLU A CA 1
ATOM 2962 C C . GLU A 1 378 ? 15.699 14.827 -21.576 1.00 68.50 378 GLU A C 1
ATOM 2964 O O . GLU A 1 378 ? 16.563 15.264 -20.799 1.00 68.50 378 GLU A O 1
ATOM 2969 N N . SER A 1 379 ? 14.395 15.046 -21.395 1.00 79.00 379 SER A N 1
ATOM 2970 C CA . SER A 1 379 ? 13.826 15.684 -20.205 1.00 79.00 379 SER A CA 1
ATOM 2971 C C . SER A 1 379 ? 13.978 14.796 -18.972 1.00 79.00 379 SER A C 1
ATOM 2973 O O . SER A 1 379 ? 14.107 13.573 -19.061 1.00 79.00 379 SER A O 1
ATOM 2975 N N . TYR A 1 380 ? 13.957 15.400 -17.786 1.00 85.81 380 TYR A N 1
ATOM 2976 C CA . TYR A 1 380 ? 14.097 14.649 -16.540 1.00 85.81 380 TYR A CA 1
ATOM 2977 C C . TYR A 1 380 ? 13.463 15.367 -15.357 1.00 85.81 380 TYR A C 1
ATOM 2979 O O . TYR A 1 380 ? 13.229 16.574 -15.394 1.00 85.81 380 TYR A O 1
ATOM 2987 N N . TRP A 1 381 ? 13.203 14.638 -14.278 1.00 91.88 381 TRP A N 1
ATOM 2988 C CA . TRP A 1 381 ? 12.641 15.215 -13.060 1.00 91.88 381 TRP A CA 1
ATOM 2989 C C . TRP A 1 381 ? 13.037 14.409 -11.834 1.00 91.88 381 TRP A C 1
ATOM 2991 O O . TRP A 1 381 ? 13.238 13.201 -11.924 1.00 91.88 381 TRP A O 1
ATOM 3001 N N . TRP A 1 382 ? 13.113 15.064 -10.681 1.00 95.00 382 TRP A N 1
ATOM 3002 C CA . TRP A 1 382 ? 13.270 14.376 -9.405 1.00 95.00 382 TRP A CA 1
ATOM 3003 C C . TRP A 1 382 ? 12.612 15.141 -8.263 1.00 95.00 382 TRP A C 1
ATOM 3005 O O . TRP A 1 382 ? 12.529 16.369 -8.263 1.00 95.00 382 TRP A O 1
ATOM 3015 N N . LEU A 1 383 ? 12.173 14.379 -7.270 1.00 98.38 383 LEU A N 1
ATOM 3016 C CA . LEU A 1 383 ? 11.753 14.837 -5.958 1.00 98.38 383 LEU A CA 1
ATOM 3017 C C . LEU A 1 383 ? 12.785 14.364 -4.932 1.00 98.38 383 LEU A C 1
ATOM 3019 O O . LEU A 1 383 ? 13.201 13.201 -4.930 1.00 98.38 383 LEU A O 1
ATOM 3023 N N . GLY A 1 384 ? 13.224 15.265 -4.059 1.00 97.94 384 GLY A N 1
ATOM 3024 C CA . GLY A 1 384 ? 14.158 14.906 -3.005 1.00 97.94 384 GLY A CA 1
ATOM 3025 C C . GLY A 1 384 ? 14.587 16.067 -2.129 1.00 97.94 384 GLY A C 1
ATOM 3026 O O . GLY A 1 384 ? 13.800 16.970 -1.866 1.00 97.94 384 GLY A O 1
ATOM 3027 N N . LEU A 1 385 ? 15.825 16.022 -1.646 1.00 97.94 385 LEU A N 1
ATOM 3028 C CA . LEU A 1 385 ? 16.409 17.012 -0.746 1.00 97.94 385 LEU A CA 1
ATOM 3029 C C . LEU A 1 385 ? 17.652 17.630 -1.377 1.00 97.94 385 LEU A C 1
ATOM 3031 O O . LEU A 1 385 ? 18.445 16.928 -1.999 1.00 97.94 385 LEU A O 1
ATOM 3035 N N . ASN A 1 386 ? 17.852 18.926 -1.169 1.00 95.81 386 ASN A N 1
ATOM 3036 C CA . ASN A 1 386 ? 19.095 19.587 -1.553 1.00 95.81 386 ASN A CA 1
ATOM 3037 C C . ASN A 1 386 ? 20.186 19.451 -0.463 1.00 95.81 386 ASN A C 1
ATOM 3039 O O . ASN A 1 386 ? 19.976 18.903 0.632 1.00 95.81 386 ASN A O 1
ATOM 3043 N N . ASN A 1 387 ? 21.353 20.029 -0.742 1.00 93.19 387 ASN A N 1
ATOM 3044 C CA . ASN A 1 387 ? 22.496 20.120 0.172 1.00 93.19 387 ASN A CA 1
ATOM 3045 C C . ASN A 1 387 ? 22.253 20.860 1.507 1.00 93.19 387 ASN A C 1
ATOM 3047 O O . ASN A 1 387 ? 23.109 20.783 2.385 1.00 93.19 387 ASN A O 1
ATOM 3051 N N . THR A 1 388 ? 21.126 21.552 1.681 1.00 94.44 388 THR A N 1
ATOM 3052 C CA . THR A 1 388 ? 20.709 22.196 2.940 1.00 94.44 388 THR A CA 1
ATOM 3053 C C . THR A 1 388 ? 19.534 21.472 3.604 1.00 94.44 388 THR A C 1
ATOM 3055 O O . THR A 1 388 ? 18.941 21.984 4.553 1.00 94.44 388 THR A O 1
ATOM 3058 N N . ASN A 1 389 ? 19.211 20.256 3.151 1.00 96.31 389 ASN A N 1
ATOM 3059 C CA . ASN A 1 389 ? 18.121 19.418 3.659 1.00 96.31 389 ASN A CA 1
ATOM 3060 C C . ASN A 1 389 ? 16.715 19.994 3.443 1.00 96.31 389 ASN A C 1
ATOM 3062 O O . ASN A 1 389 ? 15.792 19.659 4.180 1.00 96.31 389 ASN A O 1
ATOM 3066 N N . GLN A 1 390 ? 16.539 20.865 2.454 1.00 97.75 390 GLN A N 1
ATOM 3067 C CA . GLN A 1 390 ? 15.239 21.401 2.059 1.00 97.75 390 GLN A CA 1
ATOM 3068 C C . GLN A 1 390 ? 14.611 20.506 0.986 1.00 97.75 390 GLN A C 1
ATOM 3070 O O . GLN A 1 390 ? 15.293 20.076 0.049 1.00 97.75 390 GLN A O 1
ATOM 3075 N N . ALA A 1 391 ? 13.307 20.252 1.105 1.00 98.38 391 ALA A N 1
ATOM 3076 C CA . ALA A 1 391 ? 12.549 19.513 0.103 1.00 98.38 391 ALA A CA 1
ATOM 3077 C C . ALA A 1 391 ? 12.589 20.265 -1.227 1.00 98.38 391 ALA A C 1
ATOM 3079 O O . ALA A 1 391 ? 12.332 21.465 -1.269 1.00 98.38 391 ALA A O 1
ATOM 3080 N N . THR A 1 392 ? 12.951 19.580 -2.302 1.00 98.31 392 THR A N 1
ATOM 3081 C CA . THR A 1 392 ? 13.155 20.168 -3.623 1.00 98.31 392 THR A CA 1
ATOM 3082 C C . THR A 1 392 ? 12.490 19.301 -4.677 1.00 98.31 392 THR A C 1
ATOM 3084 O O . THR A 1 392 ? 12.677 18.084 -4.702 1.00 98.31 392 THR A O 1
ATOM 3087 N N . PHE A 1 393 ? 11.727 19.946 -5.554 1.00 97.94 393 PHE A N 1
ATOM 3088 C CA . PHE A 1 393 ? 11.192 19.339 -6.762 1.00 97.94 393 PHE A CA 1
ATOM 3089 C C . PHE A 1 393 ? 11.825 20.013 -7.976 1.00 97.94 393 PHE A C 1
ATOM 3091 O O . PHE A 1 393 ? 11.824 21.242 -8.085 1.00 97.94 393 PHE A O 1
ATOM 3098 N N . PHE A 1 394 ? 12.402 19.203 -8.856 1.00 93.62 394 PHE A N 1
ATOM 3099 C CA . PHE A 1 394 ? 13.193 19.640 -9.996 1.00 93.62 394 PHE A CA 1
ATOM 3100 C C . PHE A 1 394 ? 12.621 19.065 -11.287 1.00 93.62 394 PHE A C 1
ATOM 3102 O O . PHE A 1 394 ? 12.323 17.873 -11.366 1.00 93.62 394 PHE A O 1
ATOM 3109 N N . THR A 1 395 ? 12.555 19.893 -12.322 1.00 90.06 395 THR A N 1
ATOM 3110 C CA . THR A 1 395 ? 12.192 19.509 -13.687 1.00 90.06 395 THR A CA 1
ATOM 3111 C C . THR A 1 395 ? 13.183 20.117 -14.675 1.00 90.06 395 THR A C 1
ATOM 3113 O O . THR A 1 395 ? 13.486 21.308 -14.595 1.00 90.06 395 THR A O 1
ATOM 3116 N N . SER A 1 396 ? 13.655 19.315 -15.622 1.00 85.69 396 SER A N 1
ATOM 3117 C CA . SER A 1 396 ? 14.416 19.742 -16.794 1.00 85.69 396 SER A CA 1
ATOM 3118 C C . SER A 1 396 ? 13.605 19.430 -18.039 1.00 85.69 396 SER A C 1
ATOM 3120 O O . SER A 1 396 ? 13.107 18.310 -18.185 1.00 85.69 396 SER A O 1
ATOM 3122 N N . PHE A 1 397 ? 13.488 20.413 -18.922 1.00 78.00 397 PHE A N 1
ATOM 3123 C CA . PHE A 1 397 ? 12.752 20.292 -20.173 1.00 78.00 397 PHE A CA 1
ATOM 3124 C C . PHE A 1 397 ? 13.718 20.248 -21.361 1.00 78.00 397 PHE A C 1
ATOM 3126 O O . PHE A 1 397 ? 14.651 21.060 -21.425 1.00 78.00 397 PHE A O 1
ATOM 3133 N N . ASP A 1 398 ? 13.473 19.316 -22.288 1.00 67.56 398 ASP A N 1
ATOM 3134 C CA . ASP A 1 398 ? 14.048 19.322 -23.633 1.00 67.56 398 ASP A CA 1
ATOM 3135 C C . ASP A 1 398 ? 13.689 20.647 -24.298 1.00 67.56 398 ASP A C 1
ATOM 3137 O O . ASP A 1 398 ? 12.529 21.042 -24.381 1.00 67.56 398 ASP A O 1
ATOM 3141 N N . SER A 1 399 ? 14.714 21.347 -24.752 1.00 58.22 399 SER A N 1
ATOM 3142 C CA . SER A 1 399 ? 14.579 22.599 -25.456 1.00 58.22 399 SER A CA 1
ATOM 3143 C C . SER A 1 399 ? 15.159 22.373 -26.849 1.00 58.22 399 SER A C 1
ATOM 3145 O O . SER A 1 399 ? 16.324 22.654 -27.124 1.00 58.22 399 SER A O 1
ATOM 3147 N N . LYS A 1 400 ? 14.319 21.908 -27.779 1.00 58.75 400 LYS A N 1
ATOM 3148 C CA . LYS A 1 400 ? 14.688 21.827 -29.207 1.00 58.75 400 LYS A CA 1
ATOM 3149 C C . LYS A 1 400 ? 14.973 23.205 -29.822 1.00 58.75 400 LYS A C 1
ATOM 3151 O O . LYS A 1 400 ? 15.521 23.301 -30.917 1.00 58.75 400 LYS A O 1
ATOM 3156 N N . THR A 1 401 ? 14.593 24.271 -29.115 1.00 51.94 401 THR A N 1
ATOM 3157 C CA . THR A 1 401 ? 14.652 25.669 -29.560 1.00 51.94 401 THR A CA 1
ATOM 3158 C C . THR A 1 401 ? 15.871 26.427 -29.020 1.00 51.94 401 THR A C 1
ATOM 3160 O O . THR A 1 401 ? 16.338 27.363 -29.665 1.00 51.94 401 THR A O 1
ATOM 3163 N N . PHE A 1 402 ? 16.417 26.040 -27.862 1.00 52.25 402 PHE A N 1
ATOM 3164 C CA . PHE A 1 402 ? 17.599 26.666 -27.258 1.00 52.25 402 PHE A CA 1
ATOM 3165 C C . PHE A 1 402 ? 18.713 25.632 -27.086 1.00 52.25 402 PHE A C 1
ATOM 3167 O O . PHE A 1 402 ? 18.477 24.513 -26.655 1.00 52.25 402 PHE A O 1
ATOM 3174 N N . SER A 1 403 ? 19.957 26.009 -27.374 1.00 56.53 403 SER A N 1
ATOM 3175 C CA . SER A 1 403 ? 21.136 25.128 -27.294 1.00 56.53 403 SER A CA 1
ATOM 3176 C C . SER A 1 403 ? 21.524 24.675 -25.866 1.00 56.53 403 SER A C 1
ATOM 3178 O O . SER A 1 403 ? 22.660 24.256 -25.654 1.00 56.53 403 SER A O 1
ATOM 3180 N N . PHE A 1 404 ? 20.622 24.786 -24.880 1.00 61.12 404 PHE A N 1
ATOM 3181 C CA . PHE A 1 404 ? 20.837 24.485 -23.460 1.00 61.12 404 PHE A CA 1
ATOM 3182 C C . PHE A 1 404 ? 19.550 23.952 -22.804 1.00 61.12 404 PHE A C 1
ATOM 3184 O O . PHE A 1 404 ? 18.451 24.329 -23.206 1.00 61.12 404 PHE A O 1
ATOM 3191 N N . ARG A 1 405 ? 19.689 23.117 -21.760 1.00 71.56 405 ARG A N 1
ATOM 3192 C CA . ARG A 1 405 ? 18.554 22.591 -20.977 1.00 71.56 405 ARG A CA 1
ATOM 3193 C C . ARG A 1 405 ? 17.878 23.683 -20.151 1.00 71.56 405 ARG A C 1
ATOM 3195 O O . ARG A 1 405 ? 18.547 24.579 -19.632 1.00 71.56 405 ARG A O 1
ATOM 3202 N N . ASN A 1 406 ? 16.561 23.576 -19.982 1.00 78.06 406 ASN A N 1
ATOM 3203 C CA . ASN A 1 406 ? 15.789 24.518 -19.178 1.00 78.06 406 ASN A CA 1
ATOM 3204 C C . ASN A 1 406 ? 15.479 23.945 -17.792 1.00 78.06 406 ASN A C 1
ATOM 3206 O O . ASN A 1 406 ? 14.393 23.429 -17.532 1.00 78.06 406 ASN A O 1
ATOM 3210 N N . ASP A 1 407 ? 16.458 24.052 -16.901 1.00 86.50 407 ASP A N 1
ATOM 3211 C CA . ASP A 1 407 ? 16.362 23.544 -15.538 1.00 86.50 407 ASP A CA 1
ATOM 3212 C C . ASP A 1 407 ? 15.519 24.470 -14.653 1.00 86.50 407 ASP A C 1
ATOM 3214 O O . ASP A 1 407 ? 15.662 25.705 -14.656 1.00 86.50 407 ASP A O 1
ATOM 3218 N N . LYS A 1 408 ? 14.594 23.871 -13.905 1.00 89.50 408 LYS A N 1
ATOM 3219 C CA . LYS A 1 408 ? 13.658 24.559 -13.015 1.00 89.50 408 LYS A CA 1
ATOM 3220 C C . LYS A 1 408 ? 13.527 23.765 -11.727 1.00 89.50 408 LYS A C 1
ATOM 3222 O O . LYS A 1 408 ? 13.318 22.558 -11.755 1.00 89.50 408 LYS A O 1
ATOM 3227 N N . GLN A 1 409 ? 13.631 24.453 -10.598 1.00 94.31 409 GLN A N 1
ATOM 3228 C CA . GLN A 1 409 ? 13.477 23.833 -9.289 1.00 94.31 409 GLN A CA 1
ATOM 3229 C C . GLN A 1 409 ? 12.683 24.726 -8.353 1.00 94.31 409 GLN A C 1
ATOM 3231 O O . GLN A 1 409 ? 12.790 25.952 -8.405 1.00 94.31 409 GLN A O 1
ATOM 3236 N N . VAL A 1 410 ? 11.932 24.100 -7.462 1.00 97.25 410 VAL A N 1
ATOM 3237 C CA . VAL A 1 410 ? 11.252 24.765 -6.358 1.00 97.25 410 VAL A CA 1
ATOM 3238 C C . VAL A 1 410 ? 11.626 24.057 -5.061 1.00 97.25 410 VAL A C 1
ATOM 3240 O O . VAL A 1 410 ? 11.647 22.828 -5.000 1.00 97.25 410 VAL A O 1
ATOM 3243 N N . THR A 1 411 ? 11.968 24.838 -4.038 1.00 98.25 411 THR A N 1
ATOM 3244 C CA . THR A 1 411 ? 12.545 24.344 -2.782 1.00 98.25 411 THR A CA 1
ATOM 3245 C C . THR A 1 411 ? 11.750 24.878 -1.592 1.00 98.25 411 THR A C 1
ATOM 3247 O O . THR A 1 411 ? 11.310 26.030 -1.604 1.00 98.25 411 THR A O 1
ATOM 3250 N N . SER A 1 412 ? 11.550 24.049 -0.566 1.00 98.00 412 SER A N 1
ATOM 3251 C CA . SER A 1 412 ? 10.886 24.440 0.678 1.00 98.00 412 SER A CA 1
ATOM 3252 C C . SER A 1 412 ? 11.680 25.531 1.410 1.00 98.00 412 SER A C 1
ATOM 3254 O O . SER A 1 412 ? 12.911 25.538 1.365 1.00 98.00 412 SER A O 1
ATOM 3256 N N . PRO A 1 413 ? 11.018 26.455 2.132 1.00 94.56 413 PRO A N 1
ATOM 3257 C CA . PRO A 1 413 ? 11.713 27.561 2.790 1.00 94.56 413 PRO A CA 1
ATOM 3258 C C . PRO A 1 413 ? 12.559 27.081 3.976 1.00 94.56 413 PRO A C 1
ATOM 3260 O O . PRO A 1 413 ? 13.568 27.695 4.310 1.00 94.56 413 PRO A O 1
ATOM 3263 N N . THR A 1 414 ? 12.172 25.967 4.595 1.00 94.56 414 THR A N 1
ATOM 3264 C CA . THR A 1 414 ? 12.820 25.394 5.773 1.00 94.56 414 THR A CA 1
ATOM 3265 C C . THR A 1 414 ? 13.447 24.043 5.461 1.00 94.56 414 THR A C 1
ATOM 3267 O O . THR A 1 414 ? 12.943 23.272 4.638 1.00 94.56 414 THR A O 1
ATOM 3270 N N . SER A 1 415 ? 14.565 23.774 6.131 1.00 96.00 415 SER A N 1
ATOM 3271 C CA . SER A 1 415 ? 15.204 22.462 6.153 1.00 96.00 415 SER A CA 1
ATOM 3272 C C . SER A 1 415 ? 14.357 21.475 6.949 1.00 96.00 415 SER A C 1
ATOM 3274 O O . SER A 1 415 ? 13.769 21.834 7.970 1.00 96.00 415 SER A O 1
ATOM 3276 N N . LEU A 1 416 ? 14.323 20.225 6.501 1.00 96.62 416 LEU A N 1
ATOM 3277 C CA . LEU A 1 416 ? 13.706 19.131 7.236 1.00 96.62 416 LEU A CA 1
ATOM 3278 C C . LEU A 1 416 ? 14.609 18.695 8.396 1.00 96.62 416 LEU A C 1
ATOM 3280 O O . LEU A 1 416 ? 15.839 18.776 8.319 1.00 96.62 416 LEU A O 1
ATOM 3284 N N . THR A 1 417 ? 13.997 18.204 9.468 1.00 95.62 417 THR A N 1
ATOM 3285 C CA . THR A 1 417 ? 14.715 17.666 10.629 1.00 95.62 417 THR A CA 1
ATOM 3286 C C . THR A 1 417 ? 15.096 16.209 10.378 1.00 95.62 417 THR A C 1
ATOM 3288 O O . THR A 1 417 ? 14.235 15.390 10.052 1.00 95.62 417 THR A O 1
ATOM 3291 N N . ASN A 1 418 ? 16.375 15.864 10.562 1.00 96.38 418 ASN A N 1
ATOM 3292 C CA . ASN A 1 418 ? 16.818 14.471 10.464 1.00 96.38 418 ASN A CA 1
ATOM 3293 C C . ASN A 1 418 ? 16.187 13.605 11.562 1.00 96.38 418 ASN A C 1
ATOM 3295 O O . ASN A 1 418 ? 15.901 14.074 12.662 1.00 96.38 418 ASN A O 1
ATOM 3299 N N . GLY A 1 419 ? 15.964 12.329 11.258 1.00 96.50 419 GLY A N 1
ATOM 3300 C CA . GLY A 1 419 ? 15.328 11.379 12.163 1.00 96.50 419 GLY A CA 1
ATOM 3301 C C . GLY A 1 419 ? 13.831 11.622 12.376 1.00 96.50 419 GLY A C 1
ATOM 3302 O O . GLY A 1 419 ? 13.239 10.952 13.216 1.00 96.50 419 GLY A O 1
ATOM 3303 N N . SER A 1 420 ? 13.203 12.532 11.624 1.00 96.19 420 SER A N 1
ATOM 3304 C CA . SER A 1 420 ? 11.760 12.805 11.679 1.00 96.19 420 SER A CA 1
ATOM 3305 C C . SER A 1 420 ? 11.088 12.481 10.346 1.00 96.19 420 SER A C 1
ATOM 3307 O O . SER A 1 420 ? 11.632 12.798 9.288 1.00 96.19 420 SER A O 1
ATOM 3309 N N . TRP A 1 421 ? 9.908 11.859 10.395 1.00 97.88 421 TRP A N 1
ATOM 3310 C CA . TRP A 1 421 ? 9.089 11.620 9.205 1.00 97.88 421 TRP A CA 1
ATOM 3311 C C . TRP A 1 421 ? 8.537 12.938 8.658 1.00 97.88 421 TRP A C 1
ATOM 3313 O O . TRP A 1 421 ? 7.983 13.738 9.411 1.00 97.88 421 TRP A O 1
ATOM 3323 N N . ASN A 1 422 ? 8.670 13.144 7.352 1.00 97.94 422 ASN A N 1
ATOM 3324 C CA . ASN A 1 422 ? 8.123 14.275 6.618 1.00 97.94 422 ASN A CA 1
ATOM 3325 C C . ASN A 1 422 ? 7.453 13.773 5.340 1.00 97.94 422 ASN A C 1
ATOM 3327 O O . ASN A 1 422 ? 8.016 12.932 4.642 1.00 97.94 422 ASN A O 1
ATOM 3331 N N . HIS A 1 423 ? 6.286 14.313 5.017 1.00 98.56 423 HIS A N 1
ATOM 3332 C CA . HIS A 1 423 ? 5.618 14.083 3.740 1.00 98.56 423 HIS A CA 1
ATOM 3333 C C . HIS A 1 423 ? 6.047 15.173 2.766 1.00 98.56 423 HIS A C 1
ATOM 3335 O O . HIS A 1 423 ? 5.929 16.358 3.085 1.00 98.56 423 HIS A O 1
ATOM 3341 N N . ILE A 1 424 ? 6.580 14.792 1.608 1.00 98.75 424 ILE A N 1
ATOM 3342 C CA . ILE A 1 424 ? 6.987 15.734 0.563 1.00 98.75 424 ILE A CA 1
ATOM 3343 C C . ILE A 1 424 ? 6.237 15.433 -0.729 1.00 98.75 424 ILE A C 1
ATOM 3345 O O . ILE A 1 424 ? 6.100 14.273 -1.114 1.00 98.75 424 ILE A O 1
ATOM 3349 N N . VAL A 1 425 ? 5.769 16.483 -1.406 1.00 98.88 425 VAL A N 1
ATOM 3350 C CA . VAL A 1 425 ? 4.988 16.343 -2.644 1.00 98.88 425 VAL A CA 1
ATOM 3351 C C . VAL A 1 425 ? 5.471 17.329 -3.694 1.00 98.88 425 VAL A C 1
ATOM 3353 O O . VAL A 1 425 ? 5.434 18.541 -3.473 1.00 98.88 425 VAL A O 1
ATOM 3356 N N . GLY A 1 426 ? 5.901 16.813 -4.842 1.00 98.50 426 GLY A N 1
ATOM 3357 C CA . GLY A 1 426 ? 6.196 17.586 -6.043 1.00 98.50 426 GLY A CA 1
ATOM 3358 C C . GLY A 1 426 ? 5.001 17.569 -6.992 1.00 98.50 426 GLY A C 1
ATOM 3359 O O . GLY A 1 426 ? 4.552 16.498 -7.392 1.00 98.50 426 GLY A O 1
ATOM 3360 N N . VAL A 1 427 ? 4.489 18.740 -7.371 1.00 97.62 427 VAL A N 1
ATOM 3361 C CA . VAL A 1 427 ? 3.363 18.865 -8.313 1.00 97.62 427 VAL A CA 1
ATOM 3362 C C . VAL A 1 427 ? 3.791 19.687 -9.516 1.00 97.62 427 VAL A C 1
ATOM 3364 O O . VAL A 1 427 ? 4.259 20.812 -9.352 1.00 97.62 427 VAL A O 1
ATOM 3367 N N . LYS A 1 428 ? 3.563 19.172 -10.724 1.00 93.50 428 LYS A N 1
ATOM 3368 C CA . LYS A 1 428 ? 3.607 19.935 -11.976 1.00 93.50 428 LYS A CA 1
ATOM 3369 C C . LYS A 1 428 ? 2.179 20.100 -12.479 1.00 93.50 428 LYS A C 1
ATOM 3371 O O . LYS A 1 428 ? 1.526 19.114 -12.817 1.00 93.50 428 LYS A O 1
ATOM 3376 N N . ASP A 1 429 ? 1.672 21.329 -12.510 1.00 88.94 429 ASP A N 1
ATOM 3377 C CA . ASP A 1 429 ? 0.293 21.604 -12.927 1.00 88.94 429 ASP A CA 1
ATOM 3378 C C . ASP A 1 429 ? 0.147 21.887 -14.432 1.00 88.94 429 ASP A C 1
ATOM 3380 O O . ASP A 1 429 ? 1.120 21.980 -15.184 1.00 88.94 429 ASP A O 1
ATOM 3384 N N . SER A 1 430 ? -1.104 21.963 -14.892 1.00 75.38 430 SER A N 1
ATOM 3385 C CA . SER A 1 430 ? -1.456 22.220 -16.293 1.00 75.38 430 SER A CA 1
ATOM 3386 C C . SER A 1 430 ? -1.290 23.686 -16.712 1.00 75.38 430 SER A C 1
ATOM 3388 O O . SER A 1 430 ? -1.493 24.008 -17.878 1.00 75.38 430 SER A O 1
ATOM 3390 N N . ILE A 1 431 ? -0.943 24.579 -15.777 1.00 67.56 431 ILE A N 1
ATOM 3391 C CA . ILE A 1 431 ? -0.736 26.022 -15.990 1.00 67.56 431 ILE A CA 1
ATOM 3392 C C . ILE A 1 431 ? 0.771 26.332 -15.902 1.00 67.56 431 ILE A C 1
ATOM 3394 O O . ILE A 1 431 ? 1.185 27.446 -15.591 1.00 67.56 431 ILE A O 1
ATOM 3398 N N . ASN A 1 432 ? 1.605 25.326 -16.182 1.00 79.12 432 ASN A N 1
ATOM 3399 C CA . ASN A 1 432 ? 3.058 25.420 -16.197 1.00 79.12 432 ASN A CA 1
ATOM 3400 C C . ASN A 1 432 ? 3.644 25.932 -14.874 1.00 79.12 432 ASN A C 1
ATOM 3402 O O . ASN A 1 432 ? 4.552 26.757 -14.885 1.00 79.12 432 ASN A O 1
ATOM 3406 N N . ASN A 1 433 ? 3.160 25.461 -13.724 1.00 89.94 433 ASN A N 1
ATOM 3407 C CA . ASN A 1 433 ? 3.843 25.677 -12.449 1.00 89.94 433 ASN A CA 1
ATOM 3408 C C . ASN A 1 433 ? 4.399 24.368 -11.900 1.00 89.94 433 ASN A C 1
ATOM 3410 O O . ASN A 1 433 ? 3.778 23.313 -12.040 1.00 89.94 433 ASN A O 1
ATOM 3414 N N . ILE A 1 434 ? 5.531 24.467 -11.203 1.00 94.19 434 ILE A N 1
ATOM 3415 C CA . ILE A 1 434 ? 5.993 23.423 -10.288 1.00 94.19 434 ILE A CA 1
ATOM 3416 C C . ILE A 1 434 ? 5.801 23.884 -8.846 1.00 94.19 434 ILE A C 1
ATOM 3418 O O . ILE A 1 434 ? 6.000 25.057 -8.515 1.00 94.19 434 ILE A O 1
ATOM 3422 N N . LYS A 1 435 ? 5.394 22.957 -7.985 1.00 97.62 435 LYS A N 1
ATOM 3423 C CA . LYS A 1 435 ? 5.113 23.200 -6.572 1.00 97.62 435 LYS A CA 1
ATOM 3424 C C . LYS A 1 435 ? 5.797 22.147 -5.719 1.00 97.62 435 LYS A C 1
ATOM 3426 O O . LYS A 1 435 ? 5.887 20.992 -6.128 1.00 97.62 435 LYS A O 1
ATOM 3431 N N . ILE A 1 436 ? 6.231 22.556 -4.534 1.00 98.69 436 ILE A N 1
ATOM 3432 C CA . ILE A 1 436 ? 6.680 21.651 -3.474 1.00 98.69 436 ILE A CA 1
ATOM 3433 C C . ILE A 1 436 ? 5.831 21.894 -2.231 1.00 98.69 436 ILE A C 1
ATOM 3435 O O . ILE A 1 436 ? 5.699 23.031 -1.769 1.00 98.69 436 ILE A O 1
ATOM 3439 N N . TYR A 1 437 ? 5.263 20.817 -1.704 1.00 98.62 437 TYR A N 1
ATOM 3440 C CA . TYR A 1 437 ? 4.543 20.787 -0.439 1.00 98.62 437 TYR A CA 1
ATOM 3441 C C . TYR A 1 437 ? 5.368 20.003 0.575 1.00 98.62 437 TYR A C 1
ATOM 3443 O O . TYR A 1 437 ? 6.052 19.038 0.225 1.00 98.62 437 TYR A O 1
ATOM 3451 N N . VAL A 1 438 ? 5.279 20.416 1.835 1.00 98.50 438 VAL A N 1
ATOM 3452 C CA . VAL A 1 438 ? 5.856 19.698 2.971 1.00 98.50 438 VAL A CA 1
ATOM 3453 C C . VAL A 1 438 ? 4.776 19.572 4.036 1.00 98.50 438 VAL A C 1
ATOM 3455 O O . VAL A 1 438 ? 4.164 20.574 4.410 1.00 98.50 438 VAL A O 1
ATOM 3458 N N . ASN A 1 439 ? 4.552 18.352 4.524 1.00 97.75 439 ASN A N 1
ATOM 3459 C CA . ASN A 1 439 ? 3.652 18.032 5.634 1.00 97.75 439 ASN A CA 1
ATOM 3460 C C . ASN A 1 439 ? 2.235 18.606 5.459 1.00 97.75 439 ASN A C 1
ATOM 3462 O O . ASN A 1 439 ? 1.683 19.213 6.375 1.00 97.75 439 ASN A O 1
ATOM 3466 N N . GLY A 1 440 ? 1.678 18.493 4.248 1.00 95.19 440 GLY A N 1
ATOM 3467 C CA . GLY A 1 440 ? 0.327 18.969 3.932 1.00 95.19 440 GLY A CA 1
ATOM 3468 C C . GLY A 1 440 ? 0.118 20.490 4.004 1.00 95.19 440 GLY A C 1
ATOM 3469 O O . GLY A 1 440 ? -1.024 20.932 3.886 1.00 95.19 440 GLY A O 1
ATOM 3470 N N . GLY A 1 441 ? 1.172 21.291 4.213 1.00 96.00 441 GLY A N 1
ATOM 3471 C CA . GLY A 1 441 ? 1.101 22.755 4.288 1.00 96.00 441 GLY A CA 1
ATOM 3472 C C . GLY A 1 441 ? 0.937 23.436 2.924 1.00 96.00 441 GLY A C 1
ATOM 3473 O O . GLY A 1 441 ? 0.861 22.772 1.893 1.00 96.00 441 GLY A O 1
ATOM 3474 N N . SER A 1 442 ? 0.900 24.772 2.906 1.00 97.12 442 SER A N 1
ATOM 3475 C CA . SER A 1 442 ? 0.836 25.548 1.657 1.00 97.12 442 SER A CA 1
ATOM 3476 C C . SER A 1 442 ? 2.095 25.354 0.800 1.00 97.12 442 SER A C 1
ATOM 3478 O O . SER A 1 442 ? 3.202 25.320 1.348 1.00 97.12 442 SER A O 1
ATOM 3480 N N . PRO A 1 443 ? 1.974 25.295 -0.538 1.00 97.31 443 PRO A N 1
ATOM 3481 C CA . PRO A 1 443 ? 3.117 25.056 -1.403 1.00 97.31 443 PRO A CA 1
ATOM 3482 C C . PRO A 1 443 ? 3.997 26.290 -1.563 1.00 97.31 443 PRO A C 1
ATOM 3484 O O . PRO A 1 443 ? 3.510 27.422 -1.628 1.00 97.31 443 PRO A O 1
ATOM 3487 N N . VAL A 1 444 ? 5.283 26.057 -1.812 1.00 98.06 444 VAL A N 1
ATOM 3488 C CA . VAL A 1 444 ? 6.087 27.013 -2.584 1.00 98.06 444 VAL A CA 1
ATOM 3489 C C . VAL A 1 444 ? 5.821 26.747 -4.060 1.00 98.06 444 VAL A C 1
ATOM 3491 O O . VAL A 1 444 ? 5.834 25.596 -4.489 1.00 98.06 444 VAL A O 1
ATOM 3494 N N . THR A 1 445 ? 5.559 27.800 -4.833 1.00 96.62 445 THR A N 1
ATOM 3495 C CA . THR A 1 445 ? 5.213 27.705 -6.258 1.00 96.62 445 THR A CA 1
ATOM 3496 C C . THR A 1 445 ? 6.231 28.463 -7.101 1.00 96.62 445 THR A C 1
ATOM 3498 O O . THR A 1 445 ? 6.538 29.618 -6.807 1.00 96.62 445 THR A O 1
ATOM 3501 N N . LEU A 1 446 ? 6.707 27.837 -8.176 1.00 94.75 446 LEU A N 1
ATOM 3502 C CA . LEU A 1 446 ? 7.469 28.484 -9.239 1.00 94.75 446 LEU A CA 1
ATOM 3503 C C . LEU A 1 446 ? 6.675 28.409 -10.546 1.00 94.75 446 LEU A C 1
ATOM 3505 O O . LEU A 1 446 ? 6.293 27.320 -10.976 1.00 94.75 446 LEU A O 1
ATOM 3509 N N . SER A 1 447 ? 6.478 29.556 -11.201 1.00 90.31 447 SER A N 1
ATOM 3510 C CA . SER A 1 447 ? 5.923 29.594 -12.555 1.00 90.31 447 SER A CA 1
ATOM 3511 C C . SER A 1 447 ? 7.009 29.326 -13.592 1.00 90.31 447 SER A C 1
ATOM 3513 O O . SER A 1 447 ? 8.074 29.945 -13.567 1.00 90.31 447 SER A O 1
ATOM 3515 N N . LEU A 1 448 ? 6.729 28.414 -14.517 1.00 81.88 448 LEU A N 1
ATOM 3516 C CA . LEU A 1 448 ? 7.581 28.096 -15.659 1.00 81.88 448 LEU A CA 1
ATOM 3517 C C . LEU A 1 448 ? 7.301 29.031 -16.856 1.00 81.88 448 LEU A C 1
ATOM 3519 O O . LEU A 1 448 ? 8.046 29.017 -17.831 1.00 81.88 448 LEU A O 1
A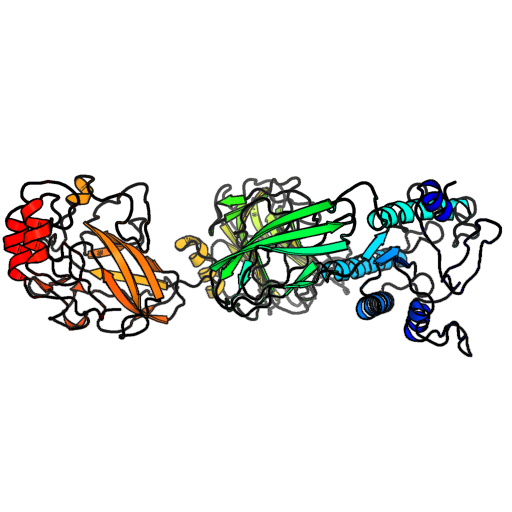TOM 3523 N N . GLY A 1 449 ? 6.253 29.862 -16.809 1.00 77.94 449 GLY A N 1
ATOM 3524 C CA . GLY A 1 449 ? 5.863 30.740 -17.919 1.00 77.94 449 GLY A CA 1
ATOM 3525 C C . GLY A 1 449 ? 5.299 29.976 -19.128 1.00 77.94 449 GLY A C 1
ATOM 3526 O O . GLY A 1 449 ? 4.553 29.010 -18.980 1.00 77.94 449 GLY A O 1
ATOM 3527 N N . THR A 1 450 ? 5.633 30.410 -20.347 1.00 68.56 450 THR A N 1
ATOM 3528 C CA . THR A 1 450 ? 5.126 29.835 -21.616 1.00 68.56 450 THR A CA 1
ATOM 3529 C C . THR A 1 450 ? 5.842 28.543 -22.039 1.00 68.56 450 THR A C 1
ATOM 3531 O O . THR A 1 450 ? 5.715 28.124 -23.184 1.00 68.56 450 THR A O 1
ATOM 3534 N N . ILE A 1 451 ? 6.619 27.916 -21.154 1.00 63.06 451 ILE A N 1
ATOM 3535 C CA . ILE A 1 451 ? 7.298 26.650 -21.456 1.00 63.06 451 ILE A CA 1
ATOM 3536 C C . ILE A 1 451 ? 6.229 25.564 -21.636 1.00 63.06 451 ILE A C 1
ATOM 3538 O O . ILE A 1 451 ? 5.560 25.190 -20.676 1.00 63.06 451 ILE A O 1
ATOM 3542 N N . VAL A 1 452 ? 6.055 25.084 -22.868 1.00 57.94 452 VAL A N 1
ATOM 3543 C CA . VAL A 1 452 ? 5.188 23.951 -23.222 1.00 57.94 452 VAL A CA 1
ATOM 3544 C C . VAL A 1 452 ? 6.105 22.830 -23.681 1.00 57.94 452 VAL A C 1
ATOM 3546 O O . VAL A 1 452 ? 6.285 22.640 -24.876 1.00 57.94 452 VAL A O 1
ATOM 3549 N N . ASP A 1 453 ? 6.738 22.140 -22.736 1.00 64.88 453 ASP A N 1
ATOM 3550 C CA . ASP A 1 453 ? 7.689 21.086 -23.077 1.00 64.88 453 ASP A CA 1
ATOM 3551 C C . ASP A 1 453 ? 7.368 19.768 -22.376 1.00 64.88 453 ASP A C 1
ATOM 3553 O O . ASP A 1 453 ? 6.814 19.698 -21.273 1.00 64.88 453 ASP A O 1
ATOM 3557 N N . THR A 1 454 ? 7.682 18.702 -23.100 1.00 71.94 454 THR A N 1
ATOM 3558 C CA . THR A 1 454 ? 7.361 17.319 -22.766 1.00 71.94 454 THR A CA 1
ATOM 3559 C C . THR A 1 454 ? 8.392 16.764 -21.801 1.00 71.94 454 THR A C 1
ATOM 3561 O O . THR A 1 454 ? 9.590 16.877 -22.047 1.00 71.94 454 THR A O 1
ATOM 3564 N N . ILE A 1 455 ? 7.941 16.119 -20.726 1.00 75.94 455 ILE A N 1
ATOM 3565 C CA . ILE A 1 455 ? 8.818 15.310 -19.883 1.00 75.94 455 ILE A CA 1
ATOM 3566 C C . ILE A 1 455 ? 8.684 13.866 -20.342 1.00 75.94 455 ILE A C 1
ATOM 3568 O O . ILE A 1 455 ? 7.710 13.200 -20.016 1.00 75.94 455 ILE A O 1
ATOM 3572 N N . ASN A 1 456 ? 9.656 13.393 -21.110 1.00 75.75 456 ASN A N 1
ATOM 3573 C CA . ASN A 1 456 ? 9.760 11.999 -21.506 1.00 75.75 456 ASN A CA 1
ATOM 3574 C C . ASN A 1 456 ? 11.203 11.524 -21.354 1.00 75.75 456 ASN A C 1
ATOM 3576 O O . ASN A 1 456 ? 12.156 12.293 -21.488 1.00 75.75 456 ASN A O 1
ATOM 3580 N N . SER A 1 457 ? 11.367 10.252 -21.028 1.00 72.69 457 SER A N 1
ATOM 3581 C CA . SER A 1 457 ? 12.687 9.636 -20.994 1.00 72.69 457 SER A CA 1
ATOM 3582 C C . SER A 1 457 ? 12.539 8.130 -21.086 1.00 72.69 457 SER A C 1
ATOM 3584 O O . SER A 1 457 ? 11.739 7.542 -20.376 1.00 72.69 457 SER A O 1
ATOM 3586 N N . SER A 1 458 ? 13.371 7.471 -21.885 1.00 70.81 458 SER A N 1
ATOM 3587 C CA . SER A 1 458 ? 13.370 6.007 -21.961 1.00 70.81 458 SER A CA 1
ATOM 3588 C C . SER A 1 458 ? 14.204 5.348 -20.847 1.00 70.81 458 SER A C 1
ATOM 3590 O O . SER A 1 458 ? 14.693 4.222 -20.987 1.00 70.81 458 SER A O 1
ATOM 3592 N N . ARG A 1 459 ? 14.521 6.092 -19.777 1.00 73.19 459 ARG A N 1
ATOM 3593 C CA . ARG A 1 459 ? 15.346 5.615 -18.661 1.00 73.19 459 ARG A CA 1
ATOM 3594 C C . ARG A 1 459 ? 14.474 5.047 -17.543 1.00 73.19 459 ARG A C 1
ATOM 3596 O O . ARG A 1 459 ? 13.389 5.581 -17.300 1.00 73.19 459 ARG A O 1
ATOM 3603 N N . PRO A 1 460 ? 14.989 4.040 -16.810 1.00 72.81 460 PRO A N 1
ATOM 3604 C CA . PRO A 1 460 ? 14.359 3.568 -15.588 1.00 72.81 460 PRO A CA 1
ATOM 3605 C C . PRO A 1 460 ? 14.052 4.718 -14.631 1.00 72.81 460 PRO A C 1
ATOM 3607 O O . PRO A 1 460 ? 14.833 5.668 -14.501 1.00 72.81 460 PRO A O 1
ATOM 3610 N N . LEU A 1 461 ? 12.925 4.595 -13.948 1.00 84.88 461 LEU A N 1
ATOM 3611 C CA . LEU A 1 461 ? 12.592 5.404 -12.791 1.00 84.88 461 LEU A CA 1
ATOM 3612 C C . LEU A 1 461 ? 13.472 4.946 -11.611 1.00 84.88 461 LEU A C 1
ATOM 3614 O O . LEU A 1 461 ? 13.835 3.777 -11.477 1.00 84.88 461 LEU A O 1
ATOM 3618 N N . ASN A 1 462 ? 13.890 5.887 -10.779 1.00 90.50 462 ASN A N 1
ATOM 3619 C CA . ASN A 1 462 ? 14.826 5.673 -9.684 1.00 90.50 462 ASN A CA 1
ATOM 3620 C C . ASN A 1 462 ? 14.141 6.040 -8.371 1.00 90.50 462 ASN A C 1
ATOM 3622 O O . ASN A 1 462 ? 13.588 7.131 -8.274 1.00 90.50 462 ASN A O 1
ATOM 3626 N N . ILE A 1 463 ? 14.217 5.172 -7.363 1.00 95.25 463 ILE A N 1
ATOM 3627 C CA . ILE A 1 463 ? 13.793 5.449 -5.988 1.00 95.25 463 ILE A CA 1
ATOM 3628 C C . ILE A 1 463 ? 15.028 5.350 -5.084 1.00 95.25 463 ILE A C 1
ATOM 3630 O O . ILE A 1 463 ? 15.764 4.360 -5.094 1.00 95.25 463 ILE A O 1
ATOM 3634 N N . GLY A 1 464 ? 15.290 6.413 -4.327 1.00 94.75 464 GLY A N 1
ATOM 3635 C CA . GLY A 1 464 ? 16.435 6.520 -3.424 1.00 94.75 464 GLY A CA 1
ATOM 3636 C C . GLY A 1 464 ? 17.757 6.945 -4.067 1.00 94.75 464 GLY A C 1
ATOM 3637 O O . GLY A 1 464 ? 18.779 6.978 -3.381 1.00 94.75 464 GLY A O 1
ATOM 3638 N N . HIS A 1 465 ? 17.780 7.245 -5.369 1.00 92.38 465 HIS A N 1
ATOM 3639 C CA . HIS A 1 465 ? 18.986 7.681 -6.077 1.00 92.38 465 HIS A CA 1
ATOM 3640 C C . HIS A 1 465 ? 18.663 8.436 -7.374 1.00 92.38 465 HIS A C 1
ATOM 3642 O O . HIS A 1 465 ? 17.538 8.422 -7.864 1.00 92.38 465 HIS A O 1
ATOM 3648 N N . TRP A 1 466 ? 19.687 9.065 -7.949 1.00 86.19 466 TRP A N 1
ATOM 3649 C CA . TRP A 1 466 ? 19.679 9.700 -9.265 1.00 86.19 466 TRP A CA 1
ATOM 3650 C C . TRP A 1 466 ? 20.808 9.136 -10.125 1.00 86.19 466 TRP A C 1
ATOM 3652 O O . TRP A 1 466 ? 21.959 9.540 -9.959 1.00 86.19 466 TRP A O 1
ATOM 3662 N N . TYR A 1 467 ? 20.527 8.188 -11.026 1.00 77.00 467 TYR A N 1
ATOM 3663 C CA . TYR A 1 467 ? 21.556 7.578 -11.891 1.00 77.00 467 TYR A CA 1
ATOM 3664 C C . TYR A 1 467 ? 22.824 7.144 -11.115 1.00 77.00 467 TYR A C 1
ATOM 3666 O O . TYR A 1 467 ? 23.958 7.490 -11.450 1.00 77.00 467 TYR A O 1
ATOM 3674 N N . ASN A 1 468 ? 22.625 6.419 -10.013 1.00 79.44 468 ASN A N 1
ATOM 3675 C CA . ASN A 1 468 ? 23.692 5.970 -9.094 1.00 79.44 468 ASN A CA 1
ATOM 3676 C C . ASN A 1 468 ? 24.501 7.105 -8.435 1.00 79.44 468 ASN A C 1
ATOM 3678 O O . ASN A 1 468 ? 25.629 6.900 -7.993 1.00 79.44 468 ASN A O 1
ATOM 3682 N N . LYS A 1 469 ? 23.924 8.303 -8.362 1.00 84.12 469 LYS A N 1
ATOM 3683 C CA . LYS A 1 469 ? 24.411 9.464 -7.613 1.00 84.12 469 LYS A CA 1
ATOM 3684 C C . LYS A 1 469 ? 23.303 9.964 -6.691 1.00 84.12 469 LYS A C 1
ATOM 3686 O O . LYS A 1 469 ? 22.185 9.461 -6.754 1.00 84.12 469 LYS A O 1
ATOM 3691 N N . ASN A 1 470 ? 23.615 10.949 -5.850 1.00 92.00 470 ASN A N 1
ATOM 3692 C CA . ASN A 1 470 ? 22.645 11.600 -4.964 1.00 92.00 470 ASN A CA 1
ATOM 3693 C C . ASN A 1 470 ? 21.822 10.581 -4.158 1.00 92.00 470 ASN A C 1
ATOM 3695 O O . ASN A 1 470 ? 20.594 10.663 -4.104 1.00 92.00 470 ASN A O 1
ATOM 3699 N N . LEU A 1 471 ? 22.495 9.563 -3.614 1.00 93.81 471 LEU A N 1
ATOM 3700 C CA . LEU A 1 471 ? 21.824 8.487 -2.897 1.00 93.81 471 LEU A CA 1
ATOM 3701 C C . LEU A 1 471 ? 21.223 9.018 -1.600 1.00 93.81 471 LEU A C 1
ATOM 3703 O O . LEU A 1 471 ? 21.849 9.791 -0.870 1.00 93.81 471 LEU A O 1
ATOM 3707 N N . PHE A 1 472 ? 20.000 8.594 -1.314 1.00 96.69 472 PHE A N 1
ATOM 3708 C CA . PHE A 1 472 ? 19.322 8.963 -0.087 1.00 96.69 472 PHE A CA 1
ATOM 3709 C C . PHE A 1 472 ? 19.828 8.124 1.087 1.00 96.69 472 PHE A C 1
ATOM 3711 O O . PHE A 1 472 ? 19.934 6.905 0.991 1.00 96.69 472 PHE A O 1
ATOM 3718 N N . ASN A 1 473 ? 20.130 8.793 2.201 1.00 95.19 473 ASN A N 1
ATOM 3719 C CA . ASN A 1 473 ? 20.391 8.150 3.484 1.00 95.19 473 ASN A CA 1
ATOM 3720 C C . ASN A 1 473 ? 19.218 8.449 4.420 1.00 95.19 473 ASN A C 1
ATOM 3722 O O . ASN A 1 473 ? 19.047 9.597 4.850 1.00 95.19 473 ASN A O 1
ATOM 3726 N N . GLY A 1 474 ? 18.409 7.436 4.709 1.00 96.00 474 GLY A N 1
ATOM 3727 C CA . GLY A 1 474 ? 17.163 7.587 5.448 1.00 96.00 474 GLY A CA 1
ATOM 3728 C C . GLY A 1 474 ? 16.150 6.500 5.123 1.00 96.00 474 GLY A C 1
ATOM 3729 O O . GLY A 1 474 ? 16.429 5.587 4.352 1.00 96.00 474 GLY A O 1
ATOM 3730 N N . SER A 1 475 ? 14.958 6.621 5.697 1.00 96.44 475 SER A N 1
ATOM 3731 C CA . SER A 1 475 ? 13.837 5.722 5.403 1.00 96.44 475 SER A CA 1
ATOM 3732 C C . SER A 1 475 ? 12.861 6.363 4.420 1.00 96.44 475 SER A C 1
ATOM 3734 O O . SER A 1 475 ? 12.648 7.578 4.478 1.00 96.44 475 SER A O 1
ATOM 3736 N N . VAL A 1 476 ? 12.292 5.561 3.524 1.00 96.94 476 VAL A N 1
ATOM 3737 C CA . VAL A 1 476 ? 11.289 5.982 2.533 1.00 96.94 476 VAL A CA 1
ATOM 3738 C C . VAL A 1 476 ? 10.066 5.087 2.665 1.00 96.94 476 VAL A C 1
ATOM 3740 O O . VAL A 1 476 ? 10.208 3.882 2.868 1.00 96.94 476 VAL A O 1
ATOM 3743 N N . ASP A 1 477 ? 8.896 5.699 2.561 1.00 97.38 477 ASP A N 1
ATOM 3744 C CA . ASP A 1 477 ? 7.597 5.074 2.766 1.00 97.38 477 ASP A CA 1
ATOM 3745 C C . ASP A 1 477 ? 6.552 5.703 1.826 1.00 97.38 477 ASP A C 1
ATOM 3747 O O . ASP A 1 477 ? 6.711 6.864 1.428 1.00 97.38 477 ASP A O 1
ATOM 3751 N N . GLU A 1 478 ? 5.502 4.955 1.479 1.00 96.50 478 GLU A N 1
ATOM 3752 C CA . GLU A 1 478 ? 4.312 5.452 0.772 1.00 96.50 478 GLU A CA 1
ATOM 3753 C C . GLU A 1 478 ? 4.620 6.281 -0.495 1.00 96.50 478 GLU A C 1
ATOM 3755 O O . GLU A 1 478 ? 4.188 7.425 -0.644 1.00 96.50 478 GLU A O 1
ATOM 3760 N N . VAL A 1 479 ? 5.418 5.750 -1.420 1.00 98.06 479 VAL A N 1
ATOM 3761 C CA . VAL A 1 479 ? 5.807 6.484 -2.636 1.00 98.06 479 VAL A CA 1
ATOM 3762 C C . VAL A 1 479 ? 4.721 6.346 -3.697 1.00 98.06 479 VAL A C 1
ATOM 3764 O O . VAL A 1 479 ? 4.404 5.228 -4.094 1.00 98.06 479 VAL A O 1
ATOM 3767 N N . ALA A 1 480 ? 4.187 7.454 -4.214 1.00 97.19 480 ALA A N 1
ATOM 3768 C CA . ALA A 1 480 ? 3.124 7.424 -5.222 1.00 97.19 480 ALA A CA 1
ATOM 3769 C C . ALA A 1 480 ? 3.348 8.399 -6.388 1.00 97.19 480 ALA A C 1
ATOM 3771 O O . ALA A 1 480 ? 3.944 9.469 -6.230 1.00 97.19 480 ALA A O 1
ATOM 3772 N N . ILE A 1 481 ? 2.841 8.025 -7.569 1.00 97.00 481 ILE A N 1
ATOM 3773 C CA . ILE A 1 481 ? 2.859 8.833 -8.798 1.00 97.00 481 ILE A CA 1
ATOM 3774 C C . ILE A 1 481 ? 1.448 8.936 -9.373 1.00 97.00 481 ILE A C 1
ATOM 3776 O O . ILE A 1 481 ? 0.738 7.937 -9.479 1.00 97.00 481 ILE A O 1
ATOM 3780 N N . TYR A 1 482 ? 1.075 10.134 -9.828 1.00 95.50 482 TYR A N 1
ATOM 3781 C CA . TYR A 1 482 ? -0.222 10.423 -10.437 1.00 95.50 482 TYR A CA 1
ATOM 3782 C C . TYR A 1 482 ? -0.072 11.157 -11.761 1.00 95.50 482 TYR A C 1
ATOM 3784 O O . TYR A 1 482 ? 0.716 12.097 -11.859 1.00 95.50 482 TYR A O 1
ATOM 3792 N N . ASN A 1 483 ? -0.933 10.859 -12.735 1.00 92.38 483 ASN A N 1
ATOM 3793 C CA . ASN A 1 483 ? -1.062 11.629 -13.983 1.00 92.38 483 ASN A CA 1
ATOM 3794 C C . ASN A 1 483 ? -1.979 12.866 -13.832 1.00 92.38 483 ASN A C 1
ATOM 3796 O O . ASN A 1 483 ? -2.630 13.315 -14.777 1.00 92.38 483 ASN A O 1
ATOM 3800 N N . LYS A 1 484 ? -2.041 13.422 -12.618 1.00 93.38 484 LYS A N 1
ATOM 3801 C CA . LYS A 1 484 ? -2.863 14.573 -12.232 1.00 93.38 484 LYS A CA 1
ATOM 3802 C C . LYS A 1 484 ? -2.055 15.485 -11.315 1.00 93.38 484 LYS A C 1
ATOM 3804 O O . LYS A 1 484 ? -1.274 15.006 -10.496 1.00 93.38 484 LYS A O 1
ATOM 3809 N N . ALA A 1 485 ? -2.286 16.792 -11.397 1.00 95.62 485 ALA A N 1
ATOM 3810 C CA . ALA A 1 485 ? -1.929 17.705 -10.314 1.00 95.62 485 ALA A CA 1
ATOM 3811 C C . ALA A 1 485 ? -2.906 17.534 -9.141 1.00 95.62 485 ALA A C 1
ATOM 3813 O O . ALA A 1 485 ? -4.070 17.930 -9.252 1.00 95.62 485 ALA A O 1
ATOM 3814 N N . LEU A 1 486 ? -2.445 16.946 -8.036 1.00 97.06 486 LEU A N 1
ATOM 3815 C CA . LEU A 1 486 ? -3.241 16.863 -6.815 1.00 97.06 486 LEU A CA 1
ATOM 3816 C C . LEU A 1 486 ? -3.508 18.269 -6.261 1.00 97.06 486 LEU A C 1
ATOM 3818 O O . LEU A 1 486 ? -2.675 19.178 -6.338 1.00 97.06 486 LEU A O 1
ATOM 3822 N N . SER A 1 487 ? -4.707 18.454 -5.723 1.00 95.94 487 SER A N 1
ATOM 3823 C CA . SER A 1 487 ? -5.125 19.674 -5.040 1.00 95.94 487 SER A CA 1
ATOM 3824 C C . SER A 1 487 ? -4.519 19.770 -3.637 1.00 95.94 487 SER A C 1
ATOM 3826 O O . SER A 1 487 ? -4.106 18.774 -3.049 1.00 95.94 487 SER A O 1
ATOM 3828 N N . GLN A 1 488 ? -4.523 20.978 -3.058 1.00 96.06 488 GLN A N 1
ATOM 3829 C CA . GLN A 1 488 ? -4.151 21.182 -1.650 1.00 96.06 488 GLN A CA 1
ATOM 3830 C C . GLN A 1 488 ? -4.950 20.262 -0.718 1.00 96.06 488 GLN A C 1
ATOM 3832 O O . GLN A 1 488 ? -4.384 19.717 0.218 1.00 96.06 488 GLN A O 1
ATOM 3837 N N . THR A 1 489 ? -6.249 20.089 -0.978 1.00 94.81 489 THR A N 1
ATOM 3838 C CA . THR A 1 489 ? -7.126 19.247 -0.160 1.00 94.81 489 THR A CA 1
ATOM 3839 C C . THR A 1 489 ? -6.716 17.779 -0.219 1.00 94.81 489 THR A C 1
ATOM 3841 O O . THR A 1 489 ? -6.582 17.174 0.836 1.00 94.81 489 THR A O 1
ATOM 3844 N N . GLU A 1 490 ? -6.451 17.233 -1.412 1.00 95.31 490 GLU A N 1
ATOM 3845 C CA . GLU A 1 490 ? -5.961 15.851 -1.573 1.00 95.31 490 GLU A CA 1
ATOM 3846 C C . GLU A 1 490 ? -4.619 15.651 -0.846 1.00 95.31 490 GLU A C 1
ATOM 3848 O O . GLU A 1 490 ? -4.456 14.707 -0.084 1.00 95.31 490 GLU A O 1
ATOM 3853 N N . ILE A 1 491 ? -3.679 16.589 -0.996 1.00 97.56 491 ILE A N 1
ATOM 3854 C CA . ILE A 1 491 ? -2.354 16.503 -0.359 1.00 97.56 491 ILE A CA 1
ATOM 3855 C C . ILE A 1 491 ? -2.447 16.603 1.171 1.00 97.56 491 ILE A C 1
ATOM 3857 O O . ILE A 1 491 ? -1.757 15.878 1.889 1.00 97.56 491 ILE A O 1
ATOM 3861 N N . THR A 1 492 ? -3.281 17.506 1.693 1.00 95.06 492 THR A N 1
ATOM 3862 C CA . THR A 1 492 ? -3.508 17.620 3.138 1.00 95.06 492 THR A CA 1
ATOM 3863 C C . THR A 1 492 ? -4.180 16.362 3.691 1.00 95.06 492 THR A C 1
ATOM 3865 O O . THR A 1 492 ? -3.805 15.931 4.780 1.00 95.06 492 THR A O 1
ATOM 3868 N N . ASP A 1 493 ? -5.110 15.753 2.953 1.00 91.69 493 ASP A N 1
ATOM 3869 C CA . ASP A 1 493 ? -5.748 14.489 3.335 1.00 91.69 493 ASP A CA 1
ATOM 3870 C C . ASP A 1 493 ? -4.734 13.336 3.401 1.00 91.69 493 ASP A C 1
ATOM 3872 O O . ASP A 1 493 ? -4.589 12.704 4.448 1.00 91.69 493 ASP A O 1
ATOM 3876 N N . HIS A 1 494 ? -3.930 13.143 2.350 1.00 95.12 494 HIS A N 1
ATOM 3877 C CA . HIS A 1 494 ? -2.861 12.135 2.315 1.00 95.12 494 HIS A CA 1
ATOM 3878 C C . HIS A 1 494 ? -1.869 12.307 3.478 1.00 95.12 494 HIS A C 1
ATOM 3880 O O . HIS A 1 494 ? -1.491 11.335 4.141 1.00 95.12 494 HIS A O 1
ATOM 3886 N N . TYR A 1 495 ? -1.488 13.554 3.785 1.00 95.94 495 TYR A N 1
ATOM 3887 C CA . TYR A 1 495 ? -0.662 13.859 4.952 1.00 95.94 495 TYR A CA 1
ATOM 3888 C C . TYR A 1 495 ? -1.359 13.481 6.263 1.00 95.94 495 TYR A C 1
ATOM 3890 O O . TYR A 1 495 ? -0.738 12.854 7.114 1.00 95.94 495 TYR A O 1
ATOM 3898 N N . GLN A 1 496 ? -2.627 13.847 6.465 1.00 91.56 496 GLN A N 1
ATOM 3899 C CA . GLN A 1 496 ? -3.346 13.565 7.712 1.00 91.56 496 GLN A CA 1
ATOM 3900 C C . GLN A 1 496 ? -3.591 12.068 7.923 1.00 91.56 496 GLN A C 1
ATOM 3902 O O . GLN A 1 496 ? -3.420 11.591 9.047 1.00 91.56 496 GLN A O 1
ATOM 3907 N N . ARG A 1 497 ? -3.897 11.319 6.858 1.00 91.00 497 ARG A N 1
ATOM 3908 C CA . ARG A 1 497 ? -3.999 9.851 6.870 1.00 91.00 497 ARG A CA 1
ATOM 3909 C C . ARG A 1 497 ? -2.725 9.210 7.424 1.00 91.00 497 ARG A C 1
ATOM 3911 O O . ARG A 1 497 ? -2.785 8.500 8.428 1.00 91.00 497 ARG A O 1
ATOM 3918 N N . GLY A 1 498 ? -1.559 9.554 6.876 1.00 92.19 498 GLY A N 1
ATOM 3919 C CA . GLY A 1 498 ? -0.282 9.043 7.387 1.00 92.19 498 GLY A CA 1
ATOM 3920 C C . GLY A 1 498 ? 0.115 9.642 8.744 1.00 92.19 498 GLY A C 1
ATOM 3921 O O . GLY A 1 498 ? 0.696 8.964 9.591 1.00 92.19 498 GLY A O 1
ATOM 3922 N N . ASN A 1 499 ? -0.190 10.920 8.991 1.00 90.88 499 ASN A N 1
ATOM 3923 C CA . ASN A 1 499 ? 0.297 11.629 10.171 1.00 90.88 499 ASN A CA 1
ATOM 3924 C C . ASN A 1 499 ? -0.505 11.315 11.440 1.00 90.88 499 ASN A C 1
ATOM 3926 O O . ASN A 1 499 ? 0.070 11.074 12.496 1.00 90.88 499 ASN A O 1
ATOM 3930 N N . ILE A 1 500 ? -1.827 11.361 11.355 1.00 84.56 500 ILE A N 1
ATOM 3931 C CA . ILE A 1 500 ? -2.714 11.230 12.515 1.00 84.56 500 ILE A CA 1
ATOM 3932 C C . ILE A 1 500 ? -3.193 9.787 12.642 1.00 84.56 500 ILE A C 1
ATOM 3934 O O . ILE A 1 500 ? -3.309 9.276 13.751 1.00 84.56 500 ILE A O 1
ATOM 3938 N N . HIS A 1 501 ? -3.452 9.125 11.514 1.00 85.00 501 HIS A N 1
ATOM 3939 C CA . HIS A 1 501 ? -4.140 7.836 11.505 1.00 85.00 501 HIS A CA 1
ATOM 3940 C C . HIS A 1 501 ? -3.207 6.645 11.267 1.00 85.00 501 HIS A C 1
ATOM 3942 O O . HIS A 1 501 ? -3.618 5.511 11.496 1.00 85.00 501 HIS A O 1
ATOM 3948 N N . SER A 1 502 ? -1.950 6.888 10.872 1.00 88.62 502 SER A N 1
ATOM 3949 C CA . SER A 1 502 ? -1.006 5.844 10.442 1.00 88.62 502 SER A CA 1
ATOM 3950 C C . SER A 1 502 ? -1.614 4.945 9.357 1.00 88.62 502 SER A C 1
ATOM 3952 O O . SER A 1 502 ? -1.487 3.723 9.400 1.00 88.62 502 SER A O 1
ATOM 3954 N N . LYS A 1 503 ? -2.336 5.565 8.416 1.00 89.69 503 LYS A N 1
ATOM 3955 C CA . LYS A 1 503 ? -3.025 4.914 7.297 1.00 89.69 503 LYS A CA 1
ATOM 3956 C C . LYS A 1 503 ? -2.436 5.362 5.973 1.00 89.69 503 LYS A C 1
ATOM 3958 O O . LYS A 1 503 ? -2.073 6.532 5.827 1.00 89.69 503 LYS A O 1
ATOM 3963 N N . GLY A 1 504 ? -2.391 4.440 5.018 1.00 91.19 504 GLY A N 1
ATOM 3964 C CA . GLY A 1 504 ? -1.967 4.738 3.661 1.00 91.19 504 GLY A CA 1
ATOM 3965 C C . GLY A 1 504 ? -2.951 5.652 2.933 1.00 91.19 504 GLY A C 1
ATOM 3966 O O . GLY A 1 504 ? -4.100 5.843 3.358 1.00 91.19 504 GLY A O 1
ATOM 3967 N N . TYR A 1 505 ? -2.514 6.217 1.808 1.00 91.38 505 TYR A N 1
ATOM 3968 C CA . TYR A 1 505 ? -3.274 7.226 1.054 1.00 91.38 505 TYR A CA 1
ATOM 3969 C C . TYR A 1 505 ? -4.664 6.758 0.623 1.00 91.38 505 TYR A C 1
ATOM 3971 O O . TYR A 1 505 ? -5.577 7.568 0.510 1.00 91.38 505 TYR A O 1
ATOM 3979 N N . PHE A 1 506 ? -4.848 5.449 0.462 1.00 88.12 506 PHE A N 1
ATOM 3980 C CA . PHE A 1 506 ? -6.100 4.863 -0.014 1.00 88.12 506 PHE A CA 1
ATOM 3981 C C . PHE A 1 506 ? -6.684 3.814 0.930 1.00 88.12 506 PHE A C 1
ATOM 3983 O O . PHE A 1 506 ? -7.656 3.153 0.563 1.00 88.12 506 PHE A O 1
ATOM 3990 N N . ASP A 1 507 ? -6.108 3.633 2.122 1.00 86.19 507 ASP A N 1
ATOM 3991 C CA . ASP A 1 507 ? -6.632 2.683 3.10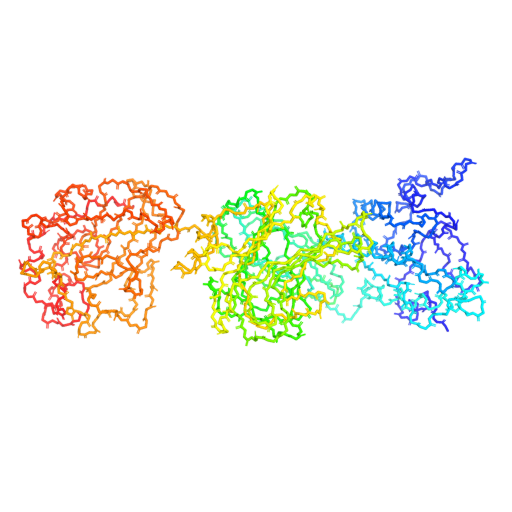4 1.00 86.19 507 ASP A CA 1
ATOM 3992 C C . ASP A 1 507 ? -8.078 3.041 3.475 1.00 86.19 507 ASP A C 1
ATOM 3994 O O . ASP A 1 507 ? -8.427 4.218 3.625 1.00 86.19 507 ASP A O 1
ATOM 3998 N N . ASN A 1 508 ? -8.912 2.011 3.616 1.00 86.06 508 ASN A N 1
ATOM 3999 C CA . ASN A 1 508 ? -10.308 2.142 4.011 1.00 86.06 508 ASN A CA 1
ATOM 4000 C C . ASN A 1 508 ? -10.416 2.113 5.533 1.00 86.06 508 ASN A C 1
ATOM 4002 O O . ASN A 1 508 ? -10.134 1.091 6.158 1.00 86.06 508 ASN A O 1
ATOM 4006 N N . PHE A 1 509 ? -10.847 3.226 6.111 1.00 88.88 509 PHE A N 1
ATOM 4007 C CA . PHE A 1 509 ? -11.166 3.317 7.525 1.00 88.88 509 PHE A CA 1
ATOM 4008 C C . PHE A 1 509 ? -12.252 4.367 7.754 1.00 88.88 509 PHE A C 1
ATOM 4010 O O . PHE A 1 509 ? -12.521 5.218 6.903 1.00 88.88 509 PHE A O 1
ATOM 4017 N N . VAL A 1 510 ? -12.846 4.331 8.941 1.00 90.12 510 VAL A N 1
ATOM 4018 C CA . VAL A 1 510 ? -13.727 5.386 9.435 1.00 90.12 510 VAL A CA 1
ATOM 4019 C C . VAL A 1 510 ? -13.302 5.841 10.821 1.00 90.12 510 VAL A C 1
ATOM 4021 O O . VAL A 1 510 ? -12.717 5.081 11.597 1.00 90.12 510 VAL A O 1
ATOM 4024 N N . LEU A 1 511 ? -13.625 7.092 11.136 1.00 90.00 511 LEU A N 1
ATOM 4025 C CA . LEU A 1 511 ? -13.450 7.677 12.455 1.00 90.00 511 LEU A CA 1
ATOM 4026 C C . LEU A 1 511 ? -14.775 7.622 13.219 1.00 90.00 511 LEU A C 1
ATOM 4028 O O . LEU A 1 511 ? -15.768 8.229 12.817 1.00 90.00 511 LEU A O 1
ATOM 4032 N N . VAL A 1 512 ? -14.784 6.916 14.346 1.00 91.12 512 VAL A N 1
ATOM 4033 C CA . VAL A 1 512 ? -15.928 6.815 15.254 1.00 91.12 512 VAL A CA 1
ATOM 4034 C C . VAL A 1 512 ? -15.695 7.729 16.451 1.00 91.12 512 VAL A C 1
ATOM 4036 O O . VAL A 1 512 ? -14.701 7.596 17.163 1.00 91.12 512 VAL A O 1
ATOM 4039 N N . LYS A 1 513 ? -16.642 8.636 16.703 1.00 92.06 513 LYS A N 1
ATOM 4040 C CA . LYS A 1 513 ? -16.732 9.403 17.948 1.00 92.06 513 LYS A CA 1
ATOM 4041 C C . LYS A 1 513 ? -17.998 9.009 18.676 1.00 92.06 513 LYS A C 1
ATOM 4043 O O . LYS A 1 513 ? -19.092 9.190 18.145 1.00 92.06 513 LYS A O 1
ATOM 4048 N N . SER A 1 514 ? -17.865 8.507 19.896 1.00 94.38 514 SER A N 1
ATOM 4049 C CA . SER A 1 514 ? -19.029 8.148 20.699 1.00 94.38 514 SER A CA 1
ATOM 4050 C C . SER A 1 514 ? -18.831 8.462 22.172 1.00 94.38 514 SER A C 1
ATOM 4052 O O . SER A 1 514 ? -17.703 8.526 22.668 1.00 94.38 514 SER A O 1
ATOM 4054 N N . LYS A 1 515 ? -19.951 8.698 22.851 1.00 96.69 515 LYS A N 1
ATOM 4055 C CA . LYS A 1 515 ? -20.002 8.965 24.283 1.00 96.69 515 LYS A CA 1
ATOM 4056 C C . LYS A 1 515 ? -21.085 8.116 24.929 1.00 96.69 515 LYS A C 1
ATOM 4058 O O . LYS A 1 515 ? -22.202 8.067 24.418 1.00 96.69 515 LYS A O 1
ATOM 4063 N N . ILE A 1 516 ? -20.766 7.463 26.040 1.00 98.12 516 ILE A N 1
ATOM 4064 C CA . ILE A 1 516 ? -21.674 6.591 26.784 1.00 98.12 516 ILE A CA 1
ATOM 4065 C C . ILE A 1 516 ? -21.313 6.598 28.272 1.00 98.12 516 ILE A C 1
ATOM 4067 O O . ILE A 1 516 ? -20.143 6.666 28.632 1.00 98.12 516 ILE A O 1
ATOM 4071 N N . PHE A 1 517 ? -22.312 6.489 29.145 1.00 98.56 517 PHE A N 1
ATOM 4072 C CA . PHE A 1 517 ? -22.090 6.214 30.563 1.00 98.56 517 PHE A CA 1
ATOM 4073 C C . PHE A 1 517 ? -22.439 4.769 30.906 1.00 98.56 517 PHE A C 1
ATOM 4075 O O . PHE A 1 517 ? -23.344 4.168 30.324 1.00 98.56 517 PHE A O 1
ATOM 4082 N N . LEU A 1 518 ? -21.741 4.229 31.897 1.00 98.62 518 LEU A N 1
ATOM 4083 C CA . LEU A 1 518 ? -22.055 2.969 32.551 1.00 98.62 518 LEU A CA 1
ATOM 4084 C C . LEU A 1 518 ? -22.789 3.287 33.855 1.00 98.62 518 LEU A C 1
ATOM 4086 O O . LEU A 1 518 ? -22.307 4.091 34.649 1.00 98.62 518 LEU A O 1
ATOM 4090 N N . GLN A 1 519 ? -23.951 2.671 34.088 1.00 97.75 519 GLN A N 1
ATOM 4091 C CA . GLN A 1 519 ? -24.735 2.916 35.305 1.00 97.75 519 GLN A CA 1
ATOM 4092 C C . GLN A 1 519 ? -23.935 2.643 36.585 1.00 97.75 519 GLN A C 1
ATOM 4094 O O . GLN A 1 519 ? -24.103 3.365 37.559 1.00 97.75 519 GLN A O 1
ATOM 4099 N N . GLY A 1 520 ? -23.115 1.591 36.585 1.00 96.44 520 GLY A N 1
ATOM 4100 C CA . GLY A 1 520 ? -22.342 1.148 37.741 1.00 96.44 520 GLY A CA 1
ATOM 4101 C C . GLY A 1 520 ? -21.410 2.208 38.337 1.00 96.44 520 GLY A C 1
ATOM 4102 O O . GLY A 1 520 ? -21.599 2.598 39.487 1.00 96.44 520 GLY A O 1
ATOM 4103 N N . PRO A 1 521 ? -20.400 2.660 37.577 1.00 97.94 521 PRO A N 1
ATOM 4104 C CA . PRO A 1 521 ? -19.393 3.593 38.067 1.00 97.94 521 PRO A CA 1
ATOM 4105 C C . PRO A 1 521 ? -19.839 5.058 38.042 1.00 97.94 521 PRO A C 1
ATOM 4107 O O . PRO A 1 521 ? -19.084 5.909 38.504 1.00 97.94 521 PRO A O 1
ATOM 4110 N N . TYR A 1 522 ? -21.006 5.390 37.481 1.00 98.19 522 TYR A N 1
ATOM 4111 C CA . TYR A 1 522 ? -21.465 6.776 37.383 1.00 98.19 522 TYR A CA 1
ATOM 4112 C C . TYR A 1 522 ? -21.754 7.387 38.763 1.00 98.19 522 TYR A C 1
ATOM 4114 O O . TYR A 1 522 ? -22.536 6.862 39.554 1.00 98.19 522 TYR A O 1
ATOM 4122 N N . ASP A 1 523 ? -21.154 8.546 39.012 1.00 96.25 523 ASP A N 1
ATOM 4123 C CA . ASP A 1 523 ? -21.346 9.385 40.184 1.00 96.25 523 ASP A CA 1
ATOM 4124 C C . ASP A 1 523 ? -22.100 10.667 39.801 1.00 96.25 523 ASP A C 1
ATOM 4126 O O . ASP A 1 523 ? -21.588 11.547 39.103 1.00 96.25 523 ASP A O 1
ATOM 4130 N N . SER A 1 524 ? -23.322 10.800 40.320 1.00 92.94 524 SER A N 1
ATOM 4131 C CA . SER A 1 524 ? -24.195 11.953 40.078 1.00 92.94 524 SER A CA 1
ATOM 4132 C C . SER A 1 524 ? -23.647 13.271 40.632 1.00 92.94 524 SER A C 1
ATOM 4134 O O . SER A 1 524 ? -24.047 14.338 40.178 1.00 92.94 524 SER A O 1
ATOM 4136 N N . LEU A 1 525 ? -22.751 13.240 41.628 1.00 93.75 525 LEU A N 1
ATOM 4137 C CA . LEU A 1 525 ? -22.190 14.473 42.195 1.00 93.75 525 LEU A CA 1
ATOM 4138 C C . LEU A 1 525 ? -21.187 15.126 41.245 1.00 93.75 525 LEU A C 1
ATOM 4140 O O . LEU A 1 525 ? -21.154 16.350 41.125 1.00 93.75 525 LEU A O 1
ATOM 4144 N N . SER A 1 526 ? -20.369 14.306 40.590 1.00 93.50 526 SER A N 1
ATOM 4145 C CA . SER A 1 526 ? -19.358 14.755 39.635 1.00 93.50 526 SER A CA 1
ATOM 4146 C C . SER A 1 526 ? -19.847 14.747 38.184 1.00 93.50 526 SER A C 1
ATOM 4148 O O . SER A 1 526 ? -19.174 15.324 37.331 1.00 93.50 526 SER A O 1
ATOM 4150 N N . ASN A 1 527 ? -21.009 14.139 37.901 1.00 93.81 527 ASN A N 1
ATOM 4151 C CA . ASN A 1 527 ? -21.506 13.876 36.544 1.00 93.81 527 ASN A CA 1
ATOM 4152 C C . ASN A 1 527 ? -20.435 13.165 35.690 1.00 93.81 527 ASN A C 1
ATOM 4154 O O . ASN A 1 527 ? -20.163 13.531 34.543 1.00 93.81 527 ASN A O 1
ATOM 4158 N N . SER A 1 528 ? -19.768 12.188 36.307 1.00 96.81 528 SER A N 1
ATOM 4159 C CA . SER A 1 528 ? -18.660 11.423 35.735 1.00 96.81 528 SER A CA 1
ATOM 4160 C C . SER A 1 528 ? -18.630 10.012 36.321 1.00 96.81 528 SER A C 1
ATOM 4162 O O . SER A 1 528 ? -19.347 9.716 37.271 1.00 96.81 528 SER A O 1
ATOM 4164 N N . MET A 1 529 ? -17.825 9.123 35.754 1.00 98.38 529 MET A N 1
ATOM 4165 C CA . MET A 1 529 ? -17.643 7.757 36.237 1.00 98.38 529 MET A CA 1
ATOM 4166 C C . MET A 1 529 ? -16.371 7.623 37.077 1.00 98.38 529 MET A C 1
ATOM 4168 O O . MET A 1 529 ? -15.336 8.207 36.763 1.00 98.38 529 MET A O 1
ATOM 4172 N N . ILE A 1 530 ? -16.421 6.815 38.131 1.00 97.19 530 ILE A N 1
ATOM 4173 C CA . ILE A 1 530 ? -15.244 6.517 38.949 1.00 97.19 530 ILE A CA 1
ATOM 4174 C C . ILE A 1 530 ? -14.205 5.706 38.158 1.00 97.19 530 ILE A C 1
ATOM 4176 O O . ILE A 1 530 ? -14.546 4.880 37.315 1.00 97.19 530 ILE A O 1
ATOM 4180 N N . THR A 1 531 ? -12.924 5.908 38.471 1.00 97.19 531 THR A N 1
ATOM 4181 C CA . THR A 1 531 ? -11.769 5.276 37.797 1.00 97.19 531 THR A CA 1
ATOM 4182 C C . THR A 1 531 ? -10.968 4.402 38.765 1.00 97.19 531 THR A C 1
ATOM 4184 O O . THR A 1 531 ? -9.739 4.314 38.719 1.00 97.19 531 THR A O 1
ATOM 4187 N N . VAL A 1 532 ? -11.657 3.761 39.717 1.00 96.81 532 VAL A N 1
ATOM 4188 C CA . VAL A 1 532 ? -10.994 2.991 40.781 1.00 96.81 532 VAL A CA 1
ATOM 4189 C C . VAL A 1 532 ? -10.178 1.835 40.200 1.00 96.81 532 VAL A C 1
ATOM 4191 O O . VAL A 1 532 ? -9.074 1.583 40.673 1.00 96.81 532 VAL A O 1
ATOM 4194 N N . LEU A 1 533 ? -10.659 1.173 39.144 1.00 97.19 533 LEU A N 1
ATOM 4195 C CA . LEU A 1 533 ? -9.922 0.083 38.496 1.00 97.19 533 LEU A CA 1
ATOM 4196 C C . LEU A 1 533 ? -8.587 0.541 37.893 1.00 97.19 533 LEU A C 1
ATOM 4198 O O . LEU A 1 533 ? -7.596 -0.174 38.024 1.00 97.19 533 LEU A O 1
ATOM 4202 N N . ASP A 1 534 ? -8.547 1.720 37.271 1.00 94.62 534 ASP A N 1
ATOM 4203 C CA . ASP A 1 534 ? -7.318 2.333 36.750 1.00 94.62 534 ASP A CA 1
ATOM 4204 C C . ASP A 1 534 ? -6.370 2.703 37.902 1.00 94.62 534 ASP A C 1
ATOM 4206 O O . ASP A 1 534 ? -5.256 2.189 38.000 1.00 94.62 534 ASP A O 1
ATOM 4210 N N . THR A 1 535 ? -6.858 3.478 38.878 1.00 94.38 535 THR A N 1
ATOM 4211 C CA . THR A 1 535 ? -6.041 3.940 40.021 1.00 94.38 535 THR A CA 1
ATOM 4212 C C . THR A 1 535 ? -5.512 2.815 40.920 1.00 94.38 535 THR A C 1
ATOM 4214 O O . THR A 1 535 ? -4.553 3.023 41.665 1.00 94.38 535 THR A O 1
ATOM 4217 N N . THR A 1 536 ? -6.103 1.618 40.850 1.00 95.56 536 THR A N 1
ATOM 4218 C CA . THR A 1 536 ? -5.653 0.411 41.565 1.00 95.56 536 THR A CA 1
ATOM 4219 C C . THR A 1 536 ? -4.899 -0.587 40.681 1.00 95.56 536 THR A C 1
ATOM 4221 O O . THR A 1 536 ? -4.470 -1.628 41.180 1.00 95.56 536 THR A O 1
ATOM 4224 N N . GLY A 1 537 ? -4.696 -0.285 39.394 1.00 96.00 537 GLY A N 1
ATOM 4225 C CA . GLY A 1 537 ? -3.961 -1.138 38.455 1.00 96.00 537 GLY A CA 1
ATOM 4226 C C . GLY A 1 537 ? -4.657 -2.465 38.140 1.00 96.00 537 GLY A C 1
ATOM 4227 O O . GLY A 1 537 ? -3.988 -3.456 37.853 1.00 96.00 537 GLY A O 1
ATOM 4228 N N . LEU A 1 538 ? -5.988 -2.512 38.242 1.00 97.62 538 LEU A N 1
ATOM 4229 C CA . LEU A 1 538 ? -6.785 -3.716 38.006 1.00 97.62 538 LEU A CA 1
ATOM 4230 C C . LEU A 1 538 ? -7.217 -3.877 36.544 1.00 97.62 538 LEU A C 1
ATOM 4232 O O . LEU A 1 538 ? -7.509 -4.999 36.136 1.00 97.62 538 LEU A O 1
ATOM 4236 N N . ILE A 1 539 ? -7.263 -2.800 35.754 1.00 97.75 539 ILE A N 1
ATOM 4237 C CA . ILE A 1 539 ? -7.592 -2.896 34.324 1.00 97.75 539 ILE A CA 1
ATOM 4238 C C . ILE A 1 539 ? -6.480 -3.685 33.611 1.00 97.75 539 ILE A C 1
ATOM 4240 O O . ILE A 1 539 ? -5.305 -3.323 33.721 1.00 97.75 539 ILE A O 1
ATOM 4244 N N . PRO A 1 540 ? -6.807 -4.766 32.879 1.00 97.19 540 PRO A N 1
ATOM 4245 C CA . PRO A 1 540 ? -5.799 -5.553 32.188 1.00 97.19 540 PRO A CA 1
ATOM 4246 C C . PRO A 1 540 ? -5.174 -4.743 31.049 1.00 97.19 540 PRO A C 1
ATOM 4248 O O . PRO A 1 540 ? -5.868 -4.058 30.302 1.00 97.19 540 PRO A O 1
ATOM 4251 N N . LEU A 1 541 ? -3.863 -4.894 30.857 1.00 96.94 541 LEU A N 1
ATOM 4252 C CA . LEU A 1 541 ? -3.153 -4.297 29.719 1.00 96.94 541 LEU A CA 1
ATOM 4253 C C . LEU A 1 541 ? -3.582 -4.884 28.370 1.00 96.94 541 LEU A C 1
ATOM 4255 O O . LEU A 1 541 ? -3.323 -4.288 27.332 1.00 96.94 541 LEU A O 1
ATOM 4259 N N . THR A 1 542 ? -4.214 -6.060 28.374 1.00 97.06 542 THR A N 1
ATOM 4260 C CA . THR A 1 542 ? -4.804 -6.663 27.176 1.00 97.06 542 THR A CA 1
ATOM 4261 C C . THR A 1 542 ? -6.321 -6.585 27.248 1.00 97.06 542 THR A C 1
ATOM 4263 O O . THR A 1 542 ? -6.906 -6.986 28.255 1.00 97.06 542 THR A O 1
ATOM 4266 N N . SER A 1 543 ? -6.946 -6.095 26.178 1.00 96.62 543 SER A N 1
ATOM 4267 C CA . SER A 1 543 ? -8.396 -6.031 26.034 1.00 96.62 543 SER A CA 1
ATOM 4268 C C . SER A 1 543 ? -9.037 -7.402 26.301 1.00 96.62 543 SER A C 1
ATOM 4270 O O . SER A 1 543 ? -8.564 -8.413 25.772 1.00 96.62 543 SER A O 1
ATOM 4272 N N . PRO A 1 544 ? -10.134 -7.462 27.080 1.00 95.44 544 PRO A N 1
ATOM 4273 C CA . PRO A 1 544 ? -10.830 -8.712 27.374 1.00 95.44 544 PRO A CA 1
ATOM 4274 C C . PRO A 1 544 ? -11.661 -9.241 26.190 1.00 95.44 544 PRO A C 1
ATOM 4276 O O . PRO A 1 544 ? -12.223 -10.333 26.279 1.00 95.44 544 PRO A O 1
ATOM 4279 N N . TYR A 1 545 ? -11.775 -8.490 25.089 1.00 95.12 545 TYR A N 1
ATOM 4280 C CA . TYR A 1 545 ? -12.597 -8.869 23.941 1.00 95.12 545 TYR A CA 1
ATOM 4281 C C . TYR A 1 545 ? -11.797 -9.700 22.937 1.00 95.12 545 TYR A C 1
ATOM 4283 O O . TYR A 1 545 ? -10.928 -9.192 22.232 1.00 95.12 545 TYR A O 1
ATOM 4291 N N . SER A 1 546 ? -12.144 -10.985 22.825 1.00 92.12 546 SER A N 1
ATOM 4292 C CA . SER A 1 546 ? -11.483 -11.944 21.923 1.00 92.12 546 SER A CA 1
ATOM 4293 C C . SER A 1 546 ? -11.507 -11.558 20.439 1.00 92.12 546 SER A C 1
ATOM 4295 O O . SER A 1 546 ? -10.686 -12.047 19.670 1.00 92.12 546 SER A O 1
ATOM 4297 N N . GLN A 1 547 ? -12.445 -10.698 20.038 1.00 89.62 547 GLN A N 1
ATOM 4298 C CA . GLN A 1 547 ? -12.590 -10.198 18.677 1.00 89.62 547 GLN A CA 1
ATOM 4299 C C . GLN A 1 547 ? -11.416 -9.287 18.288 1.00 89.62 547 GLN A C 1
ATOM 4301 O O . GLN A 1 547 ? -10.924 -9.384 17.169 1.00 89.62 547 GLN A O 1
ATOM 4306 N N . ASP A 1 548 ? -10.942 -8.444 19.212 1.00 91.62 548 ASP A N 1
ATOM 4307 C CA . ASP A 1 548 ? -9.837 -7.496 19.004 1.00 91.62 548 ASP A CA 1
ATOM 4308 C C . ASP A 1 548 ? -8.939 -7.440 20.256 1.00 91.62 548 ASP A C 1
ATOM 4310 O O . ASP A 1 548 ? -9.024 -6.485 21.042 1.00 91.62 548 ASP A O 1
ATOM 4314 N N . PRO A 1 549 ? -8.111 -8.479 20.492 1.00 92.06 549 PRO A N 1
ATOM 4315 C CA . PRO A 1 549 ? -7.297 -8.620 21.697 1.00 92.06 549 PRO A CA 1
ATOM 4316 C C . PRO A 1 549 ? -6.064 -7.702 21.642 1.00 92.06 549 PRO A C 1
ATOM 4318 O O . PRO A 1 549 ? -4.946 -8.135 21.366 1.00 92.06 549 PRO A O 1
ATOM 4321 N N . ARG A 1 550 ? -6.278 -6.405 21.878 1.00 89.75 550 ARG A N 1
ATOM 4322 C CA . ARG A 1 550 ? -5.233 -5.368 21.885 1.00 89.75 550 ARG A CA 1
ATOM 4323 C C . ARG A 1 550 ? -4.445 -5.367 23.180 1.00 89.75 550 ARG A C 1
ATOM 4325 O O . ARG A 1 550 ? -5.058 -5.414 24.239 1.00 89.75 550 ARG A O 1
ATOM 4332 N N . THR A 1 551 ? -3.127 -5.223 23.098 1.00 94.44 551 THR A N 1
ATOM 4333 C CA . THR A 1 551 ? -2.248 -5.049 24.261 1.00 94.44 551 THR A CA 1
ATOM 4334 C C . THR A 1 551 ? -1.617 -3.662 24.235 1.00 94.44 551 THR A C 1
ATOM 4336 O O . THR A 1 551 ? -1.068 -3.260 23.212 1.00 94.44 551 THR A O 1
ATOM 4339 N N . VAL A 1 552 ? -1.683 -2.955 25.361 1.00 94.06 552 VAL A N 1
ATOM 4340 C CA . VAL A 1 552 ? -1.049 -1.647 25.574 1.00 94.06 552 VAL A CA 1
ATOM 4341 C C . VAL A 1 552 ? 0.059 -1.753 26.619 1.00 94.06 552 VAL A C 1
ATOM 4343 O O . VAL A 1 552 ? 0.025 -2.629 27.481 1.00 94.06 552 VAL A O 1
ATOM 4346 N N . ASP A 1 553 ? 1.024 -0.837 26.583 1.00 93.50 553 ASP A N 1
ATOM 4347 C CA . ASP A 1 553 ? 2.117 -0.813 27.566 1.00 93.50 553 ASP A CA 1
ATOM 4348 C C . ASP A 1 553 ? 1.668 -0.281 28.938 1.00 93.50 553 ASP A C 1
ATOM 4350 O O . ASP A 1 553 ? 2.248 -0.617 29.972 1.00 93.50 553 ASP A O 1
ATOM 4354 N N . SER A 1 554 ? 0.628 0.556 28.958 1.00 93.88 554 SER A N 1
ATOM 4355 C CA . SER A 1 554 ? 0.072 1.165 30.168 1.00 93.88 554 SER A CA 1
ATOM 4356 C C . SER A 1 554 ? -1.380 1.581 29.966 1.00 93.88 554 SER A C 1
ATOM 4358 O O . SER A 1 554 ? -1.759 1.950 28.855 1.00 93.88 554 SER A O 1
ATOM 4360 N N . ILE A 1 555 ? -2.158 1.609 31.049 1.00 94.62 555 ILE A N 1
ATOM 4361 C CA . ILE A 1 555 ? -3.493 2.212 31.049 1.00 94.62 555 ILE A CA 1
ATOM 4362 C C . ILE A 1 555 ? -3.351 3.741 31.211 1.00 94.62 555 ILE A C 1
ATOM 4364 O O . ILE A 1 555 ? -2.637 4.187 32.113 1.00 94.62 555 ILE A O 1
ATOM 4368 N N . PRO A 1 556 ? -3.952 4.550 30.320 1.00 92.31 556 PRO A N 1
ATOM 4369 C CA . PRO A 1 556 ? -4.002 6.009 30.442 1.00 92.31 556 PRO A CA 1
ATOM 4370 C C . PRO A 1 556 ? -4.743 6.465 31.707 1.00 92.31 556 PRO A C 1
ATOM 4372 O O . PRO A 1 556 ? -5.520 5.708 32.276 1.00 92.31 556 PRO A O 1
ATOM 4375 N N . SER A 1 557 ? -4.576 7.728 32.110 1.00 91.12 557 SER A N 1
ATOM 4376 C CA . SER A 1 557 ? -5.374 8.277 33.210 1.00 91.12 557 SER A CA 1
ATOM 4377 C C . SER A 1 557 ? -6.846 8.435 32.827 1.00 91.12 557 SER A C 1
ATOM 4379 O O . SER A 1 557 ? -7.193 8.644 31.660 1.00 91.12 557 SER A O 1
ATOM 4381 N N . ASP A 1 558 ? -7.701 8.448 33.847 1.00 93.62 558 ASP A N 1
ATOM 4382 C CA . ASP A 1 558 ? -9.142 8.695 33.731 1.00 93.62 558 ASP A CA 1
ATOM 4383 C C . ASP A 1 558 ? -9.900 7.591 32.983 1.00 93.62 558 ASP A C 1
ATOM 4385 O O . ASP A 1 558 ? -11.020 7.823 32.517 1.00 93.62 558 ASP A O 1
ATOM 4389 N N . ILE A 1 559 ? -9.315 6.396 32.869 1.00 97.00 559 ILE A N 1
ATOM 4390 C CA . ILE A 1 559 ? -9.974 5.248 32.250 1.00 97.00 559 ILE A CA 1
ATOM 4391 C C . ILE A 1 559 ? -10.858 4.532 33.269 1.00 97.00 559 ILE A C 1
ATOM 4393 O O . ILE A 1 559 ? -10.458 4.217 34.389 1.00 97.00 559 ILE A O 1
ATOM 4397 N N . VAL A 1 560 ? -12.095 4.275 32.861 1.00 98.06 560 VAL A N 1
ATOM 4398 C CA . VAL A 1 560 ? -13.071 3.491 33.619 1.00 98.06 560 VAL A CA 1
ATOM 4399 C C . VAL A 1 560 ? -12.873 2.013 33.323 1.00 98.06 560 VAL A C 1
ATOM 4401 O O . VAL A 1 560 ? -12.745 1.214 34.249 1.00 98.06 560 VAL A O 1
ATOM 4404 N N . ASP A 1 561 ? -12.848 1.652 32.035 1.00 98.19 561 ASP A N 1
ATOM 4405 C CA . ASP A 1 561 ? -12.679 0.273 31.579 1.00 98.19 561 ASP A CA 1
ATOM 4406 C C . ASP A 1 561 ? -12.429 0.168 30.056 1.00 98.19 561 ASP A C 1
ATOM 4408 O O . ASP A 1 561 ? -12.469 1.162 29.324 1.00 98.19 561 ASP A O 1
ATOM 4412 N N . TRP A 1 562 ? -12.231 -1.061 29.576 1.00 97.88 562 TRP A N 1
ATOM 4413 C CA . TRP A 1 562 ? -12.295 -1.456 28.170 1.00 97.88 562 TRP A CA 1
ATOM 4414 C C . TRP A 1 562 ? -13.740 -1.605 27.666 1.00 97.88 562 TRP A C 1
ATOM 4416 O O . TRP A 1 562 ? -14.571 -2.288 28.270 1.00 97.88 562 TRP A O 1
ATOM 4426 N N . VAL A 1 563 ? -14.008 -1.106 26.461 1.00 98.00 563 VAL A N 1
ATOM 4427 C CA . VAL A 1 563 ? -15.233 -1.363 25.681 1.00 98.00 563 VAL A CA 1
ATOM 4428 C C . VAL A 1 563 ? -14.886 -1.935 24.305 1.00 98.00 563 VAL A C 1
ATOM 4430 O O . VAL A 1 563 ? -13.792 -1.709 23.789 1.00 98.00 563 VAL A O 1
ATOM 4433 N N . LEU A 1 564 ? -15.821 -2.665 23.694 1.00 96.69 564 LEU A N 1
ATOM 4434 C CA . LEU A 1 564 ? -15.736 -3.047 22.282 1.00 96.69 564 LEU A CA 1
ATOM 4435 C C . LEU A 1 564 ? -16.735 -2.209 21.491 1.00 96.69 564 LEU A C 1
ATOM 4437 O O . LEU A 1 564 ? -17.943 -2.281 21.733 1.00 96.69 564 LEU A O 1
ATOM 4441 N N . VAL A 1 565 ? -16.222 -1.432 20.542 1.00 96.25 565 VAL A N 1
ATOM 4442 C CA . VAL A 1 565 ? -17.030 -0.709 19.562 1.00 96.25 565 VAL A CA 1
ATOM 4443 C C . VAL A 1 565 ? -17.182 -1.587 18.331 1.00 96.25 565 VAL A C 1
ATOM 4445 O O . VAL A 1 565 ? -16.195 -2.040 17.762 1.00 96.25 565 VAL A O 1
ATOM 4448 N N . GLU A 1 566 ? -18.416 -1.833 17.920 1.00 94.50 566 GLU A N 1
ATOM 4449 C CA . GLU A 1 566 ? -18.775 -2.660 16.771 1.00 94.50 566 GLU A CA 1
ATOM 4450 C C . GLU A 1 566 ? -19.594 -1.815 15.779 1.00 94.50 566 GLU A C 1
ATOM 4452 O O . GLU A 1 566 ? -20.470 -1.049 16.184 1.00 94.50 566 GLU A O 1
ATOM 4457 N N . LEU A 1 567 ? -19.311 -1.946 14.480 1.00 93.25 567 LEU A N 1
ATOM 4458 C CA . LEU A 1 567 ? -20.048 -1.285 13.401 1.00 93.25 567 LEU A CA 1
ATOM 4459 C C . LEU A 1 567 ? -20.886 -2.298 12.616 1.00 93.25 567 LEU A C 1
ATOM 4461 O O . LEU A 1 567 ? -20.385 -3.349 12.206 1.00 93.25 567 LEU A O 1
ATOM 4465 N N . ARG A 1 568 ? -22.157 -1.956 12.370 1.00 91.12 568 ARG A N 1
ATOM 4466 C CA . ARG A 1 568 ? -23.102 -2.777 11.589 1.00 91.12 568 ARG A CA 1
ATOM 4467 C C . ARG A 1 568 ? -23.723 -1.991 10.449 1.00 91.12 568 ARG A C 1
ATOM 4469 O O . ARG A 1 568 ? -24.088 -0.834 10.637 1.00 91.12 568 ARG A O 1
ATOM 4476 N N . SER A 1 569 ? -23.914 -2.627 9.297 1.00 87.69 569 SER A N 1
ATOM 4477 C CA . SER A 1 569 ? -24.603 -2.018 8.147 1.00 87.69 569 SER A CA 1
ATOM 4478 C C . SER A 1 569 ? -26.116 -2.260 8.126 1.00 87.69 569 SER A C 1
ATOM 4480 O O . SER A 1 569 ? -26.816 -1.616 7.347 1.00 87.69 569 SER A O 1
ATOM 4482 N N . SER A 1 570 ? -26.642 -3.179 8.945 1.00 83.94 570 SER A N 1
ATOM 4483 C CA . SER A 1 570 ? -28.073 -3.499 8.981 1.00 83.94 570 SER A CA 1
ATOM 4484 C C . SER A 1 570 ? -28.591 -3.792 10.396 1.00 83.94 570 SER A C 1
ATOM 4486 O O . SER A 1 570 ? -27.823 -4.004 11.337 1.00 83.94 570 SER A O 1
ATOM 4488 N N . LEU A 1 571 ? -29.922 -3.765 10.540 1.00 82.25 571 LEU A N 1
ATOM 4489 C CA . LEU A 1 571 ? -30.636 -4.094 11.781 1.00 82.25 571 LEU A CA 1
ATOM 4490 C C . LEU A 1 571 ? -30.778 -5.602 12.015 1.00 82.25 571 LEU A C 1
ATOM 4492 O O . LEU A 1 571 ? -31.124 -6.019 13.117 1.00 82.25 571 LEU A O 1
ATOM 4496 N N . ILE A 1 572 ? -30.584 -6.424 10.988 1.00 68.81 572 ILE A N 1
ATOM 4497 C CA . ILE A 1 572 ? -30.708 -7.874 11.111 1.00 68.81 572 ILE A CA 1
ATOM 4498 C C . ILE A 1 572 ? -29.331 -8.366 11.563 1.00 68.81 572 ILE A C 1
ATOM 4500 O O . ILE A 1 572 ? -28.323 -8.024 10.950 1.00 68.81 572 ILE A O 1
ATOM 4504 N N . GLY A 1 573 ? -29.255 -9.075 12.693 1.00 54.59 573 GLY A N 1
ATOM 4505 C CA . GLY A 1 573 ? -27.969 -9.555 13.202 1.00 54.59 573 GLY A CA 1
ATOM 4506 C C . GLY A 1 573 ? -27.240 -10.420 12.170 1.00 54.59 573 GLY A C 1
ATOM 4507 O O . GLY A 1 573 ? -27.875 -11.116 11.382 1.00 54.59 573 GLY A O 1
ATOM 4508 N N . GLY A 1 574 ? -25.907 -10.325 12.151 1.00 56.22 574 GLY A N 1
ATOM 4509 C CA . GLY A 1 574 ? -25.040 -11.054 11.215 1.00 56.22 574 GLY A CA 1
ATOM 4510 C C . GLY A 1 574 ? -24.094 -10.176 10.387 1.00 56.22 574 GLY A C 1
ATOM 4511 O O . GLY A 1 574 ? -23.044 -10.663 9.984 1.00 56.22 574 GLY A O 1
ATOM 4512 N N . ASP A 1 575 ? -24.388 -8.881 10.219 1.00 66.62 575 ASP A N 1
ATOM 4513 C CA . ASP A 1 575 ? -23.584 -7.952 9.402 1.00 66.62 575 ASP A CA 1
ATOM 4514 C C . ASP A 1 575 ? -22.607 -7.101 10.238 1.00 66.62 575 ASP A C 1
ATOM 4516 O O . ASP A 1 575 ? -22.583 -5.869 10.138 1.00 66.62 575 ASP A O 1
ATOM 4520 N N . THR A 1 576 ? -21.821 -7.717 11.125 1.00 79.06 576 THR A N 1
ATOM 4521 C CA . THR A 1 576 ? -20.705 -6.993 11.754 1.00 79.06 576 THR A CA 1
ATOM 4522 C C . THR A 1 576 ? -19.657 -6.700 10.680 1.00 79.06 576 THR A C 1
ATOM 4524 O O . THR A 1 576 ? -19.029 -7.619 10.161 1.00 79.06 576 THR A O 1
ATOM 4527 N N . ILE A 1 577 ? -19.471 -5.422 10.342 1.00 83.50 577 ILE A N 1
ATOM 4528 C CA . ILE A 1 577 ? -18.548 -4.996 9.276 1.00 83.50 577 ILE A CA 1
ATOM 4529 C C . ILE A 1 577 ? -17.150 -4.717 9.835 1.00 83.50 577 ILE A C 1
ATOM 4531 O O . ILE A 1 577 ? -16.155 -4.915 9.145 1.00 83.50 577 ILE A O 1
ATOM 4535 N N . GLY A 1 578 ? -17.065 -4.296 11.098 1.00 88.75 578 GLY A N 1
ATOM 4536 C CA . GLY A 1 578 ? -15.800 -4.076 11.788 1.00 88.75 578 GLY A CA 1
ATOM 4537 C C . GLY A 1 578 ? -15.990 -3.863 13.283 1.00 88.75 578 GLY A C 1
ATOM 4538 O O . GLY A 1 578 ? -17.096 -3.593 13.756 1.00 88.75 578 GLY A O 1
ATOM 4539 N N . TYR A 1 579 ? -14.902 -3.992 14.033 1.00 91.81 579 TYR A N 1
ATOM 4540 C CA . TYR A 1 579 ? -14.889 -3.804 15.477 1.00 91.81 579 TYR A CA 1
ATOM 4541 C C . TYR A 1 579 ? -13.543 -3.253 15.948 1.00 91.81 579 TYR A C 1
ATOM 4543 O O . TYR A 1 579 ? -12.535 -3.347 15.245 1.00 91.81 579 TYR A O 1
ATOM 4551 N N . LYS A 1 580 ? -13.534 -2.670 17.146 1.00 93.88 580 LYS A N 1
ATOM 4552 C CA . LYS A 1 580 ? -12.350 -2.080 17.760 1.00 93.88 580 LYS A CA 1
ATOM 4553 C C . LYS A 1 580 ? -12.485 -2.039 19.282 1.00 93.88 580 LYS A C 1
ATOM 4555 O O . LYS A 1 580 ? -13.436 -1.457 19.807 1.00 93.88 580 LYS A O 1
ATOM 4560 N N . SER A 1 581 ? -11.533 -2.642 19.984 1.00 95.88 581 SER A N 1
ATOM 4561 C CA . SER A 1 581 ? -11.344 -2.474 21.423 1.00 95.88 581 SER A CA 1
ATOM 4562 C C . SER A 1 581 ? -10.863 -1.054 21.702 1.00 95.88 581 SER A C 1
ATOM 4564 O O . SER A 1 581 ? -9.956 -0.551 21.036 1.00 95.88 581 SER A O 1
ATOM 4566 N N . ALA A 1 582 ? -11.483 -0.411 22.681 1.00 96.31 582 ALA A N 1
ATOM 4567 C CA . ALA A 1 582 ? -11.308 1.000 22.988 1.00 96.31 582 ALA A CA 1
ATOM 4568 C C . ALA A 1 582 ? -11.382 1.230 24.502 1.00 96.31 582 ALA A C 1
ATOM 4570 O O . ALA A 1 582 ? -11.913 0.397 25.242 1.00 96.31 582 ALA A O 1
ATOM 4571 N N . PHE A 1 583 ? -10.886 2.373 24.961 1.00 97.25 583 PHE A N 1
ATOM 4572 C CA . PHE A 1 583 ? -11.023 2.781 26.352 1.00 97.25 583 PHE A CA 1
ATOM 4573 C C . PHE A 1 583 ? -12.234 3.688 26.547 1.00 97.25 583 PHE A C 1
ATOM 4575 O O . PHE A 1 583 ? -12.532 4.543 25.713 1.00 97.25 583 PHE A O 1
ATOM 4582 N N . LEU A 1 584 ? -12.908 3.527 27.682 1.00 97.88 584 LEU A N 1
ATOM 4583 C CA . LEU A 1 584 ? -13.957 4.428 28.138 1.00 97.88 584 LEU A CA 1
ATOM 4584 C C . LEU A 1 584 ? -13.403 5.369 29.212 1.00 97.88 584 LEU A C 1
ATOM 4586 O O . LEU A 1 584 ? -12.944 4.905 30.256 1.00 97.88 584 LEU A O 1
ATOM 4590 N N . LYS A 1 585 ? -13.470 6.682 28.979 1.00 97.00 585 LYS A N 1
ATOM 4591 C CA . LYS A 1 585 ? -13.057 7.701 29.953 1.00 97.00 585 LYS A CA 1
ATOM 4592 C C . LYS A 1 585 ? -14.147 7.996 30.983 1.00 97.00 585 LYS A C 1
ATOM 4594 O O . LYS A 1 585 ? -15.330 7.774 30.730 1.00 97.00 585 LYS A O 1
ATOM 4599 N N . ASN A 1 586 ? -13.758 8.563 32.126 1.00 96.88 586 ASN A N 1
ATOM 4600 C CA . ASN A 1 586 ? -14.679 8.962 33.196 1.00 96.88 586 ASN A CA 1
ATOM 4601 C C . ASN A 1 586 ? -15.773 9.939 32.753 1.00 96.88 586 ASN A C 1
ATOM 4603 O O . ASN A 1 586 ? -16.894 9.880 33.250 1.00 96.88 586 ASN A O 1
ATOM 4607 N N . ASP A 1 587 ? -15.479 10.817 31.802 1.00 96.44 587 ASP A N 1
ATOM 4608 C CA . ASP A 1 587 ? -16.453 11.752 31.252 1.00 96.44 587 ASP A CA 1
ATOM 4609 C C . ASP A 1 587 ? -17.446 11.092 30.283 1.00 96.44 587 ASP A C 1
ATOM 4611 O O . ASP A 1 587 ? -18.375 11.765 29.845 1.00 96.44 587 ASP A O 1
ATOM 4615 N N . GLY A 1 588 ? -17.280 9.800 29.976 1.00 96.88 588 GLY A N 1
ATOM 4616 C CA . GLY A 1 588 ? -18.096 9.000 29.065 1.00 96.88 588 GLY A CA 1
ATOM 4617 C C . GLY A 1 588 ? -17.551 8.907 27.640 1.00 96.88 588 GLY A C 1
ATOM 4618 O O . GLY A 1 588 ? -18.117 8.187 26.818 1.00 96.88 588 GLY A O 1
ATOM 4619 N N . THR A 1 589 ? -16.487 9.636 27.304 1.00 96.19 589 THR A N 1
ATOM 4620 C CA . THR A 1 589 ? -15.902 9.618 25.958 1.00 96.19 589 THR A CA 1
ATOM 4621 C C . THR A 1 589 ? -15.226 8.277 25.691 1.00 96.19 589 THR A C 1
ATOM 4623 O O . THR A 1 589 ? -14.445 7.797 26.512 1.00 96.19 589 THR A O 1
ATOM 4626 N N . ILE A 1 590 ? -15.493 7.685 24.526 1.00 96.25 590 ILE A N 1
ATOM 4627 C CA . ILE A 1 590 ? -14.760 6.510 24.049 1.00 96.25 590 ILE A CA 1
ATOM 4628 C C . ILE A 1 590 ? -13.559 6.978 23.227 1.00 96.25 590 ILE A C 1
ATOM 4630 O O . ILE A 1 590 ? -13.705 7.776 22.298 1.00 96.25 590 ILE A O 1
ATOM 4634 N N . VAL A 1 591 ? -12.378 6.473 23.572 1.00 93.19 591 VAL A N 1
ATOM 4635 C CA . VAL A 1 591 ? -11.094 6.828 22.955 1.00 93.19 591 VAL A CA 1
ATOM 4636 C C . VAL A 1 591 ? -10.358 5.580 22.479 1.00 93.19 591 VAL A C 1
ATOM 4638 O O . VAL A 1 591 ? -10.637 4.467 22.927 1.00 93.19 591 VAL A O 1
ATOM 4641 N N . GLY A 1 592 ? -9.417 5.761 21.553 1.00 89.06 592 GLY A N 1
ATOM 4642 C CA . GLY A 1 592 ? -8.531 4.688 21.109 1.00 89.06 592 GLY A CA 1
ATOM 4643 C C . GLY A 1 592 ? -7.731 4.052 22.250 1.00 89.06 592 GLY A C 1
ATOM 4644 O O . GLY A 1 592 ? -7.689 4.542 23.377 1.00 89.06 592 GLY A O 1
ATOM 4645 N N . ASP A 1 593 ? -7.044 2.964 21.928 1.00 79.56 593 ASP A N 1
ATOM 4646 C CA . ASP A 1 593 ? -6.125 2.245 22.814 1.00 79.56 593 ASP A CA 1
ATOM 4647 C C . ASP A 1 593 ? -4.870 3.056 23.202 1.00 79.56 593 ASP A C 1
ATOM 4649 O O . ASP A 1 593 ? -4.113 2.644 24.072 1.00 79.56 593 ASP A O 1
ATOM 4653 N N . ASP A 1 594 ? -4.677 4.245 22.626 1.00 77.69 594 ASP A N 1
ATOM 4654 C CA . ASP A 1 594 ? -3.695 5.236 23.084 1.00 77.69 594 ASP A CA 1
ATOM 4655 C C . ASP A 1 594 ? -4.200 6.143 24.226 1.00 77.69 594 ASP A C 1
ATOM 4657 O O . ASP A 1 594 ? -3.411 6.881 24.817 1.00 77.69 594 ASP A O 1
ATOM 4661 N N . GLY A 1 595 ? -5.502 6.120 24.538 1.00 72.50 595 GLY A N 1
ATOM 4662 C CA . GLY A 1 595 ? -6.115 6.918 25.605 1.00 72.50 595 GLY A CA 1
ATOM 4663 C C . GLY A 1 595 ? -6.303 8.406 25.343 1.00 72.50 595 GLY A C 1
ATOM 4664 O O . GLY A 1 595 ? -6.843 9.108 26.202 1.00 72.50 595 GLY A O 1
ATOM 4665 N N . ILE A 1 596 ? -5.829 8.911 24.206 1.00 72.56 596 ILE A N 1
ATOM 4666 C CA . ILE A 1 596 ? -5.744 10.350 23.920 1.00 72.56 596 ILE A CA 1
ATOM 4667 C C . ILE A 1 596 ? -6.604 10.701 22.706 1.00 72.56 596 ILE A C 1
ATOM 4669 O O . ILE A 1 596 ? -7.215 11.772 22.664 1.00 72.56 596 ILE A O 1
ATOM 4673 N N . ASN A 1 597 ? -6.682 9.813 21.715 1.00 76.19 597 ASN A N 1
ATOM 4674 C CA . ASN A 1 597 ? -7.403 10.073 20.483 1.00 76.19 597 ASN A CA 1
ATOM 4675 C C . ASN A 1 597 ? -8.889 9.730 20.620 1.00 76.19 597 ASN A C 1
ATOM 4677 O O . ASN A 1 597 ? -9.298 8.571 20.604 1.00 76.19 597 ASN A O 1
ATOM 4681 N N . ASN A 1 598 ? -9.723 10.772 20.639 1.00 79.50 598 ASN A N 1
ATOM 4682 C CA . ASN A 1 598 ? -11.186 10.643 20.608 1.00 79.50 598 ASN A CA 1
ATOM 4683 C C . ASN A 1 598 ? -11.716 10.131 19.254 1.00 79.50 598 ASN A C 1
ATOM 4685 O O . ASN A 1 598 ? -12.902 9.854 19.123 1.00 79.50 598 ASN A O 1
ATOM 4689 N N . ASN A 1 599 ? -10.858 10.067 18.233 1.00 84.88 599 ASN A N 1
ATOM 4690 C CA . ASN A 1 599 ? -11.172 9.517 16.919 1.00 84.88 599 ASN A CA 1
ATOM 4691 C C . ASN A 1 599 ? -10.825 8.029 16.908 1.00 84.88 599 ASN A C 1
ATOM 4693 O O . ASN A 1 599 ? -9.693 7.664 16.589 1.00 84.88 599 ASN A O 1
ATOM 4697 N N . LEU A 1 600 ? -11.786 7.170 17.240 1.00 89.81 600 LEU A N 1
ATOM 4698 C CA . LEU A 1 600 ? -11.562 5.735 17.173 1.00 89.81 600 LEU A CA 1
ATOM 4699 C C . LEU A 1 600 ? -11.514 5.284 15.708 1.00 89.81 600 LEU A C 1
ATOM 4701 O O . LEU A 1 600 ? -12.487 5.442 14.977 1.00 89.81 600 LEU A O 1
ATOM 4705 N N . ILE A 1 601 ? -10.385 4.719 15.285 1.00 89.50 601 ILE A N 1
ATOM 4706 C CA . ILE A 1 601 ? -10.203 4.215 13.918 1.00 89.50 601 ILE A CA 1
ATOM 4707 C C . ILE A 1 601 ? -10.718 2.779 13.831 1.00 89.50 601 ILE A C 1
ATOM 4709 O O . ILE A 1 601 ? -10.208 1.896 14.534 1.00 89.50 601 ILE A O 1
ATOM 4713 N N . VAL A 1 602 ? -11.676 2.552 12.929 1.00 90.62 602 VAL A N 1
ATOM 4714 C CA . VAL A 1 602 ? -12.189 1.223 12.566 1.00 90.62 602 VAL A CA 1
ATOM 4715 C C . VAL A 1 602 ? -11.926 0.981 11.079 1.00 90.62 602 VAL A C 1
ATOM 4717 O O . VAL A 1 602 ? -12.301 1.803 10.244 1.00 90.62 602 VAL A O 1
ATOM 4720 N N . ASP A 1 603 ? -11.281 -0.139 10.753 1.00 88.25 603 ASP A N 1
ATOM 4721 C CA . ASP A 1 603 ? -10.803 -0.470 9.402 1.00 88.25 603 ASP A CA 1
ATOM 4722 C C . ASP A 1 603 ? -11.919 -1.020 8.508 1.00 88.25 603 ASP A C 1
ATOM 4724 O O . ASP A 1 603 ? -11.967 -2.200 8.164 1.00 88.25 603 ASP A O 1
ATOM 4728 N N . VAL A 1 604 ? -12.855 -0.137 8.166 1.00 86.75 604 VAL A N 1
ATOM 4729 C CA . VAL A 1 604 ? -13.975 -0.393 7.257 1.00 86.75 604 VAL A CA 1
ATOM 4730 C C . VAL A 1 604 ? -14.098 0.739 6.235 1.00 86.75 604 VAL A C 1
ATOM 4732 O O . VAL A 1 604 ? -13.674 1.861 6.516 1.00 86.75 604 VAL A O 1
ATOM 4735 N N . PRO A 1 605 ? -14.688 0.501 5.052 1.00 86.12 605 PRO A N 1
ATOM 4736 C CA . PRO A 1 605 ? -14.937 1.570 4.089 1.00 86.12 605 PRO A CA 1
ATOM 4737 C C . PRO A 1 605 ? -15.852 2.670 4.658 1.00 86.12 605 PRO A C 1
ATOM 4739 O O . PRO A 1 605 ? -16.723 2.370 5.480 1.00 86.12 605 PRO A O 1
ATOM 4742 N N . PRO A 1 606 ? -15.741 3.926 4.194 1.00 87.50 606 PRO A N 1
ATOM 4743 C CA . PRO A 1 606 ? -16.737 4.957 4.476 1.00 87.50 606 PRO A CA 1
ATOM 4744 C C . PRO A 1 606 ? -18.158 4.501 4.115 1.00 87.50 606 PRO A C 1
ATOM 4746 O O . PRO A 1 606 ? -18.375 3.855 3.089 1.00 87.50 606 PRO A O 1
ATOM 4749 N N . GLY A 1 607 ? -19.142 4.832 4.951 1.00 88.50 607 GLY A N 1
ATOM 4750 C CA . GLY A 1 607 ? -20.503 4.322 4.792 1.00 88.50 607 GLY A CA 1
ATOM 4751 C C . GLY A 1 607 ? -21.440 4.679 5.943 1.00 88.50 607 GLY A C 1
ATOM 4752 O O . GLY A 1 607 ? -21.078 5.425 6.850 1.00 88.50 607 GLY A O 1
ATOM 4753 N N . SER A 1 608 ? -22.660 4.145 5.889 1.00 90.44 608 SER A N 1
ATOM 4754 C CA . SER A 1 608 ? -23.670 4.321 6.937 1.00 90.44 608 SER A CA 1
ATOM 4755 C C . SER A 1 608 ? -23.678 3.123 7.880 1.00 90.44 608 SER A C 1
ATOM 4757 O O . SER A 1 608 ? -23.926 2.002 7.436 1.00 90.44 608 SER A O 1
ATOM 4759 N N . TYR A 1 609 ? -23.453 3.362 9.173 1.00 92.00 609 TYR A N 1
ATOM 4760 C CA . TYR A 1 609 ? -23.299 2.302 10.170 1.00 92.00 609 TYR A CA 1
ATOM 4761 C C . TYR A 1 609 ? -24.068 2.579 11.458 1.00 92.00 609 TYR A C 1
ATOM 4763 O O . TYR A 1 609 ? -24.102 3.708 11.941 1.00 92.00 609 TYR A O 1
ATOM 4771 N N . TYR A 1 610 ? -24.626 1.534 12.060 1.00 94.06 610 TYR A N 1
ATOM 4772 C CA . TYR A 1 610 ? -24.985 1.544 13.474 1.00 94.06 610 TYR A CA 1
ATOM 4773 C C . TYR A 1 610 ? -23.725 1.392 14.329 1.00 94.06 610 TYR A C 1
ATOM 4775 O O . TYR A 1 610 ? -22.848 0.592 13.995 1.00 94.06 610 TYR A O 1
ATOM 4783 N N . ILE A 1 611 ? -23.662 2.120 15.445 1.00 95.25 611 ILE A N 1
ATOM 4784 C CA . ILE A 1 611 ? -22.604 1.979 16.451 1.00 95.25 611 ILE A CA 1
ATOM 4785 C C . ILE A 1 611 ? -23.144 1.114 17.585 1.00 95.25 611 ILE A C 1
ATOM 4787 O O . ILE A 1 611 ? -24.127 1.481 18.228 1.00 95.25 611 ILE A O 1
ATOM 4791 N N . VAL A 1 612 ? -22.497 -0.017 17.844 1.00 95.75 612 VAL A N 1
ATOM 4792 C CA . VAL A 1 612 ? -22.794 -0.916 18.961 1.00 95.75 612 VAL A CA 1
ATOM 4793 C C . VAL A 1 612 ? -21.681 -0.795 19.995 1.00 95.75 612 VAL A C 1
ATOM 4795 O O . VAL A 1 612 ? -20.507 -0.932 19.657 1.00 95.75 612 VAL A O 1
ATOM 4798 N N . ILE A 1 613 ? -22.045 -0.561 21.256 1.00 97.50 613 ILE A N 1
ATOM 4799 C CA . ILE A 1 613 ? -21.102 -0.550 22.377 1.00 97.50 613 ILE A CA 1
ATOM 4800 C C . ILE A 1 613 ? -21.350 -1.780 23.239 1.00 97.50 613 ILE A C 1
ATOM 4802 O O . ILE A 1 613 ? -22.462 -2.002 23.733 1.00 97.50 613 ILE A O 1
ATOM 4806 N N . ARG A 1 614 ? -20.296 -2.571 23.437 1.00 96.56 614 ARG A N 1
ATOM 4807 C CA . ARG A 1 614 ? -20.292 -3.719 24.342 1.00 96.56 614 ARG A CA 1
ATOM 4808 C C . ARG A 1 614 ? -19.350 -3.462 25.501 1.00 96.56 614 ARG A C 1
ATOM 4810 O O . ARG A 1 614 ? -18.276 -2.887 25.334 1.00 96.56 614 ARG A O 1
ATOM 4817 N N . HIS A 1 615 ? -19.768 -3.937 26.661 1.00 97.69 615 HIS A N 1
ATOM 4818 C CA . HIS A 1 615 ? -18.995 -3.886 27.884 1.00 97.69 615 HIS A CA 1
ATOM 4819 C C . HIS A 1 615 ? -19.062 -5.251 28.577 1.00 97.69 615 HIS A C 1
ATOM 4821 O O . HIS A 1 615 ? -20.049 -5.967 28.423 1.00 97.69 615 HIS A O 1
ATOM 4827 N N . ARG A 1 616 ? -18.041 -5.619 29.354 1.00 95.88 616 ARG A N 1
ATOM 4828 C CA . ARG A 1 616 ? -17.919 -6.960 29.959 1.00 95.88 616 ARG A CA 1
ATOM 4829 C C . ARG A 1 616 ? -19.027 -7.349 30.945 1.00 95.88 616 ARG A C 1
ATOM 4831 O O . ARG A 1 616 ? -19.230 -8.535 31.168 1.00 95.88 616 ARG A O 1
ATOM 4838 N N . ASN A 1 617 ? -19.685 -6.370 31.570 1.00 95.69 617 ASN A N 1
ATOM 4839 C CA . ASN A 1 617 ? -20.707 -6.600 32.603 1.00 95.69 617 ASN A CA 1
ATOM 4840 C C . ASN A 1 617 ? -21.941 -5.683 32.508 1.00 95.69 617 ASN A C 1
ATOM 4842 O O . ASN A 1 617 ? -22.759 -5.616 33.433 1.00 95.69 617 ASN A O 1
ATOM 4846 N N . HIS A 1 618 ? -22.051 -4.934 31.408 1.00 97.56 618 HIS A N 1
ATOM 4847 C CA . HIS A 1 618 ? -23.207 -4.093 31.122 1.00 97.56 618 HIS A CA 1
ATOM 4848 C C . HIS A 1 618 ? -23.864 -4.555 29.824 1.00 97.56 618 HIS A C 1
ATOM 4850 O O . HIS A 1 618 ? -23.190 -4.944 28.871 1.00 97.56 618 HIS A O 1
ATOM 4856 N N . VAL A 1 619 ? -25.189 -4.449 29.781 1.00 97.00 619 VAL A N 1
ATOM 4857 C CA . VAL A 1 619 ? -26.004 -4.821 28.627 1.00 97.00 619 VAL A CA 1
ATOM 4858 C C . VAL A 1 619 ? -25.600 -3.978 27.418 1.00 97.00 619 VAL A C 1
ATOM 4860 O O . VAL A 1 619 ? -25.630 -2.747 27.479 1.00 97.00 619 VAL A O 1
ATOM 4863 N N . ALA A 1 620 ? -25.247 -4.645 26.317 1.00 96.19 620 ALA A N 1
ATOM 4864 C CA . ALA A 1 620 ? -24.844 -3.993 25.075 1.00 96.19 620 ALA A CA 1
ATOM 4865 C C . ALA A 1 620 ? -25.936 -3.061 24.527 1.00 96.19 620 ALA A C 1
ATOM 4867 O O . ALA A 1 620 ? -27.132 -3.365 24.620 1.00 96.19 620 ALA A O 1
ATOM 4868 N N . VAL A 1 621 ? -25.508 -1.962 23.903 1.00 97.00 621 VAL A N 1
ATOM 4869 C CA . VAL A 1 621 ? -26.378 -0.929 23.322 1.00 97.00 621 VAL A CA 1
ATOM 4870 C C . VAL A 1 621 ? -26.026 -0.666 21.863 1.00 97.00 621 VAL A C 1
ATOM 4872 O O . VAL A 1 621 ? -24.901 -0.918 21.444 1.00 97.00 621 VAL A O 1
ATOM 4875 N N . MET A 1 622 ? -26.982 -0.151 21.091 1.00 96.12 622 MET A N 1
ATOM 4876 C CA . MET A 1 622 ? -26.808 0.218 19.683 1.00 96.12 622 MET A CA 1
ATOM 4877 C C . MET A 1 622 ? -27.431 1.588 19.428 1.00 96.12 622 MET A C 1
ATOM 4879 O O . MET A 1 622 ? -28.452 1.909 20.044 1.00 96.12 622 MET A O 1
ATOM 4883 N N . SER A 1 623 ? -26.838 2.376 18.530 1.00 96.44 623 SER A N 1
ATOM 4884 C CA . SER A 1 623 ? -27.423 3.635 18.060 1.00 96.44 623 SER A CA 1
ATOM 4885 C C . SER A 1 623 ? -28.829 3.410 17.499 1.00 96.44 623 SER A C 1
ATOM 4887 O O . SER A 1 623 ? -29.118 2.366 16.915 1.00 96.44 623 SER A O 1
ATOM 4889 N N . SER A 1 624 ? -29.729 4.371 17.698 1.00 95.50 624 SER A N 1
ATOM 4890 C CA . SER A 1 624 ? -31.106 4.280 17.193 1.00 95.50 624 SER A CA 1
ATOM 4891 C C . SER A 1 624 ? -31.184 4.287 15.667 1.00 95.50 624 SER A C 1
ATOM 4893 O O . SER A 1 624 ? -32.019 3.588 15.098 1.00 95.50 624 SER A O 1
ATOM 4895 N N . ASP A 1 625 ? -30.265 5.010 15.028 1.00 92.19 625 ASP A N 1
ATOM 4896 C CA . ASP A 1 625 ? -30.147 5.164 13.582 1.00 92.19 625 ASP A CA 1
ATOM 4897 C C . ASP A 1 625 ? -28.699 4.934 13.120 1.00 92.19 625 ASP A C 1
ATOM 4899 O O . ASP A 1 625 ? -27.756 4.917 13.922 1.00 92.19 625 ASP A O 1
ATOM 4903 N N . THR A 1 626 ? -28.516 4.764 11.809 1.00 92.00 626 THR A N 1
ATOM 4904 C CA . THR A 1 626 ? -27.185 4.724 11.194 1.00 92.00 626 THR A CA 1
ATOM 4905 C C . THR A 1 626 ? -26.554 6.110 11.149 1.00 92.00 626 THR A C 1
ATOM 4907 O O . THR A 1 626 ? -27.219 7.091 10.811 1.00 92.00 626 THR A O 1
ATOM 4910 N N . LEU A 1 627 ? -25.245 6.173 11.359 1.00 91.69 627 LEU A N 1
ATOM 4911 C CA . LEU A 1 627 ? -24.419 7.351 11.147 1.00 91.69 627 LEU A CA 1
ATOM 4912 C C . LEU A 1 627 ? -23.618 7.218 9.859 1.00 91.69 627 LEU A C 1
ATOM 4914 O O . LEU A 1 627 ? -23.062 6.158 9.587 1.00 91.69 627 LEU A O 1
ATOM 4918 N N . ILE A 1 628 ? -23.501 8.313 9.109 1.00 90.50 628 ILE A N 1
ATOM 4919 C CA . ILE A 1 628 ? -22.554 8.402 7.995 1.00 90.50 628 ILE A CA 1
ATOM 4920 C C . ILE A 1 628 ? -21.164 8.610 8.591 1.00 90.50 628 ILE A C 1
ATOM 4922 O O . ILE A 1 628 ? -20.861 9.686 9.109 1.00 90.50 628 ILE A O 1
ATOM 4926 N N . LEU A 1 629 ? -20.334 7.577 8.519 1.00 90.38 629 LEU A N 1
ATOM 4927 C CA . LEU A 1 629 ? -18.961 7.589 8.998 1.00 90.38 629 LEU A CA 1
ATOM 4928 C C . LEU A 1 629 ? -17.997 7.617 7.813 1.00 90.38 629 LEU A C 1
ATOM 4930 O O . LEU A 1 629 ? -18.216 6.969 6.788 1.00 90.38 629 LEU A O 1
ATOM 4934 N N . ASN A 1 630 ? -16.927 8.387 7.962 1.00 87.50 630 ASN A N 1
ATOM 4935 C CA . ASN A 1 630 ? -15.867 8.527 6.975 1.00 87.50 630 ASN A CA 1
ATOM 4936 C C . ASN A 1 630 ? -14.511 8.700 7.675 1.00 87.50 630 ASN A C 1
ATOM 4938 O O . ASN A 1 630 ? -14.411 8.711 8.902 1.00 87.50 630 ASN A O 1
ATOM 4942 N N . ASP A 1 631 ? -13.476 8.790 6.863 1.00 82.94 631 ASP A N 1
ATOM 4943 C CA . ASP A 1 631 ? -12.066 8.987 7.188 1.00 82.94 631 ASP A CA 1
ATOM 4944 C C . ASP A 1 631 ? -11.684 10.452 7.468 1.00 82.94 631 ASP A C 1
ATOM 4946 O O . ASP A 1 631 ? -10.572 10.730 7.920 1.00 82.94 631 ASP A O 1
ATOM 4950 N N . ASN A 1 632 ? -12.585 11.409 7.225 1.00 73.56 632 ASN A N 1
ATOM 4951 C CA . ASN A 1 632 ? -12.264 12.827 7.287 1.00 73.56 632 ASN A CA 1
ATOM 4952 C C . ASN A 1 632 ? -12.321 13.368 8.728 1.00 73.56 632 ASN A C 1
ATOM 4954 O O . ASN A 1 632 ? -13.383 13.575 9.323 1.00 73.56 632 ASN A O 1
ATOM 4958 N N . SER A 1 633 ? -11.143 13.695 9.264 1.00 61.50 633 SER A N 1
ATOM 4959 C CA . SER A 1 633 ? -10.949 14.206 10.627 1.00 61.50 633 SER A CA 1
ATOM 4960 C C . SER A 1 633 ? -11.561 15.588 10.905 1.00 61.50 633 SER A C 1
ATOM 4962 O O . SER A 1 633 ? -11.694 15.973 12.071 1.00 61.50 633 SER A O 1
ATOM 4964 N N . SER A 1 634 ? -11.952 16.337 9.868 1.00 58.03 634 SER A N 1
ATOM 4965 C CA . SER A 1 634 ? -12.378 17.734 10.015 1.00 58.03 634 SER A CA 1
ATOM 4966 C C . SER A 1 634 ? -13.822 17.920 10.500 1.00 58.03 634 SER A C 1
ATOM 4968 O O . SER A 1 634 ? -14.123 18.989 11.033 1.00 58.03 634 SER A O 1
ATOM 4970 N N . VAL A 1 635 ? -14.700 16.905 10.406 1.00 56.22 635 VAL A N 1
ATOM 4971 C CA . VAL A 1 635 ? -16.077 16.957 10.961 1.00 56.22 635 VAL A CA 1
ATOM 4972 C C . VAL A 1 635 ? -16.627 15.575 11.403 1.00 56.22 635 VAL A C 1
ATOM 4974 O O . VAL A 1 635 ? -17.711 15.177 10.974 1.00 56.22 635 VAL A O 1
ATOM 4977 N N . PRO A 1 636 ? -15.939 14.794 12.253 1.00 63.09 636 PRO A N 1
ATOM 4978 C CA . PRO A 1 636 ? -16.508 13.547 12.763 1.00 63.09 636 PRO A CA 1
ATOM 4979 C C . PRO A 1 636 ? -17.725 13.837 13.657 1.00 63.09 636 PRO A C 1
ATOM 4981 O O . PRO A 1 636 ? -17.633 14.588 14.633 1.00 63.09 636 PRO A O 1
ATOM 4984 N N . VAL A 1 637 ? -18.868 13.238 13.314 1.00 73.00 637 VAL A N 1
ATOM 4985 C CA . VAL A 1 637 ? -20.114 13.331 14.085 1.00 73.00 637 VAL A CA 1
ATOM 4986 C C . VAL A 1 637 ? -19.952 12.526 15.371 1.00 73.00 637 VAL A C 1
ATOM 4988 O O . VAL A 1 637 ? -19.782 11.310 15.327 1.00 73.00 637 VAL A O 1
ATOM 4991 N N . THR A 1 638 ? -20.006 13.196 16.521 1.00 87.81 638 THR A N 1
ATOM 4992 C CA . THR A 1 638 ? -20.067 12.510 17.816 1.00 87.81 638 THR A CA 1
ATOM 4993 C C . THR A 1 638 ? -21.468 11.962 18.037 1.00 87.81 638 THR A C 1
ATOM 4995 O O . THR A 1 638 ? -22.428 12.732 18.083 1.00 87.81 638 THR A O 1
ATOM 4998 N N . TYR A 1 639 ? -21.581 10.649 18.231 1.00 94.75 639 TYR A N 1
ATOM 4999 C CA . TYR A 1 639 ? -22.814 10.035 18.703 1.00 94.75 639 TYR A CA 1
ATOM 5000 C C . TYR A 1 639 ? -22.836 9.975 20.228 1.00 94.75 639 TYR A C 1
ATOM 5002 O O . TYR A 1 639 ? -22.078 9.224 20.846 1.00 94.75 639 TYR A O 1
ATOM 5010 N N . ASP A 1 640 ? -23.685 10.791 20.844 1.00 96.69 640 ASP A N 1
ATOM 5011 C CA . ASP A 1 640 ? -23.753 10.910 22.297 1.00 96.69 640 ASP A CA 1
ATOM 5012 C C . ASP A 1 640 ? -24.991 10.208 22.854 1.00 96.69 640 ASP A C 1
ATOM 5014 O O . ASP A 1 640 ? -26.079 10.788 22.938 1.00 96.69 640 ASP A O 1
ATOM 5018 N N . PHE A 1 641 ? -24.796 8.962 23.288 1.00 97.94 641 PHE A N 1
ATOM 5019 C CA . PHE A 1 641 ? -25.825 8.151 23.928 1.00 97.94 641 PHE A CA 1
ATOM 5020 C C . PHE A 1 641 ? -26.333 8.769 25.238 1.00 97.94 641 PHE A C 1
ATOM 5022 O O . PHE A 1 641 ? -27.442 8.475 25.673 1.00 97.94 641 PHE A O 1
ATOM 5029 N N . THR A 1 642 ? -25.559 9.639 25.890 1.00 97.19 642 THR A N 1
ATOM 5030 C CA . THR A 1 642 ? -25.881 10.129 27.239 1.00 97.19 642 THR A CA 1
ATOM 5031 C C . THR A 1 642 ? -27.042 11.123 27.266 1.00 97.19 642 THR A C 1
ATOM 5033 O O . THR A 1 642 ? -27.626 11.370 28.321 1.00 97.19 642 THR A O 1
ATOM 5036 N N . THR A 1 643 ? -27.426 11.646 26.097 1.00 96.19 643 THR A N 1
ATOM 5037 C CA . THR A 1 643 ? -28.369 12.765 25.946 1.00 96.19 643 THR A CA 1
ATOM 5038 C C . THR A 1 643 ? -29.849 12.377 25.973 1.00 96.19 643 THR A C 1
ATOM 5040 O O . THR A 1 643 ? -30.707 13.248 26.128 1.00 96.19 643 THR A O 1
ATOM 5043 N N . GLY A 1 644 ? -30.194 11.096 25.818 1.00 97.25 644 GLY A N 1
ATOM 5044 C CA . GLY A 1 644 ? -31.597 10.685 25.772 1.00 97.25 644 GLY A CA 1
ATOM 5045 C C . GLY A 1 644 ? -31.820 9.234 25.369 1.00 97.25 644 GLY A C 1
ATOM 5046 O O . GLY A 1 644 ? -31.052 8.667 24.599 1.00 97.25 644 GLY A O 1
ATOM 5047 N N . SER A 1 645 ? -32.950 8.657 25.787 1.00 97.56 645 SER A N 1
ATOM 5048 C CA . SER A 1 645 ? -33.367 7.315 25.350 1.00 97.56 645 SER A CA 1
ATOM 5049 C C . SER A 1 645 ? -33.524 7.185 23.836 1.00 97.56 645 SER A C 1
ATOM 5051 O O . SER A 1 645 ? -33.341 6.099 23.302 1.00 97.56 645 SER A O 1
ATOM 5053 N N . ALA A 1 646 ? -33.837 8.277 23.132 1.00 97.62 646 ALA A N 1
ATOM 5054 C CA . ALA A 1 646 ? -33.976 8.293 21.676 1.00 97.62 646 ALA A CA 1
ATOM 5055 C C . ALA A 1 646 ? -32.661 8.004 20.924 1.00 97.62 646 ALA A C 1
ATOM 5057 O O . ALA A 1 646 ? -32.709 7.729 19.730 1.00 97.62 646 ALA A O 1
ATOM 5058 N N . GLN A 1 647 ? -31.510 8.041 21.605 1.00 97.62 647 GLN A N 1
ATOM 5059 C CA . GLN A 1 647 ? -30.205 7.667 21.043 1.00 97.62 647 GLN A CA 1
ATOM 5060 C C . GLN A 1 647 ? -29.976 6.151 21.024 1.00 97.62 647 GLN A C 1
ATOM 5062 O O . GLN A 1 647 ? -28.972 5.663 20.521 1.00 97.62 647 GLN A O 1
ATOM 5067 N N . PHE A 1 648 ? -30.881 5.376 21.612 1.00 97.62 648 PHE A N 1
ATOM 5068 C CA . PHE A 1 648 ? -30.718 3.938 21.728 1.00 97.62 648 PHE A CA 1
ATOM 5069 C C . PHE A 1 648 ? -31.745 3.242 20.861 1.00 97.62 648 PHE A C 1
ATOM 5071 O O . PHE A 1 648 ? -32.941 3.551 20.900 1.00 97.62 648 PHE A O 1
ATOM 5078 N N . TYR A 1 649 ? -31.297 2.235 20.125 1.00 95.69 649 TYR A N 1
ATOM 5079 C CA . TYR A 1 649 ? -32.211 1.276 19.542 1.00 95.69 649 TYR A CA 1
ATOM 5080 C C . TYR A 1 649 ? -33.042 0.608 20.651 1.00 95.69 649 TYR A C 1
ATOM 5082 O O . TYR A 1 649 ? -32.523 0.207 21.694 1.00 95.69 649 TYR A O 1
ATOM 5090 N N . GLY A 1 650 ? -34.361 0.541 20.455 1.00 94.62 650 GLY A N 1
ATOM 5091 C CA . GLY A 1 650 ? -35.311 0.106 21.488 1.00 94.62 650 GLY A CA 1
ATOM 5092 C C . GLY A 1 650 ? -35.633 1.162 22.560 1.00 94.62 650 GLY A C 1
ATOM 5093 O O . GLY A 1 650 ? -36.380 0.878 23.501 1.00 94.62 650 GLY A O 1
ATOM 5094 N N . GLY A 1 651 ? -35.117 2.389 22.434 1.00 96.75 651 GLY A N 1
ATOM 5095 C CA . GLY A 1 651 ? -35.469 3.516 23.292 1.00 96.75 651 GLY A CA 1
ATOM 5096 C C . GLY A 1 651 ? -35.143 3.273 24.768 1.00 96.75 651 GLY A C 1
ATOM 5097 O O . GLY A 1 651 ? -34.065 2.804 25.132 1.00 96.75 651 GLY A O 1
ATOM 5098 N N . SER A 1 652 ? -36.109 3.546 25.648 1.00 95.25 652 SER A N 1
ATOM 5099 C CA . SER A 1 652 ? -35.985 3.304 27.096 1.00 95.25 652 SER A CA 1
ATOM 5100 C C . SER A 1 652 ? -35.925 1.820 27.480 1.00 95.25 652 SER A C 1
ATOM 5102 O O . SER A 1 652 ? -35.612 1.503 28.626 1.00 95.25 652 SER A O 1
ATOM 5104 N N . SER A 1 653 ? -36.220 0.901 26.555 1.00 94.69 653 SER A N 1
ATOM 5105 C CA . SER A 1 653 ? -36.029 -0.537 26.785 1.00 94.69 653 SER A CA 1
ATOM 5106 C C . SER A 1 653 ? -34.579 -0.965 26.559 1.00 94.69 653 SER A C 1
ATOM 5108 O O . SER A 1 653 ? -34.149 -1.941 27.163 1.00 94.69 653 SER A O 1
ATOM 5110 N N . GLY A 1 654 ? -33.829 -0.234 25.725 1.00 92.12 654 GLY A N 1
ATOM 5111 C CA . GLY A 1 654 ? -32.418 -0.492 25.418 1.00 92.12 654 GLY A CA 1
ATOM 5112 C C . GLY A 1 654 ? -31.431 0.378 26.192 1.00 92.12 654 GLY A C 1
ATOM 5113 O O . GLY A 1 654 ? -30.236 0.295 25.944 1.00 92.12 654 GLY A O 1
ATOM 5114 N N . SER A 1 655 ? -31.909 1.217 27.114 1.00 96.38 655 SER A N 1
ATOM 5115 C CA . SER A 1 655 ? -31.088 2.182 27.850 1.00 96.38 655 SER A CA 1
ATOM 5116 C C . SER A 1 655 ? -31.540 2.357 29.291 1.00 96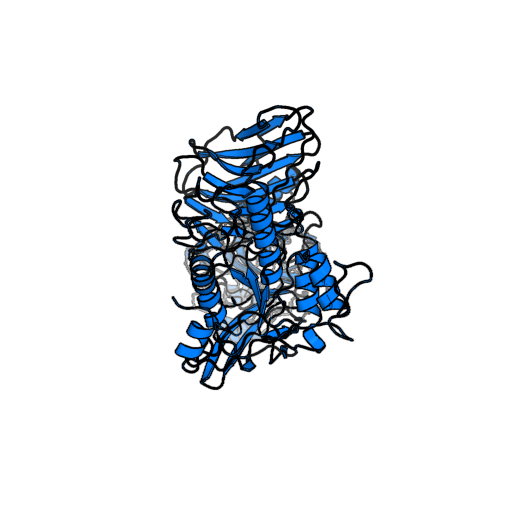.38 655 SER A C 1
ATOM 5118 O O . SER A 1 655 ? -32.695 2.109 29.638 1.00 96.38 655 SER A O 1
ATOM 5120 N N . LYS A 1 656 ? -30.632 2.826 30.146 1.00 96.50 656 LYS A N 1
ATOM 5121 C CA . LYS A 1 656 ? -30.933 3.219 31.521 1.00 96.50 656 LYS A CA 1
ATOM 5122 C C . LYS A 1 656 ? -30.930 4.734 31.631 1.00 96.50 656 LYS A C 1
ATOM 5124 O O . LYS A 1 656 ? -29.944 5.358 31.261 1.00 96.50 656 LYS A O 1
ATOM 5129 N N . GLN A 1 657 ? -31.977 5.310 32.218 1.00 97.12 657 GLN A N 1
ATOM 5130 C CA . GLN A 1 657 ? -31.871 6.644 32.801 1.00 97.12 657 GLN A CA 1
ATOM 5131 C C . GLN A 1 657 ? -31.157 6.499 34.149 1.00 97.12 657 GLN A C 1
ATOM 5133 O O . GLN A 1 657 ? -31.742 5.973 35.099 1.00 97.12 657 GLN A O 1
ATOM 5138 N N . ILE A 1 658 ? -29.871 6.849 34.186 1.00 96.25 658 ILE A N 1
ATOM 5139 C CA . ILE A 1 658 ? -29.009 6.704 35.369 1.00 96.25 658 ILE A CA 1
ATOM 5140 C C . ILE A 1 658 ? -29.356 7.802 36.380 1.00 96.25 658 ILE A C 1
ATOM 5142 O O . ILE A 1 658 ? -29.521 7.539 37.567 1.00 96.25 658 ILE A O 1
ATOM 5146 N N . GLU A 1 659 ? -29.564 9.012 35.865 1.00 93.94 659 GLU A N 1
ATOM 5147 C CA . GLU A 1 659 ? -30.039 10.191 36.578 1.00 93.94 659 GLU A CA 1
ATOM 5148 C C . GLU A 1 659 ? -31.027 10.951 35.678 1.00 93.94 659 GLU A C 1
ATOM 5150 O O . GLU A 1 659 ? -31.105 10.715 34.470 1.00 93.94 659 GLU A O 1
ATOM 5155 N N . THR A 1 660 ? -31.821 11.862 36.242 1.00 94.88 660 THR A N 1
ATOM 5156 C CA . THR A 1 660 ? -32.715 12.716 35.448 1.00 94.88 660 THR A CA 1
ATOM 5157 C C . THR A 1 660 ? -31.934 13.424 34.334 1.00 94.88 660 THR A C 1
ATOM 5159 O O . THR A 1 660 ? -31.068 14.247 34.594 1.00 94.88 660 THR A O 1
ATOM 5162 N N . GLY A 1 661 ? -32.271 13.107 33.082 1.00 93.81 661 GLY A N 1
ATOM 5163 C CA . GLY A 1 661 ? -31.609 13.654 31.892 1.00 93.81 661 GLY A CA 1
ATOM 5164 C C . GLY A 1 661 ? -30.307 12.962 31.464 1.00 93.81 661 GLY A C 1
ATOM 5165 O O . GLY A 1 661 ? -29.830 13.270 30.378 1.00 93.81 661 GLY A O 1
ATOM 5166 N N . VAL A 1 662 ? -29.784 12.005 32.238 1.00 96.88 662 VAL A N 1
ATOM 5167 C CA . VAL A 1 662 ? -28.530 11.293 31.941 1.00 96.88 662 VAL A CA 1
ATOM 5168 C C . VAL A 1 662 ? -28.802 9.821 31.656 1.00 96.88 662 VAL A C 1
ATOM 5170 O O . VAL A 1 662 ? -29.430 9.117 32.454 1.00 96.88 662 VAL A O 1
ATOM 5173 N N . TRP A 1 663 ? -28.320 9.351 30.508 1.00 98.25 663 TRP A N 1
ATOM 5174 C CA . TRP A 1 663 ? -28.590 8.007 30.003 1.00 98.25 663 TRP A CA 1
ATOM 5175 C C . TRP A 1 663 ? -27.313 7.182 29.812 1.00 98.25 663 TRP A C 1
ATOM 5177 O O . TRP A 1 663 ? -26.231 7.724 29.596 1.00 98.25 663 TRP A O 1
ATOM 5187 N N . GLY A 1 664 ? -27.434 5.857 29.880 1.00 97.94 664 GLY A N 1
ATOM 5188 C CA . GLY A 1 664 ? -26.300 4.957 29.688 1.00 97.94 664 GLY A CA 1
ATOM 5189 C C . GLY A 1 664 ? -26.660 3.472 29.660 1.00 97.94 664 GLY A C 1
ATOM 5190 O O . GLY A 1 664 ? -27.832 3.097 29.552 1.00 97.94 664 GLY A O 1
ATOM 5191 N N . MET A 1 665 ? -25.636 2.624 29.740 1.00 98.38 665 MET A N 1
ATOM 5192 C CA . MET A 1 665 ? -25.759 1.165 29.707 1.00 98.38 665 MET A CA 1
ATOM 5193 C C . MET A 1 665 ? -26.238 0.625 31.059 1.00 98.38 665 MET A C 1
ATOM 5195 O O . MET A 1 665 ? -25.841 1.118 32.116 1.00 98.38 665 MET A O 1
ATOM 5199 N N . MET A 1 666 ? -27.077 -0.412 31.028 1.00 97.62 666 MET A N 1
ATOM 5200 C CA . MET A 1 666 ? -27.554 -1.097 32.234 1.00 97.62 666 MET A CA 1
ATOM 5201 C C . MET A 1 666 ? -26.479 -2.045 32.765 1.00 97.62 666 MET A C 1
ATOM 5203 O O . MET A 1 666 ? -25.984 -2.883 32.017 1.00 97.62 666 MET A O 1
ATOM 5207 N N . ALA A 1 667 ? -26.156 -1.951 34.050 1.00 97.81 667 ALA A N 1
ATOM 5208 C CA . ALA A 1 667 ? -25.279 -2.904 34.729 1.00 97.81 667 ALA A CA 1
ATOM 5209 C C . ALA A 1 667 ? -26.005 -4.228 35.040 1.00 97.81 667 ALA A C 1
ATOM 5211 O O . ALA A 1 667 ? -27.234 -4.244 35.152 1.00 97.81 667 ALA A O 1
ATOM 5212 N N . GLY A 1 668 ? -25.256 -5.312 35.261 1.00 96.94 668 GLY A N 1
ATOM 5213 C CA . GLY A 1 668 ? -25.790 -6.554 35.839 1.00 96.94 668 GLY A CA 1
ATOM 5214 C C . GLY A 1 668 ? -25.612 -7.818 34.993 1.00 96.94 668 GLY A C 1
ATOM 5215 O O . GLY A 1 668 ? -25.981 -8.891 35.456 1.00 96.94 668 GLY A O 1
ATOM 5216 N N . ASP A 1 669 ? -25.058 -7.710 33.786 1.00 96.94 669 ASP A N 1
ATOM 5217 C CA . ASP A 1 669 ? -24.872 -8.829 32.849 1.00 96.94 669 ASP A CA 1
ATOM 5218 C C . ASP A 1 669 ? -23.487 -9.467 33.045 1.00 96.94 669 ASP A C 1
ATOM 5220 O O . ASP A 1 669 ? -22.587 -9.304 32.226 1.00 96.94 669 ASP A O 1
ATOM 5224 N N . ALA A 1 670 ? -23.263 -10.129 34.185 1.00 96.88 670 ALA A N 1
ATOM 5225 C CA . ALA A 1 670 ? -21.946 -10.669 34.547 1.00 96.88 670 ALA A CA 1
ATOM 5226 C C . ALA A 1 670 ? -21.455 -11.773 33.596 1.00 96.88 670 ALA A C 1
ATOM 5228 O O . ALA A 1 670 ? -20.248 -12.003 33.463 1.00 96.88 670 ALA A O 1
ATOM 5229 N N . ASN A 1 671 ? -22.381 -12.495 32.968 1.00 93.88 671 ASN A N 1
ATOM 5230 C CA . ASN A 1 671 ? -22.049 -13.586 32.061 1.00 93.88 671 ASN A CA 1
ATOM 5231 C C . ASN A 1 671 ? -21.873 -13.127 30.595 1.00 93.88 671 ASN A C 1
ATOM 5233 O O . ASN A 1 671 ? -21.350 -13.896 29.787 1.00 93.88 671 ASN A O 1
ATOM 5237 N N . GLY A 1 672 ? -22.269 -11.890 30.266 1.00 92.31 672 GLY A N 1
ATOM 5238 C CA . GLY A 1 672 ? -22.114 -11.281 28.945 1.00 92.31 672 GLY A CA 1
ATOM 5239 C C . GLY A 1 672 ? -23.070 -11.816 27.872 1.00 92.31 672 GLY A C 1
ATOM 5240 O O . GLY A 1 672 ? -22.769 -11.697 26.683 1.00 92.31 672 GLY A O 1
ATOM 5241 N N . ASN A 1 673 ? -24.196 -12.432 28.248 1.00 92.75 673 ASN A N 1
ATOM 5242 C CA . ASN A 1 673 ? -25.184 -12.979 27.307 1.00 92.75 673 ASN A CA 1
ATOM 5243 C C . ASN A 1 673 ? -26.231 -11.947 26.856 1.00 92.75 673 ASN A C 1
ATOM 5245 O O . ASN A 1 673 ? -27.141 -12.285 26.094 1.00 92.75 673 ASN A O 1
ATOM 5249 N N . GLY A 1 674 ? -26.125 -10.702 27.322 1.00 93.56 674 GLY A N 1
ATOM 5250 C CA . GLY A 1 674 ? -27.040 -9.620 27.001 1.00 93.56 674 GLY A CA 1
ATOM 5251 C C . GLY A 1 674 ? -28.327 -9.623 27.823 1.00 93.56 674 GLY A C 1
ATOM 5252 O O . GLY A 1 674 ? -29.243 -8.887 27.462 1.00 93.56 674 GLY A O 1
ATOM 5253 N N . GLN A 1 675 ? -28.449 -10.426 28.880 1.00 95.31 675 GLN A N 1
ATOM 5254 C CA . GLN A 1 675 ? -29.627 -10.496 29.750 1.00 95.31 675 GLN A CA 1
ATOM 5255 C C . GLN A 1 675 ? -29.204 -10.380 31.212 1.00 95.31 675 GLN A C 1
ATOM 5257 O O . GLN A 1 675 ? -28.374 -11.149 31.675 1.00 95.31 675 GLN A O 1
ATOM 5262 N N . VAL A 1 676 ? -29.830 -9.470 31.960 1.00 97.19 676 VAL A N 1
ATOM 5263 C CA . VAL A 1 676 ? -29.647 -9.374 33.413 1.00 97.19 676 VAL A CA 1
ATOM 5264 C C . VAL A 1 676 ? -30.668 -10.281 34.080 1.00 97.19 676 VAL A C 1
ATOM 5266 O O . VAL A 1 676 ? -31.859 -9.960 34.127 1.00 97.19 676 VAL A O 1
ATOM 5269 N N . GLN A 1 677 ? -30.222 -11.423 34.591 1.00 96.25 677 GLN A N 1
ATOM 5270 C CA . GLN A 1 677 ? -31.108 -12.447 35.143 1.00 96.25 677 GLN A CA 1
ATOM 5271 C C . GLN A 1 677 ? -30.465 -13.192 36.325 1.00 96.25 677 GLN A C 1
ATOM 5273 O O . GLN A 1 677 ? -29.352 -12.895 36.756 1.00 96.25 677 GLN A O 1
ATOM 5278 N N . ASN A 1 678 ? -31.181 -14.157 36.912 1.00 96.19 678 ASN A N 1
ATOM 5279 C CA . ASN A 1 678 ? -30.740 -14.835 38.143 1.00 96.19 678 ASN A CA 1
ATOM 5280 C C . ASN A 1 678 ? -29.368 -15.511 38.029 1.00 96.19 678 ASN A C 1
ATOM 5282 O O . ASN A 1 678 ? -28.646 -15.558 39.020 1.00 96.19 678 ASN A O 1
ATOM 5286 N N . ASN A 1 679 ? -28.987 -16.005 36.848 1.00 95.50 679 ASN A N 1
ATOM 5287 C CA . ASN A 1 679 ? -27.695 -16.664 36.663 1.00 95.50 679 ASN A CA 1
ATOM 5288 C C . ASN A 1 679 ? -26.505 -15.702 36.877 1.00 95.50 679 ASN A C 1
ATOM 5290 O O . ASN A 1 679 ? -25.473 -16.154 37.363 1.00 95.50 679 ASN A O 1
ATOM 5294 N N . ASP A 1 680 ? -26.645 -14.402 36.596 1.00 96.88 680 ASP A N 1
ATOM 5295 C CA . ASP A 1 680 ? -25.612 -13.392 36.864 1.00 96.88 680 ASP A CA 1
ATOM 5296 C C . ASP A 1 680 ? -25.369 -13.236 38.365 1.00 96.88 680 ASP A C 1
ATOM 5298 O O . ASP A 1 680 ? -24.229 -13.178 38.828 1.00 96.88 680 ASP A O 1
ATOM 5302 N N . SER A 1 681 ? -26.444 -13.238 39.154 1.00 95.06 681 SER A N 1
ATOM 5303 C CA . SER A 1 681 ? -26.335 -13.157 40.609 1.00 95.06 681 SER A CA 1
ATOM 5304 C C . SER A 1 681 ? -25.849 -14.477 41.217 1.00 95.06 681 SER A C 1
ATOM 5306 O O . SER A 1 681 ? -24.927 -14.496 42.031 1.00 95.06 681 SER A O 1
ATOM 5308 N N . GLU A 1 682 ? -26.439 -15.605 40.816 1.00 96.12 682 GLU A N 1
ATOM 5309 C CA . GLU A 1 682 ? -26.206 -16.909 41.446 1.00 96.12 682 GLU A CA 1
ATOM 5310 C C . GLU A 1 682 ? -24.862 -17.538 41.072 1.00 96.12 682 GLU A C 1
ATOM 5312 O O . GLU A 1 682 ? -24.222 -18.134 41.941 1.00 96.12 682 GLU A O 1
ATOM 5317 N N . ASN A 1 683 ? -24.426 -17.392 39.817 1.00 96.56 683 ASN A N 1
ATOM 5318 C CA . ASN A 1 683 ? -23.229 -18.066 39.308 1.00 96.56 683 ASN A CA 1
ATOM 5319 C C . ASN A 1 683 ? -21.991 -17.162 39.250 1.00 96.56 683 ASN A C 1
ATOM 5321 O O . ASN A 1 683 ? -20.890 -17.695 39.138 1.00 96.56 683 ASN A O 1
ATOM 5325 N N . TYR A 1 684 ? -22.147 -15.835 39.334 1.00 96.31 684 TYR A N 1
ATOM 5326 C CA . TYR A 1 684 ? -21.025 -14.889 39.257 1.00 96.31 684 TYR A CA 1
ATOM 5327 C C . TYR A 1 684 ? -20.921 -14.026 40.513 1.00 96.31 684 TYR A C 1
ATOM 5329 O O . TYR A 1 684 ? -19.940 -14.138 41.245 1.00 96.31 684 TYR A O 1
ATOM 5337 N N . TRP A 1 685 ? -21.939 -13.219 40.830 1.00 97.50 685 TRP A N 1
ATOM 5338 C CA . TRP A 1 685 ? -21.868 -12.341 42.005 1.00 97.50 685 TRP A CA 1
ATOM 5339 C C . TRP A 1 685 ? -21.730 -13.110 43.322 1.00 97.50 685 TRP A C 1
ATOM 5341 O O . TRP A 1 685 ? -20.843 -12.817 44.118 1.00 97.50 685 TRP A O 1
ATOM 5351 N N . LYS A 1 686 ? -22.574 -14.116 43.569 1.00 96.88 686 LYS A N 1
ATOM 5352 C CA . LYS A 1 686 ? -22.586 -14.846 44.844 1.00 96.88 686 LYS A CA 1
ATOM 5353 C C . LYS A 1 686 ? -21.269 -15.591 45.122 1.00 96.88 686 LYS A C 1
ATOM 5355 O O . LYS A 1 686 ? -20.828 -15.533 46.270 1.00 96.88 686 LYS A O 1
ATOM 5360 N N . PRO A 1 687 ? -20.630 -16.262 44.142 1.00 97.44 687 PRO A N 1
ATOM 5361 C CA . PRO A 1 687 ? -19.291 -16.826 44.322 1.00 97.44 687 PRO A CA 1
ATOM 5362 C C . PRO A 1 687 ? -18.185 -15.785 44.525 1.00 97.44 687 PRO A C 1
ATOM 5364 O O . PRO A 1 687 ? -17.248 -16.057 45.271 1.00 97.44 687 PRO A O 1
ATOM 5367 N N . ASP A 1 688 ? -18.283 -14.616 43.885 1.00 97.56 688 ASP A N 1
ATOM 5368 C CA . ASP A 1 688 ? -17.265 -13.564 43.984 1.00 97.56 688 ASP A CA 1
ATOM 5369 C C . ASP A 1 688 ? -17.487 -12.598 45.171 1.00 97.56 688 ASP A C 1
ATOM 5371 O O . ASP A 1 688 ? -16.600 -11.802 45.474 1.00 97.56 688 ASP A O 1
ATOM 5375 N N . ASN A 1 689 ? -18.628 -12.646 45.869 1.00 97.25 689 ASN A N 1
ATOM 5376 C CA . ASN A 1 689 ? -18.958 -11.704 46.945 1.00 97.25 689 ASN A CA 1
ATOM 5377 C C . ASN A 1 689 ? -17.900 -11.703 48.065 1.00 97.25 689 ASN A C 1
ATOM 5379 O O . ASN A 1 689 ? -17.576 -12.738 48.650 1.00 97.25 689 ASN A O 1
ATOM 5383 N N . GLY A 1 690 ? -17.393 -10.514 48.389 1.00 96.81 690 GLY A N 1
ATOM 5384 C CA . GLY A 1 690 ? -16.303 -10.286 49.335 1.00 96.81 690 GLY A CA 1
ATOM 5385 C C . GLY A 1 690 ? -14.902 -10.398 48.725 1.00 96.81 690 GLY A C 1
ATOM 5386 O O . GLY A 1 690 ? -13.925 -10.323 49.470 1.00 96.81 690 GLY A O 1
ATOM 5387 N N . THR A 1 691 ? -14.780 -10.584 47.407 1.00 97.69 691 THR A N 1
ATOM 5388 C CA . THR A 1 691 ? -13.490 -10.635 46.705 1.00 97.69 691 THR A CA 1
ATOM 5389 C C . THR A 1 691 ? -13.174 -9.328 45.976 1.00 97.69 691 THR A C 1
ATOM 5391 O O . THR A 1 691 ? -14.057 -8.531 45.666 1.00 97.69 691 THR A O 1
ATOM 5394 N N . ALA A 1 692 ? -11.885 -9.122 45.705 1.00 96.56 692 ALA A N 1
ATOM 5395 C CA . ALA A 1 692 ? -11.358 -7.974 44.981 1.00 96.56 692 ALA A CA 1
ATOM 5396 C C . ALA A 1 692 ? -10.861 -8.375 43.585 1.00 96.56 692 ALA A C 1
ATOM 5398 O O . ALA A 1 692 ? -10.418 -9.510 43.384 1.00 96.56 692 ALA A O 1
ATOM 5399 N N . GLY A 1 693 ? -10.845 -7.424 42.653 1.00 96.62 693 GLY A N 1
ATOM 5400 C CA . GLY A 1 693 ? -10.164 -7.553 41.365 1.00 96.62 693 GLY A CA 1
ATOM 5401 C C . GLY A 1 693 ? -11.021 -7.183 40.157 1.00 96.62 693 GLY A C 1
ATOM 5402 O O . GLY A 1 693 ? -12.155 -6.732 40.277 1.00 96.62 693 GLY A O 1
ATOM 5403 N N . TYR A 1 694 ? -10.469 -7.413 38.967 1.00 97.56 694 TYR A N 1
ATOM 5404 C CA . TYR A 1 694 ? -11.148 -7.178 37.694 1.00 97.56 694 TYR A CA 1
ATOM 5405 C C . TYR A 1 694 ? -12.147 -8.303 37.390 1.00 97.56 694 TYR A C 1
ATOM 5407 O O . TYR A 1 694 ? -11.842 -9.274 36.697 1.00 97.56 694 TYR A O 1
ATOM 5415 N N . LYS A 1 695 ? -13.343 -8.205 37.976 1.00 96.94 695 LYS A N 1
ATOM 5416 C CA . LYS A 1 695 ? -14.392 -9.234 37.914 1.00 96.94 695 LYS A CA 1
ATOM 5417 C C . LYS A 1 695 ? -15.606 -8.749 37.129 1.00 96.94 695 LYS A C 1
ATOM 5419 O O . LYS A 1 695 ? -15.951 -7.577 37.205 1.00 96.94 695 LYS A O 1
ATOM 5424 N N . ASN A 1 696 ? -16.279 -9.643 36.405 1.00 96.75 696 ASN A N 1
ATOM 5425 C CA . ASN A 1 696 ? -17.525 -9.291 35.709 1.00 96.75 696 ASN A CA 1
ATOM 5426 C C . ASN A 1 696 ? -18.682 -9.032 36.688 1.00 96.75 696 ASN A C 1
ATOM 5428 O O . ASN A 1 696 ? -19.629 -8.331 36.360 1.00 96.75 696 ASN A O 1
ATOM 5432 N N . SER A 1 697 ? -18.602 -9.593 37.891 1.00 97.12 697 SER A N 1
ATOM 5433 C CA . SER A 1 697 ? -19.573 -9.432 38.974 1.00 97.12 697 SER A CA 1
ATOM 5434 C C . SER A 1 697 ? -19.423 -8.123 39.765 1.00 97.12 697 SER A C 1
ATOM 5436 O O . SER A 1 697 ? -20.307 -7.800 40.558 1.00 97.12 697 SER A O 1
ATOM 5438 N N . ASP A 1 698 ? -18.339 -7.366 39.551 1.00 97.75 698 ASP A N 1
ATOM 5439 C CA . ASP A 1 698 ? -18.151 -6.009 40.084 1.00 97.75 698 ASP A CA 1
ATOM 5440 C C . ASP A 1 698 ? -18.911 -5.029 39.185 1.00 97.75 698 ASP A C 1
ATOM 5442 O O . ASP A 1 698 ? -18.373 -4.492 38.216 1.00 97.75 698 ASP A O 1
ATOM 5446 N N . PHE A 1 699 ? -20.208 -4.873 39.441 1.00 97.69 699 PHE A N 1
ATOM 5447 C CA . PHE A 1 699 ? -21.105 -4.098 38.588 1.00 97.69 699 PHE A CA 1
ATOM 5448 C C . PHE A 1 699 ? -20.886 -2.596 38.702 1.00 97.69 699 PHE A C 1
ATOM 5450 O O . PHE A 1 699 ? -21.244 -1.881 37.768 1.00 97.69 699 PHE A O 1
ATOM 5457 N N . ASN A 1 700 ? -20.311 -2.122 39.808 1.00 96.19 700 ASN A N 1
ATOM 5458 C CA . ASN A 1 700 ? -20.032 -0.707 40.034 1.00 96.19 700 ASN A CA 1
ATOM 5459 C C . ASN A 1 700 ? -18.592 -0.283 39.686 1.00 96.19 700 ASN A C 1
ATOM 5461 O O . ASN A 1 700 ? -18.310 0.913 39.667 1.00 96.19 700 ASN A O 1
ATOM 5465 N N . LEU A 1 701 ? -17.721 -1.243 39.354 1.00 97.75 701 LEU A N 1
ATOM 5466 C CA . LEU A 1 701 ? -16.337 -1.034 38.919 1.00 97.75 701 LEU A CA 1
ATOM 5467 C C . LEU A 1 701 ? -15.474 -0.332 39.987 1.00 97.75 701 LEU A C 1
ATOM 5469 O O . LEU A 1 701 ? -14.592 0.470 39.672 1.00 97.75 701 LEU A O 1
ATOM 5473 N N . ASN A 1 702 ? -15.697 -0.635 41.269 1.00 96.69 702 ASN A N 1
ATOM 5474 C CA . ASN A 1 702 ? -14.850 -0.149 42.365 1.00 96.69 702 ASN A CA 1
ATOM 5475 C C . ASN A 1 702 ? -13.722 -1.130 42.749 1.00 96.69 702 ASN A C 1
ATOM 5477 O O . ASN A 1 702 ? -12.983 -0.882 43.705 1.00 96.69 702 ASN A O 1
ATOM 5481 N N . GLY A 1 703 ? -13.589 -2.248 42.034 1.00 97.25 703 GLY A N 1
ATOM 5482 C CA . GLY A 1 703 ? -12.588 -3.284 42.273 1.00 97.25 703 GLY A CA 1
ATOM 5483 C C . GLY A 1 703 ? -12.939 -4.251 43.404 1.00 97.25 703 GLY A C 1
ATOM 5484 O O . GLY A 1 703 ? -12.078 -5.044 43.795 1.00 97.25 703 GLY A O 1
ATOM 5485 N N . GLN A 1 704 ? -14.154 -4.194 43.955 1.00 97.38 704 GLN A N 1
ATOM 5486 C CA . GLN A 1 704 ? -14.650 -5.059 45.026 1.00 97.38 704 GLN A CA 1
ATOM 5487 C C . GLN A 1 704 ? -16.053 -5.563 44.692 1.00 97.38 704 GLN A C 1
ATOM 5489 O O . GLN A 1 704 ? -16.973 -4.774 44.524 1.00 97.38 704 GLN A O 1
ATOM 5494 N N . VAL A 1 705 ? -16.250 -6.880 44.715 1.00 97.88 705 VAL A N 1
ATOM 5495 C CA . VAL A 1 705 ? -17.585 -7.470 44.568 1.00 97.88 705 VAL A CA 1
ATOM 5496 C C . VAL A 1 705 ? -18.248 -7.532 45.940 1.00 97.88 705 VAL A C 1
ATOM 5498 O O . VAL A 1 705 ? -17.782 -8.248 46.827 1.00 97.88 705 VAL A O 1
ATOM 5501 N N . GLN A 1 706 ? -19.324 -6.777 46.144 1.00 96.88 706 GLN A N 1
ATOM 5502 C CA . GLN A 1 706 ? -20.001 -6.642 47.436 1.00 96.88 706 GLN A CA 1
ATOM 5503 C C . GLN A 1 706 ? -21.529 -6.639 47.293 1.00 96.88 706 GLN A C 1
ATOM 5505 O O . GLN A 1 706 ? -22.094 -6.683 46.202 1.00 96.88 706 GLN A O 1
ATOM 5510 N N . ASN A 1 707 ? -22.247 -6.577 48.418 1.00 96.50 707 ASN A N 1
ATOM 5511 C CA . ASN A 1 707 ? -23.714 -6.545 48.412 1.00 96.50 707 ASN A CA 1
ATOM 5512 C C . ASN A 1 707 ? -24.295 -5.366 47.613 1.00 96.50 707 ASN A C 1
ATOM 5514 O O . ASN A 1 707 ? -25.371 -5.510 47.042 1.00 96.50 707 ASN A O 1
ATOM 5518 N N . ASN A 1 708 ? -23.609 -4.223 47.540 1.00 95.62 708 ASN A N 1
ATOM 5519 C CA . ASN A 1 708 ? -24.073 -3.070 46.764 1.00 95.62 708 ASN A CA 1
ATOM 5520 C C . ASN A 1 708 ? -24.123 -3.351 45.250 1.00 95.62 708 ASN A C 1
ATOM 5522 O O . ASN A 1 708 ? -25.043 -2.852 44.607 1.00 95.62 708 ASN A O 1
ATOM 5526 N N . ASP A 1 709 ? -23.233 -4.181 44.694 1.00 97.44 709 ASP A N 1
ATOM 5527 C CA . ASP A 1 709 ? -23.304 -4.630 43.295 1.00 97.44 709 ASP A CA 1
ATOM 5528 C C . ASP A 1 709 ? -24.654 -5.281 43.005 1.00 97.44 709 ASP A C 1
ATOM 5530 O O . ASP A 1 709 ? -25.366 -4.933 42.059 1.00 97.44 709 ASP A O 1
ATOM 5534 N N . ASN A 1 710 ? -25.061 -6.188 43.888 1.00 94.50 710 ASN A N 1
ATOM 5535 C CA . ASN A 1 710 ? -26.299 -6.924 43.715 1.00 94.50 710 ASN A CA 1
ATOM 5536 C C . ASN A 1 710 ? -27.541 -6.081 44.038 1.00 94.50 710 ASN A C 1
ATOM 5538 O O . ASN A 1 710 ? -28.499 -6.081 43.269 1.00 94.50 710 ASN A O 1
ATOM 5542 N N . GLU A 1 711 ? -27.543 -5.359 45.162 1.00 96.69 711 GLU A N 1
ATOM 5543 C CA . GLU A 1 711 ? -28.708 -4.593 45.628 1.00 96.69 711 GLU A CA 1
ATOM 5544 C C . GLU A 1 711 ? -28.996 -3.356 44.766 1.00 96.69 711 GLU A C 1
ATOM 5546 O O . GLU A 1 711 ? -30.163 -3.070 44.494 1.00 96.69 711 GLU A O 1
ATOM 5551 N N . ASN A 1 712 ? -27.960 -2.643 44.310 1.00 95.56 712 ASN A N 1
ATOM 5552 C CA . ASN A 1 712 ? -28.125 -1.353 43.633 1.00 95.56 712 ASN A CA 1
ATOM 5553 C C . ASN A 1 712 ? -28.090 -1.456 42.102 1.00 95.56 712 ASN A C 1
ATOM 5555 O O . ASN A 1 712 ? -28.606 -0.559 41.431 1.00 95.56 712 ASN A O 1
ATOM 5559 N N . TYR A 1 713 ? -27.517 -2.526 41.540 1.00 96.19 713 TYR A N 1
ATOM 5560 C CA . TYR A 1 713 ? -27.308 -2.631 40.093 1.00 96.19 713 TYR A CA 1
ATOM 5561 C C . TYR A 1 713 ? -27.971 -3.864 39.487 1.00 96.19 713 TYR A C 1
ATOM 5563 O O . TYR A 1 713 ? -28.819 -3.708 38.608 1.00 96.19 713 TYR A O 1
ATOM 5571 N N . TRP A 1 714 ? -27.689 -5.069 39.991 1.00 97.31 714 TRP A N 1
ATOM 5572 C CA . TRP A 1 714 ? -28.336 -6.277 39.464 1.00 97.31 714 TRP A CA 1
ATOM 5573 C C . TRP A 1 714 ? -29.847 -6.302 39.748 1.00 97.31 714 TRP A C 1
ATOM 5575 O O . TRP A 1 714 ? -30.645 -6.371 38.814 1.00 97.31 714 TRP A O 1
ATOM 5585 N N . LYS A 1 715 ? -30.277 -6.181 41.017 1.00 96.69 715 LYS A N 1
ATOM 5586 C CA . LYS A 1 715 ? -31.704 -6.271 41.394 1.00 96.69 715 LYS A CA 1
ATOM 5587 C C . LYS A 1 715 ? -32.594 -5.272 40.645 1.00 96.69 715 LYS A C 1
ATOM 5589 O O . LYS A 1 715 ? -33.636 -5.703 40.149 1.00 96.69 715 LYS A O 1
ATOM 5594 N N . PRO A 1 716 ? -32.236 -3.976 40.516 1.00 95.94 716 PRO A N 1
ATOM 5595 C CA . PRO A 1 716 ? -33.076 -3.009 39.804 1.00 95.94 716 PRO A CA 1
ATOM 5596 C C . PRO A 1 716 ? -33.148 -3.230 38.290 1.00 95.94 716 PRO A C 1
ATOM 5598 O O . PRO A 1 716 ? -34.031 -2.668 37.638 1.00 95.94 716 PRO A O 1
ATOM 5601 N N . ASN A 1 717 ? -32.220 -4.008 37.728 1.00 97.00 717 ASN A N 1
ATOM 5602 C CA . ASN A 1 717 ? -32.164 -4.321 36.305 1.00 97.00 717 ASN A CA 1
ATOM 5603 C C . ASN A 1 717 ? -32.570 -5.769 35.989 1.00 97.00 717 ASN A C 1
ATOM 5605 O O . ASN A 1 717 ? -32.640 -6.116 34.815 1.00 97.00 717 ASN A O 1
ATOM 5609 N N . ASN A 1 718 ? -32.879 -6.601 36.987 1.00 96.50 718 ASN A N 1
ATOM 5610 C CA . ASN A 1 718 ? -33.286 -7.989 36.772 1.00 96.50 718 ASN A CA 1
ATOM 5611 C C . ASN A 1 718 ? -34.500 -8.081 35.824 1.00 96.50 718 ASN A C 1
ATOM 5613 O O . ASN A 1 718 ? -35.503 -7.385 36.004 1.00 96.50 718 ASN A O 1
ATOM 5617 N N . GLY A 1 719 ? -34.397 -8.938 34.808 1.00 95.12 719 GLY A N 1
ATOM 5618 C CA . GLY A 1 719 ? -35.376 -9.092 33.730 1.00 95.12 719 GLY A CA 1
ATOM 5619 C C . GLY A 1 719 ? -35.209 -8.108 32.567 1.00 95.12 719 GLY A C 1
ATOM 5620 O O . GLY A 1 719 ? -36.034 -8.110 31.652 1.00 95.12 719 GLY A O 1
ATOM 5621 N N . ARG A 1 720 ? -34.179 -7.253 32.578 1.00 95.25 720 ARG A N 1
ATOM 5622 C CA . ARG A 1 720 ? -33.807 -6.414 31.430 1.00 95.25 720 ARG A CA 1
ATOM 5623 C C . ARG A 1 720 ? -32.863 -7.169 30.499 1.00 95.25 720 ARG A C 1
ATOM 5625 O O . ARG A 1 720 ? -32.040 -7.960 30.947 1.00 95.25 720 ARG A O 1
ATOM 5632 N N . GLY A 1 721 ? -32.947 -6.858 29.211 1.00 93.44 721 GLY A N 1
ATOM 5633 C CA . GLY A 1 721 ? -32.112 -7.467 28.186 1.00 93.44 721 GLY A CA 1
ATOM 5634 C C . GLY A 1 721 ? -31.778 -6.502 27.060 1.00 93.44 721 GLY A C 1
ATOM 5635 O O . GLY A 1 721 ? -32.489 -5.518 26.828 1.00 93.44 721 GLY A O 1
ATOM 5636 N N . SER A 1 722 ? -30.690 -6.801 26.359 1.00 94.00 722 SER A N 1
ATOM 5637 C CA . SER A 1 722 ? -30.212 -6.016 25.231 1.00 94.00 722 SER A CA 1
ATOM 5638 C C . SER A 1 722 ? -31.279 -5.941 24.151 1.00 94.00 722 SER A C 1
ATOM 5640 O O . SER A 1 722 ? -31.958 -6.921 23.848 1.00 94.00 722 SER A O 1
ATOM 5642 N N . GLN A 1 723 ? -31.423 -4.751 23.576 1.00 94.50 723 GLN A N 1
ATOM 5643 C CA . GLN A 1 723 ? -32.240 -4.545 22.384 1.00 94.50 723 GLN A CA 1
ATOM 5644 C C . GLN A 1 723 ? -31.409 -4.681 21.107 1.00 94.50 723 GLN A C 1
ATOM 5646 O O . GLN A 1 723 ? -31.972 -4.637 20.019 1.00 94.50 723 GLN A O 1
ATOM 5651 N N . VAL A 1 724 ? -30.085 -4.846 21.223 1.00 92.19 724 VAL A N 1
ATOM 5652 C CA . VAL A 1 724 ? -29.210 -5.092 20.076 1.00 92.19 724 VAL A CA 1
ATOM 5653 C C . VAL A 1 724 ? -29.630 -6.422 19.442 1.00 92.19 724 VAL A C 1
ATOM 5655 O O . VAL A 1 724 ? -29.587 -7.445 20.125 1.00 92.19 724 VAL A O 1
ATOM 5658 N N . PRO A 1 725 ? -30.045 -6.442 18.164 1.00 87.81 725 PRO A N 1
ATOM 5659 C CA . PRO A 1 725 ? -30.491 -7.671 17.518 1.00 87.81 725 PRO A CA 1
ATOM 5660 C C . PRO A 1 725 ? -29.396 -8.747 17.536 1.00 87.81 725 PRO A C 1
ATOM 5662 O O . PRO A 1 725 ? -28.239 -8.474 17.190 1.00 87.81 725 PRO A O 1
ATOM 5665 N N . ASN A 1 726 ? -29.763 -9.957 17.969 1.00 72.38 726 ASN A N 1
ATOM 5666 C CA . ASN A 1 726 ? -28.856 -11.103 18.027 1.00 72.38 726 ASN A CA 1
ATOM 5667 C C . ASN A 1 726 ? -28.443 -11.557 16.624 1.00 72.38 726 ASN A C 1
ATOM 5669 O O . ASN A 1 726 ? -29.223 -11.421 15.681 1.00 72.38 726 ASN A O 1
ATOM 5673 N N . ILE A 1 727 ? -27.220 -12.089 16.546 1.00 56.62 727 ILE A N 1
ATOM 5674 C CA . ILE A 1 727 ? -26.655 -12.795 15.386 1.00 56.62 727 ILE A CA 1
ATOM 5675 C C . ILE A 1 727 ? -27.295 -14.178 15.274 1.00 56.62 727 ILE A C 1
ATOM 5677 O O . ILE A 1 727 ? -27.453 -14.824 16.339 1.00 56.62 727 ILE A O 1
#

pLDDT: mean 87.11, std 11.4, range [44.72, 98.88]

Secondary structure (DSSP, 8-state):
---HHHHHHHTT-------SEE--TTT-S--EE---TT--HHHHHHHHHHSEETTSSSPEES-SS-HHHHS--SEEEE---STT-SS--HHHHHHHHHHHHHHTTSEEEEEPPPPSTT---HHHHHHHHHHHHHHHHHHHTT--EEEE-SSS-TT---STTTTBSSSSSB-HHHHHHHHHHHHHHHHHHS--TT---EE-SPP--EEETTS----B--EESPPSEEEEEE--TT-EE-TTT-BEE---SS-EEEEEEEEEE-SS-EEEEEEEEEEE------TTEEEEE-----S---SEE--TTSS--EEESS--EEEE-SSSEEEEEESSS--EEE---GGG-BSS--EEEEEEEEE---SS-EEEEEE---STT--EEEEEE-TTSEEEEEEEE--SSSSS-EEEEEEEEEEPPTTS-EEEEEEE-TTSEEEEEETT-PPEEEE-TT----B--SSPEEES-BTTBS--EEEEEEEEEESS---HHHHHHHHHIIIII---TT---EEEEEE-EETTTEETTTTEE--HHHHTT-S-SB-S-TTS--B-SSPPTTEEEEEEEEEESSSSTT-EEEEEEEEEETTSBEE-TTSS-SSEEE-S-SEEEEEEEEESSB--EEBSS-EEE-S-TTSPPEEEGGG-GGGBTTGGGS-EEEETTEEEEPB--TTSSSB-SHHHIIIIIHHHTT-BSS-TT-SS-SSB--HHIIIIIIHHHTT-B--SPP-

Radius of gyration: 34.53 Å; chains: 1; bounding box: 81×67×107 Å

Foldseek 3Di:
DDFLVNLCVVVPFDDAEAALDADDVVPDPRRHYDDDPLQALQQVLCCQQAQWRVPDVVIDRSDRGRGCVVTPAQEAEDEHQPNVQALDCVSVLSVLVSCCVPPVNHAYEYEQYEDFQPDPPPRSVSNSVSNVLSQVVVVVVVGRYHYWYLHDQPPADQDCVTQAVHSGHGDPVSSSSVSVGVNVVVVFAGDPVADWWDWPFFDDAEAEAQDWDWDATDTPPQFPFKAKPFWDPPWGADTRTRTITDHHHDFDKGKTKMWGGHPNGIDIDIYIYGYDYDFDDDPFWDWKFFQQDDDFRVQWTATPVRDWIKGFPDTWDWDQDLFGIWTFFALARTWIWTADDCSPKQQLFKKKKKWKWAAQDLAAAKFQKWFDDDDLQAKIWTWGAGSRQWTKTKTWFNDPPDPGIDIDMDTHPDHDDHRDIKMWMWIQASQQKIWIDILLDDTDIDHPPPDNGINDDNGIMIGQAHVSHNGTGTIIGTITMGRHGDDSVLSNLQSCCSNVVSHHSRFAKWWAKEFFDALQQQDPVVRWGDQLCQVVVQAAQWAPDPQETDGDPHDDPQFLYKKKKWKAPDLAPDGGQWIAIFTAGRNRITAHSVVPHSGHMTRGHFDWIWIWIADQFWQIWIFCGTDGTGPDPPDHDYQYQQQALNRTNVRCLQWDPSDVRGIHTAGQRQVRPFALADCSCPVFLVVQAQHFHDGSCSRNSNRHRHPCSCPVGSVVCHGRGHPRHHD